Protein AF-0000000066160464 (afdb_homodimer)

Radius of gyration: 24.74 Å; Cα contacts (8 Å, |Δi|>4): 910; chains: 2; bounding box: 72×75×57 Å

Structure (mmCIF, N/CA/C/O backbone):
data_AF-0000000066160464-model_v1
#
loop_
_entity.id
_entity.type
_entity.pdbx_description
1 polymer 'Ribonuclease P protein component 3'
#
loop_
_atom_site.group_PDB
_atom_site.id
_atom_site.type_symbol
_atom_site.label_atom_id
_atom_site.label_alt_id
_atom_site.label_comp_id
_atom_site.label_asym_id
_atom_site.label_entity_id
_atom_site.label_seq_id
_atom_site.pdbx_PDB_ins_code
_atom_site.Cartn_x
_atom_site.Cartn_y
_atom_site.Cartn_z
_atom_site.occupancy
_atom_site.B_iso_or_equiv
_atom_site.auth_seq_id
_atom_site.auth_comp_id
_atom_site.auth_asym_id
_atom_site.auth_atom_id
_atom_site.pdbx_PDB_model_num
ATOM 1 N N . MET A 1 1 ? -4.133 -2.92 -32.25 1 37.06 1 MET A N 1
ATOM 2 C CA . MET A 1 1 ? -3.984 -3.859 -31.125 1 37.06 1 MET A CA 1
ATOM 3 C C . MET A 1 1 ? -4.574 -3.281 -29.844 1 37.06 1 MET A C 1
ATOM 5 O O . MET A 1 1 ? -4.254 -2.152 -29.469 1 37.06 1 MET A O 1
ATOM 9 N N . GLY A 1 2 ? -5.668 -3.695 -29.391 1 58.81 2 GLY A N 1
ATOM 10 C CA . GLY A 1 2 ? -6.457 -3.07 -28.344 1 58.81 2 GLY A CA 1
ATOM 11 C C . GLY A 1 2 ? -5.672 -2.838 -27.078 1 58.81 2 GLY A C 1
ATOM 12 O O . GLY A 1 2 ? -4.578 -3.387 -26.906 1 58.81 2 GLY A O 1
ATOM 13 N N . LYS A 1 3 ? -5.992 -1.975 -26.156 1 77 3 LYS A N 1
ATOM 14 C CA . LYS A 1 3 ? -5.352 -1.668 -24.875 1 77 3 LYS A CA 1
ATOM 15 C C . LYS A 1 3 ? -5.223 -2.918 -24.016 1 77 3 LYS A C 1
ATOM 17 O O . LYS A 1 3 ? -6.156 -3.713 -23.922 1 77 3 LYS A O 1
ATOM 22 N N . PRO A 1 4 ? -4.027 -3.178 -23.609 1 90.5 4 PRO A N 1
ATOM 23 C CA . PRO A 1 4 ? -3.828 -4.379 -22.797 1 90.5 4 PRO A CA 1
ATOM 24 C C . PRO A 1 4 ? -4.785 -4.453 -21.609 1 90.5 4 PRO A C 1
ATOM 26 O O . PRO A 1 4 ? -5.176 -3.42 -21.062 1 90.5 4 PRO A O 1
ATOM 29 N N . LYS A 1 5 ? -5.262 -5.668 -21.344 1 97.06 5 LYS A N 1
ATOM 30 C CA . LYS A 1 5 ? -6.051 -5.938 -20.141 1 97.06 5 LYS A CA 1
ATOM 31 C C . LYS A 1 5 ? -5.156 -6.371 -18.984 1 97.06 5 LYS A C 1
ATOM 33 O O . LYS A 1 5 ? -4.172 -7.086 -19.188 1 97.06 5 LYS A O 1
ATOM 38 N N . PHE A 1 6 ? -5.48 -5.922 -17.781 1 98.5 6 PHE A N 1
ATOM 39 C CA . PHE A 1 6 ? -4.695 -6.227 -16.594 1 98.5 6 PHE A CA 1
ATOM 40 C C . PHE A 1 6 ? -5.508 -7.035 -15.602 1 98.5 6 PHE A C 1
ATOM 42 O O . PHE A 1 6 ? -6.715 -6.82 -15.453 1 98.5 6 PHE A O 1
ATOM 49 N N . TYR A 1 7 ? -4.812 -7.961 -14.922 1 98.69 7 TYR A N 1
ATOM 50 C CA . TYR A 1 7 ? -5.5 -8.852 -14 1 98.69 7 TYR A CA 1
ATOM 51 C C . TYR A 1 7 ? -4.742 -8.969 -12.68 1 98.69 7 TYR A C 1
ATOM 53 O O . TYR A 1 7 ? -3.52 -8.812 -12.648 1 98.69 7 TYR A O 1
ATOM 61 N N . ASP A 1 8 ? -5.441 -9.148 -11.609 1 98.81 8 ASP A N 1
ATOM 62 C CA . ASP A 1 8 ? -4.898 -9.555 -10.312 1 98.81 8 ASP A CA 1
ATOM 63 C C . ASP A 1 8 ? -5.461 -10.906 -9.883 1 98.81 8 ASP A C 1
ATOM 65 O O . ASP A 1 8 ? -6.617 -11 -9.461 1 98.81 8 ASP A O 1
ATOM 69 N N . PHE A 1 9 ? -4.605 -11.914 -9.844 1 98.69 9 PHE A N 1
ATOM 70 C CA . PHE A 1 9 ? -5.113 -13.281 -9.727 1 98.69 9 PHE A CA 1
ATOM 71 C C . PHE A 1 9 ? -5.023 -13.773 -8.289 1 98.69 9 PHE A C 1
ATOM 73 O O . PHE A 1 9 ? -5.309 -14.938 -8.008 1 98.69 9 PHE A O 1
ATOM 80 N N . CYS A 1 10 ? -4.691 -12.938 -7.363 1 98.75 10 CYS A N 1
ATOM 81 C CA . CYS A 1 10 ? -4.648 -13.375 -5.973 1 98.75 10 CYS A CA 1
ATOM 82 C C . CYS A 1 10 ? -5.152 -12.289 -5.035 1 98.75 10 CYS A C 1
ATOM 84 O O . CYS A 1 10 ? -4.367 -11.477 -4.535 1 98.75 10 CYS A O 1
ATOM 86 N N . VAL A 1 11 ? -6.434 -12.312 -4.809 1 98.31 11 VAL A N 1
ATOM 87 C CA . VAL A 1 11 ? -7.105 -11.383 -3.906 1 98.31 11 VAL A CA 1
ATOM 88 C C . VAL A 1 11 ? -7.938 -12.164 -2.893 1 98.31 11 VAL A C 1
ATOM 90 O O . VAL A 1 11 ? -8.664 -13.094 -3.256 1 98.31 11 VAL A O 1
ATOM 93 N N . HIS A 1 12 ? -7.809 -11.836 -1.635 1 97.94 12 HIS A N 1
ATOM 94 C CA . HIS A 1 12 ? -8.539 -12.523 -0.574 1 97.94 12 HIS A CA 1
ATOM 95 C C . HIS A 1 12 ? -9.672 -11.664 -0.039 1 97.94 12 HIS A C 1
ATOM 97 O O . HIS A 1 12 ? -9.516 -10.445 0.12 1 97.94 12 HIS A O 1
ATOM 103 N N . ALA A 1 13 ? -10.75 -12.234 0.195 1 96 13 ALA A N 1
ATOM 104 C CA . ALA A 1 13 ? -11.914 -11.57 0.76 1 96 13 ALA A CA 1
ATOM 105 C C . ALA A 1 13 ? -12.398 -12.273 2.027 1 96 13 ALA A C 1
ATOM 107 O O . ALA A 1 13 ? -11.852 -13.305 2.41 1 96 13 ALA A O 1
ATOM 108 N N . VAL A 1 14 ? -13.336 -11.656 2.691 1 94.56 14 VAL A N 1
ATOM 109 C CA . VAL A 1 14 ? -13.953 -12.273 3.859 1 94.56 14 VAL A CA 1
ATOM 110 C C . VAL A 1 14 ? -14.453 -13.672 3.498 1 94.56 14 VAL A C 1
ATOM 112 O O . VAL A 1 14 ? -15.109 -13.852 2.469 1 94.56 14 VAL A O 1
ATOM 115 N N . PRO A 1 15 ? -14.109 -14.672 4.359 1 95.94 15 PRO A N 1
ATOM 116 C CA . PRO A 1 15 ? -13.602 -14.586 5.727 1 95.94 15 PRO A CA 1
ATOM 117 C C . PRO A 1 15 ? -12.078 -14.664 5.797 1 95.94 15 PRO A C 1
ATOM 119 O O . PRO A 1 15 ? -11.5 -14.555 6.879 1 95.94 15 PRO A O 1
ATOM 122 N N . ASP A 1 16 ? -11.422 -14.844 4.711 1 97 16 ASP A N 1
ATOM 123 C CA . ASP A 1 16 ? -9.969 -14.953 4.664 1 97 16 ASP A CA 1
ATOM 124 C C . ASP A 1 16 ? -9.305 -13.586 4.848 1 97 16 ASP A C 1
ATOM 126 O O . ASP A 1 16 ? -8.352 -13.453 5.613 1 97 16 ASP A O 1
ATOM 130 N N . GLY A 1 17 ? -9.82 -12.609 4.172 1 95.94 17 GLY A N 1
ATOM 131 C CA . GLY A 1 17 ? -9.375 -11.227 4.289 1 95.94 17 GLY A CA 1
ATOM 132 C C . GLY A 1 17 ? -10.32 -10.367 5.117 1 95.94 17 GLY A C 1
ATOM 133 O O . GLY A 1 17 ? -11.312 -10.867 5.656 1 95.94 17 GLY A O 1
ATOM 134 N N . ASP A 1 18 ? -10.031 -9.062 5.117 1 95.31 18 ASP A N 1
ATOM 135 C CA . ASP A 1 18 ? -10.773 -8.141 5.977 1 95.31 18 ASP A CA 1
ATOM 136 C C . ASP A 1 18 ? -11.844 -7.391 5.184 1 95.31 18 ASP A C 1
ATOM 138 O O . ASP A 1 18 ? -12.711 -6.746 5.77 1 95.31 18 ASP A O 1
ATOM 142 N N . SER A 1 19 ? -11.812 -7.41 3.883 1 94.81 19 SER A N 1
ATOM 143 C CA . SER A 1 19 ? -12.789 -6.734 3.033 1 94.81 19 SER A CA 1
ATOM 144 C C . SER A 1 19 ? -13.68 -7.738 2.309 1 94.81 19 SER A C 1
ATOM 146 O O . SER A 1 19 ? -13.242 -8.852 1.996 1 94.81 19 SER A O 1
ATOM 148 N N . THR A 1 20 ? -14.914 -7.352 2.031 1 93.44 20 THR A N 1
ATOM 149 C CA . THR A 1 20 ? -15.844 -8.219 1.316 1 93.44 20 THR A CA 1
ATOM 150 C C . THR A 1 20 ? -15.43 -8.375 -0.143 1 93.44 20 THR A C 1
ATOM 152 O O . THR A 1 20 ? -14.648 -7.566 -0.662 1 93.44 20 THR A O 1
ATOM 155 N N . ALA A 1 21 ? -15.922 -9.422 -0.768 1 93.56 21 ALA A N 1
ATOM 156 C CA . ALA A 1 21 ? -15.695 -9.625 -2.195 1 93.56 21 ALA A CA 1
ATOM 157 C C . ALA A 1 21 ? -16.172 -8.422 -3.004 1 93.56 21 ALA A C 1
ATOM 159 O O . ALA A 1 21 ? -15.469 -7.961 -3.912 1 93.56 21 ALA A O 1
ATOM 160 N N . GLN A 1 22 ? -17.328 -7.914 -2.637 1 92.81 22 GLN A N 1
ATOM 161 C CA . GLN A 1 22 ? -17.906 -6.781 -3.35 1 92.81 22 GLN A CA 1
ATOM 162 C C . GLN A 1 22 ? -17 -5.559 -3.268 1 92.81 22 GLN A C 1
ATOM 164 O O . GLN A 1 22 ? -16.797 -4.863 -4.266 1 92.81 22 GLN A O 1
ATOM 169 N N . GLU A 1 23 ? -16.438 -5.297 -2.082 1 93.25 23 GLU A N 1
ATOM 170 C CA . GLU A 1 23 ? -15.531 -4.164 -1.891 1 93.25 23 GLU A CA 1
ATOM 171 C C . GLU A 1 23 ? -14.266 -4.316 -2.73 1 93.25 23 GLU A C 1
ATOM 173 O O . GLU A 1 23 ? -13.844 -3.369 -3.396 1 93.25 23 GLU A O 1
ATOM 178 N N . GLN A 1 24 ? -13.727 -5.523 -2.688 1 95 24 GLN A N 1
ATOM 179 C CA . GLN A 1 24 ? -12.5 -5.797 -3.434 1 95 24 GLN A CA 1
ATOM 180 C C . GLN A 1 24 ? -12.727 -5.656 -4.938 1 95 24 GLN A C 1
ATOM 182 O O . GLN A 1 24 ? -11.922 -5.039 -5.637 1 95 24 GLN A O 1
ATOM 187 N N . VAL A 1 25 ? -13.805 -6.172 -5.398 1 94.69 25 VAL A N 1
ATOM 188 C CA . VAL A 1 25 ? -14.141 -6.164 -6.816 1 94.69 25 VAL A CA 1
ATOM 189 C C . VAL A 1 25 ? -14.406 -4.73 -7.277 1 94.69 25 VAL A C 1
ATOM 191 O O . VAL A 1 25 ? -13.898 -4.301 -8.312 1 94.69 25 VAL A O 1
ATOM 194 N N . SER A 1 26 ? -15.18 -3.996 -6.504 1 93.81 26 SER A N 1
ATOM 195 C CA . SER A 1 26 ? -15.5 -2.613 -6.848 1 93.81 26 SER A CA 1
ATOM 196 C C . SER A 1 26 ? -14.242 -1.76 -6.938 1 93.81 26 SER A C 1
ATOM 198 O O . SER A 1 26 ? -14.07 -0.997 -7.891 1 93.81 26 SER A O 1
ATOM 200 N N . LEU A 1 27 ? -13.398 -1.954 -5.996 1 95.69 27 LEU A N 1
ATOM 201 C CA . LEU A 1 27 ? -12.172 -1.161 -5.988 1 95.69 27 LEU A CA 1
ATOM 202 C C . LEU A 1 27 ? -11.234 -1.602 -7.105 1 95.69 27 LEU A C 1
ATOM 204 O O . LEU A 1 27 ? -10.586 -0.768 -7.742 1 95.69 27 LEU A O 1
ATOM 208 N N . GLY A 1 28 ? -11.117 -2.893 -7.309 1 96.75 28 GLY A N 1
ATOM 209 C CA . GLY A 1 28 ? -10.32 -3.393 -8.414 1 96.75 28 GLY A CA 1
ATOM 210 C C . GLY A 1 28 ? -10.734 -2.824 -9.758 1 96.75 28 GLY A C 1
ATOM 211 O O . GLY A 1 28 ? -9.891 -2.424 -10.562 1 96.75 28 GLY A O 1
ATOM 212 N N . ARG A 1 29 ? -12.023 -2.797 -9.938 1 95.81 29 ARG A N 1
ATOM 213 C CA . ARG A 1 29 ? -12.555 -2.197 -11.156 1 95.81 29 ARG A CA 1
ATOM 214 C C . ARG A 1 29 ? -12.203 -0.716 -11.234 1 95.81 29 ARG A C 1
ATOM 216 O O . ARG A 1 29 ? -11.742 -0.236 -12.281 1 95.81 29 ARG A O 1
ATOM 223 N N . HIS A 1 30 ? -12.398 -0.087 -10.156 1 95.12 30 HIS A N 1
ATOM 224 C CA . HIS A 1 30 ? -12.102 1.34 -10.086 1 95.12 30 HIS A CA 1
ATOM 225 C C . HIS A 1 30 ? -10.633 1.615 -10.391 1 95.12 30 HIS A C 1
ATOM 227 O O . HIS A 1 30 ? -10.305 2.637 -10.992 1 95.12 30 HIS A O 1
ATOM 233 N N . PHE A 1 31 ? -9.766 0.72 -10.023 1 96.94 31 PHE A N 1
ATOM 234 C CA . PHE A 1 31 ? -8.328 0.886 -10.195 1 96.94 31 PHE A CA 1
ATOM 235 C C . PHE A 1 31 ? -7.926 0.605 -11.641 1 96.94 31 PHE A C 1
ATOM 237 O O . PHE A 1 31 ? -6.805 0.91 -12.047 1 96.94 31 PHE A O 1
ATOM 244 N N . GLY A 1 32 ? -8.844 -0.061 -12.383 1 96.25 32 GLY A N 1
ATOM 245 C CA . GLY A 1 32 ? -8.562 -0.201 -13.805 1 96.25 32 GLY A CA 1
ATOM 246 C C . GLY A 1 32 ? -8.266 -1.63 -14.219 1 96.25 32 GLY A C 1
ATOM 247 O O . GLY A 1 32 ? -7.816 -1.878 -15.336 1 96.25 32 GLY A O 1
ATOM 248 N N . PHE A 1 33 ? -8.477 -2.596 -13.391 1 97.88 33 PHE A N 1
ATOM 249 C CA . PHE A 1 33 ? -8.328 -3.992 -13.781 1 97.88 33 PHE A CA 1
ATOM 250 C C . PHE A 1 33 ? -9.461 -4.418 -14.711 1 97.88 33 PHE A C 1
ATOM 252 O O . PHE A 1 33 ? -10.555 -3.861 -14.656 1 97.88 33 PHE A O 1
ATOM 259 N N . SER A 1 34 ? -9.141 -5.375 -15.539 1 97.75 34 SER A N 1
ATOM 260 C CA . SER A 1 34 ? -10.164 -6.031 -16.344 1 97.75 34 SER A CA 1
ATOM 261 C C . SER A 1 34 ? -10.766 -7.223 -15.609 1 97.75 34 SER A C 1
ATOM 263 O O . SER A 1 34 ? -11.852 -7.688 -15.961 1 97.75 34 SER A O 1
ATOM 265 N N . GLY A 1 35 ? -10.125 -7.703 -14.641 1 97.38 35 GLY A N 1
ATOM 266 C CA . GLY A 1 35 ? -10.625 -8.805 -13.828 1 97.38 35 GLY A CA 1
ATOM 267 C C . GLY A 1 35 ? -9.727 -9.133 -12.648 1 97.38 35 GLY A C 1
ATOM 268 O O . GLY A 1 35 ? -8.531 -8.812 -12.664 1 97.38 35 GLY A O 1
ATOM 269 N N . ILE A 1 36 ? -10.336 -9.703 -11.609 1 97.81 36 ILE A N 1
ATOM 270 C CA . ILE A 1 36 ? -9.57 -10.188 -10.461 1 97.81 36 ILE A CA 1
ATOM 271 C C . ILE A 1 36 ? -10.023 -11.602 -10.102 1 97.81 36 ILE A C 1
ATOM 273 O O . ILE A 1 36 ? -11.164 -11.984 -10.367 1 97.81 36 ILE A O 1
ATOM 277 N N . ALA A 1 37 ? -9.117 -12.414 -9.594 1 97.31 37 ALA A N 1
ATOM 278 C CA . ALA A 1 37 ? -9.477 -13.711 -9.039 1 97.31 37 ALA A CA 1
ATOM 279 C C . ALA A 1 37 ? -9.602 -13.641 -7.52 1 97.31 37 ALA A C 1
ATOM 281 O O . ALA A 1 37 ? -8.695 -13.164 -6.836 1 97.31 37 ALA A O 1
ATOM 282 N N . LEU A 1 38 ? -10.758 -13.992 -7.023 1 96.5 38 LEU A N 1
ATOM 283 C CA . LEU A 1 38 ? -10.922 -14.195 -5.59 1 96.5 38 LEU A CA 1
ATOM 284 C C . LEU A 1 38 ? -10.352 -15.539 -5.16 1 96.5 38 LEU A C 1
ATOM 286 O O . LEU A 1 38 ? -10.961 -16.578 -5.41 1 96.5 38 LEU A O 1
ATOM 290 N N . ALA A 1 39 ? -9.18 -15.484 -4.523 1 97.5 39 ALA A N 1
ATOM 291 C CA . ALA A 1 39 ? -8.398 -16.688 -4.258 1 97.5 39 ALA A CA 1
ATOM 292 C C . ALA A 1 39 ? -8.172 -16.875 -2.762 1 97.5 39 ALA A C 1
ATOM 294 O O . ALA A 1 39 ? -7.023 -16.969 -2.312 1 97.5 39 ALA A O 1
ATOM 295 N N . ASN A 1 40 ? -9.258 -17.031 -2.047 1 97.81 40 ASN A N 1
ATOM 296 C CA . ASN A 1 40 ? -9.133 -17.281 -0.616 1 97.81 40 ASN A CA 1
ATOM 297 C C . ASN A 1 40 ? -8.32 -18.547 -0.34 1 97.81 40 ASN A C 1
ATOM 299 O O . ASN A 1 40 ? -8.312 -19.469 -1.152 1 97.81 40 ASN A O 1
ATOM 303 N N . HIS A 1 41 ? -7.656 -18.562 0.782 1 98.56 41 HIS A N 1
ATOM 304 C CA . HIS A 1 41 ? -6.949 -19.766 1.21 1 98.56 41 HIS A CA 1
ATOM 305 C C . HIS A 1 41 ? -7.914 -20.922 1.435 1 98.56 41 HIS A C 1
ATOM 307 O O . HIS A 1 41 ? -9.023 -20.734 1.928 1 98.56 41 HIS A O 1
ATOM 313 N N . SER A 1 42 ? -7.465 -22.062 1.181 1 97.25 42 SER A N 1
ATOM 314 C CA . SER A 1 42 ? -8.32 -23.25 1.221 1 97.25 42 SER A CA 1
ATOM 315 C C . SER A 1 42 ? -8.766 -23.562 2.645 1 97.25 42 SER A C 1
ATOM 317 O O . SER A 1 42 ? -9.766 -24.25 2.85 1 97.25 42 SER A O 1
ATOM 319 N N . ASP A 1 43 ? -8.047 -23.125 3.613 1 96.06 43 ASP A N 1
ATOM 320 C CA . ASP A 1 43 ? -8.406 -23.375 5.004 1 96.06 43 ASP A CA 1
ATOM 321 C C . ASP A 1 43 ? -9.25 -22.234 5.57 1 96.06 43 ASP A C 1
ATOM 323 O O . ASP A 1 43 ? -9.594 -22.25 6.754 1 96.06 43 ASP A O 1
ATOM 327 N N . ARG A 1 44 ? -9.602 -21.219 4.777 1 95.69 44 ARG A N 1
ATOM 328 C CA . ARG A 1 44 ? -10.406 -20.078 5.195 1 95.69 44 ARG A CA 1
ATOM 329 C C . ARG A 1 44 ? -11.477 -19.75 4.156 1 95.69 44 ARG A C 1
ATOM 331 O O . ARG A 1 44 ? -11.672 -18.594 3.801 1 95.69 44 ARG A O 1
ATOM 338 N N . LEU A 1 45 ? -12.141 -20.75 3.686 1 91.94 45 LEU A N 1
ATOM 339 C CA . LEU A 1 45 ? -13.188 -20.578 2.688 1 91.94 45 LEU A CA 1
ATOM 340 C C . LEU A 1 45 ? -14.5 -20.156 3.342 1 91.94 45 LEU A C 1
ATOM 342 O O . LEU A 1 45 ? -14.766 -20.516 4.492 1 91.94 45 LEU A O 1
ATOM 346 N N . PRO A 1 46 ? -15.211 -19.375 2.533 1 85.06 46 PRO A N 1
ATOM 347 C CA . PRO A 1 46 ? -16.547 -19.094 3.064 1 85.06 46 PRO A CA 1
ATOM 348 C C . PRO A 1 46 ? -17.438 -20.328 3.109 1 85.06 46 PRO A C 1
ATOM 350 O O . PRO A 1 46 ? -17.188 -21.297 2.395 1 85.06 46 PRO A O 1
ATOM 353 N N . ASP A 1 47 ? -18.406 -20.234 3.973 1 81.38 47 ASP A N 1
ATOM 354 C CA . ASP A 1 47 ? -19.344 -21.344 4.125 1 81.38 47 ASP A CA 1
ATOM 355 C C . ASP A 1 47 ? -20.141 -21.562 2.844 1 81.38 47 ASP A C 1
ATOM 357 O O . ASP A 1 47 ? -20.453 -22.703 2.498 1 81.38 47 ASP A O 1
ATOM 361 N N . ARG A 1 48 ? -20.469 -20.438 2.23 1 76.88 48 ARG A N 1
ATOM 362 C CA . ARG A 1 48 ? -21.203 -20.516 0.977 1 76.88 48 ARG A CA 1
ATOM 363 C C . ARG A 1 48 ? -20.391 -19.969 -0.182 1 76.88 48 ARG A C 1
ATOM 365 O O . ARG A 1 48 ? -19.562 -19.062 0.007 1 76.88 48 ARG A O 1
ATOM 372 N N . LYS A 1 49 ? -20.594 -20.625 -1.277 1 71.38 49 LYS A N 1
ATOM 373 C CA . LYS A 1 49 ? -19.922 -20.109 -2.469 1 71.38 49 LYS A CA 1
ATOM 374 C C . LYS A 1 49 ? -20.312 -18.656 -2.725 1 71.38 49 LYS A C 1
ATOM 376 O O . LYS A 1 49 ? -21.5 -18.328 -2.785 1 71.38 49 LYS A O 1
ATOM 381 N N . PRO A 1 50 ? -19.281 -17.875 -2.707 1 65.25 50 PRO A N 1
ATOM 382 C CA . PRO A 1 50 ? -19.625 -16.469 -2.924 1 65.25 50 PRO A CA 1
ATOM 383 C C . PRO A 1 50 ? -20.25 -16.219 -4.293 1 65.25 50 PRO A C 1
ATOM 385 O O . PRO A 1 50 ? -19.875 -16.859 -5.277 1 65.25 50 PRO A O 1
ATOM 388 N N . ILE A 1 51 ? -21.328 -15.5 -4.25 1 68.31 51 ILE A N 1
ATOM 389 C CA . ILE A 1 51 ? -21.875 -15 -5.512 1 68.31 51 ILE A CA 1
ATOM 390 C C . ILE A 1 51 ? -20.938 -13.945 -6.094 1 68.31 51 ILE A C 1
ATOM 392 O O . ILE A 1 51 ? -20.625 -12.945 -5.438 1 68.31 51 ILE A O 1
ATOM 396 N N . LEU A 1 52 ? -20.391 -14.367 -7.23 1 72.25 52 LEU A N 1
ATOM 397 C CA . LEU A 1 52 ? -19.469 -13.43 -7.871 1 72.25 52 LEU A CA 1
ATOM 398 C C . LEU A 1 52 ? -20.234 -12.273 -8.508 1 72.25 52 LEU A C 1
ATOM 400 O O . LEU A 1 52 ? -21.203 -12.5 -9.242 1 72.25 52 LEU A O 1
ATOM 404 N N . PRO A 1 53 ? -19.875 -11.141 -8.125 1 71.12 53 PRO A N 1
ATOM 405 C CA . PRO A 1 53 ? -20.562 -9.992 -8.734 1 71.12 53 PRO A CA 1
ATOM 406 C C . PRO A 1 53 ? -20.344 -9.914 -10.242 1 71.12 53 PRO A C 1
ATOM 408 O O . PRO A 1 53 ? -19.297 -10.312 -10.742 1 71.12 53 PRO A O 1
ATOM 411 N N . PHE A 1 54 ? -21.438 -9.742 -10.977 1 72.38 54 PHE A N 1
ATOM 412 C CA . PHE A 1 54 ? -21.328 -9.484 -12.406 1 72.38 54 PHE A CA 1
ATOM 413 C C . PHE A 1 54 ? -21.219 -7.984 -12.672 1 72.38 54 PHE A C 1
ATOM 415 O O . PHE A 1 54 ? -22.078 -7.211 -12.234 1 72.38 54 PHE A O 1
ATOM 422 N N . ILE A 1 55 ? -20.141 -7.613 -13.164 1 79.81 55 ILE A N 1
ATOM 423 C CA . ILE A 1 55 ? -19.938 -6.215 -13.531 1 79.81 55 ILE A CA 1
ATOM 424 C C . ILE A 1 55 ? -19.531 -6.117 -15 1 79.81 55 ILE A C 1
ATOM 426 O O . ILE A 1 55 ? -18.594 -6.809 -15.438 1 79.81 55 ILE A O 1
ATOM 430 N N . GLU A 1 56 ? -20.234 -5.285 -15.703 1 82.25 56 GLU A N 1
ATOM 431 C CA . GLU A 1 56 ? -19.891 -5.113 -17.109 1 82.25 56 GLU A CA 1
ATOM 432 C C . GLU A 1 56 ? -18.453 -4.66 -17.281 1 82.25 56 GLU A C 1
ATOM 434 O O . GLU A 1 56 ? -18 -3.736 -16.594 1 82.25 56 GLU A O 1
ATOM 439 N N . GLY A 1 57 ? -17.703 -5.332 -18.141 1 86 57 GLY A N 1
ATOM 440 C CA . GLY A 1 57 ? -16.344 -4.941 -18.453 1 86 57 GLY A CA 1
ATOM 441 C C . GLY A 1 57 ? -15.336 -5.387 -17.406 1 86 57 GLY A C 1
ATOM 442 O O . GLY A 1 57 ? -14.18 -4.965 -17.422 1 86 57 GLY A O 1
ATOM 443 N N . PHE A 1 58 ? -15.836 -6.094 -16.438 1 94.12 58 PHE A N 1
ATOM 444 C CA . PHE A 1 58 ? -14.984 -6.594 -15.367 1 94.12 58 PHE A CA 1
ATOM 445 C C . PHE A 1 58 ? -15.312 -8.047 -15.047 1 94.12 58 PHE A C 1
ATOM 447 O O . PHE A 1 58 ? -16.484 -8.398 -14.867 1 94.12 58 PHE A O 1
ATOM 454 N N . GLU A 1 59 ? -14.367 -8.828 -15 1 94.44 59 GLU A N 1
ATOM 455 C CA . GLU A 1 59 ? -14.609 -10.242 -14.727 1 94.44 59 GLU A CA 1
ATOM 456 C C . GLU A 1 59 ? -14.078 -10.641 -13.352 1 94.44 59 GLU A C 1
ATOM 458 O O . GLU A 1 59 ? -12.984 -10.227 -12.961 1 94.44 59 GLU A O 1
ATOM 463 N N . VAL A 1 60 ? -14.891 -11.336 -12.648 1 95.81 60 VAL A N 1
ATOM 464 C CA . VAL A 1 60 ? -14.453 -11.938 -11.398 1 95.81 60 VAL A CA 1
ATOM 465 C C . VAL A 1 60 ? -14.188 -13.422 -11.602 1 95.81 60 VAL A C 1
ATOM 467 O O . VAL A 1 60 ? -15.094 -14.18 -11.969 1 95.81 60 VAL A O 1
ATOM 470 N N . PHE A 1 61 ? -12.984 -13.844 -11.414 1 95.5 61 PHE A N 1
ATOM 471 C CA . PHE A 1 61 ? -12.594 -15.234 -11.594 1 95.5 61 PHE A CA 1
ATOM 472 C C . PHE A 1 61 ? -12.648 -15.992 -10.273 1 95.5 61 PHE A C 1
ATOM 474 O O . PHE A 1 61 ? -12.297 -15.445 -9.227 1 95.5 61 PHE A O 1
ATOM 481 N N . ARG A 1 62 ? -13.055 -17.219 -10.398 1 94.69 62 ARG A N 1
ATOM 482 C CA . ARG A 1 62 ? -13.008 -18.109 -9.242 1 94.69 62 ARG A CA 1
ATOM 483 C C . ARG A 1 62 ? -11.594 -18.641 -9.023 1 94.69 62 ARG A C 1
ATOM 485 O O . ARG A 1 62 ? -11.07 -19.375 -9.859 1 94.69 62 ARG A O 1
ATOM 492 N N . GLY A 1 63 ? -11.031 -18.25 -7.863 1 96.69 63 GLY A N 1
ATOM 493 C CA . GLY A 1 63 ? -9.703 -18.719 -7.52 1 96.69 63 GLY A CA 1
ATOM 494 C C . GLY A 1 63 ? -9.641 -19.406 -6.168 1 96.69 63 GLY A C 1
ATOM 495 O O . GLY A 1 63 ? -10.625 -19.422 -5.426 1 96.69 63 GLY A O 1
ATOM 496 N N . ILE A 1 64 ? -8.555 -20.031 -5.941 1 97.94 64 ILE A N 1
ATOM 497 C CA . ILE A 1 64 ? -8.266 -20.625 -4.641 1 97.94 64 ILE A CA 1
ATOM 498 C C . ILE A 1 64 ? -6.754 -20.703 -4.434 1 97.94 64 ILE A C 1
ATOM 500 O O . ILE A 1 64 ? -6.004 -20.938 -5.383 1 97.94 64 ILE A O 1
ATOM 504 N N . GLU A 1 65 ? -6.324 -20.484 -3.252 1 98.88 65 GLU A N 1
ATOM 505 C CA . GLU A 1 65 ? -4.945 -20.75 -2.857 1 98.88 65 GLU A CA 1
ATOM 506 C C . GLU A 1 65 ? -4.867 -21.906 -1.858 1 98.88 65 GLU A C 1
ATOM 508 O O . GLU A 1 65 ? -5.293 -21.766 -0.71 1 98.88 65 GLU A O 1
ATOM 513 N N . LEU A 1 66 ? -4.316 -22.953 -2.297 1 98.81 66 LEU A N 1
ATOM 514 C CA . LEU A 1 66 ? -4.258 -24.156 -1.486 1 98.81 66 LEU A CA 1
ATOM 515 C C . LEU A 1 66 ? -3.141 -24.078 -0.452 1 98.81 66 LEU A C 1
ATOM 517 O O . LEU A 1 66 ? -1.991 -23.781 -0.796 1 98.81 66 LEU A O 1
ATOM 521 N N . VAL A 1 67 ? -3.547 -24.344 0.774 1 98.62 67 VAL A N 1
ATOM 522 C CA . VAL A 1 67 ? -2.6 -24.375 1.885 1 98.62 67 VAL A CA 1
ATOM 523 C C . VAL A 1 67 ? -2.494 -25.797 2.434 1 98.62 67 VAL A C 1
ATOM 525 O O . VAL A 1 67 ? -3.418 -26.281 3.086 1 98.62 67 VAL A O 1
ATOM 528 N N . GLU A 1 68 ? -1.445 -26.438 2.154 1 98.12 68 GLU A N 1
ATOM 529 C CA . GLU A 1 68 ? -1.22 -27.812 2.559 1 98.12 68 GLU A CA 1
ATOM 530 C C . GLU A 1 68 ? 0.27 -28.141 2.592 1 98.12 68 GLU A C 1
ATOM 532 O O . GLU A 1 68 ? 0.989 -27.891 1.624 1 98.12 68 GLU A O 1
ATOM 537 N N . GLU A 1 69 ? 0.752 -28.766 3.691 1 97.06 69 GLU A N 1
ATOM 538 C CA . GLU A 1 69 ? 2.176 -29.047 3.859 1 97.06 69 GLU A CA 1
ATOM 539 C C . GLU A 1 69 ? 2.537 -30.438 3.354 1 97.06 69 GLU A C 1
ATOM 541 O O . GLU A 1 69 ? 3.693 -30.703 3.014 1 97.06 69 GLU A O 1
ATOM 546 N N . ASN A 1 70 ? 1.545 -31.297 3.338 1 97.69 70 ASN A N 1
ATOM 547 C CA . ASN A 1 70 ? 1.754 -32.656 2.883 1 97.69 70 ASN A CA 1
ATOM 548 C C . ASN A 1 70 ? 1.55 -32.781 1.376 1 97.69 70 ASN A C 1
ATOM 550 O O . ASN A 1 70 ? 0.449 -32.562 0.873 1 97.69 70 ASN A O 1
ATOM 554 N N . PRO A 1 71 ? 2.559 -33.25 0.654 1 97.94 71 PRO A N 1
ATOM 555 C CA . PRO A 1 71 ? 2.463 -33.312 -0.807 1 97.94 71 PRO A CA 1
ATOM 556 C C . PRO A 1 71 ? 1.334 -34.219 -1.293 1 97.94 71 PRO A C 1
ATOM 558 O O . PRO A 1 71 ? 0.671 -33.906 -2.285 1 97.94 71 PRO A O 1
ATOM 561 N N . SER A 1 72 ? 1.127 -35.344 -0.627 1 97.56 72 SER A N 1
ATOM 562 C CA . SER A 1 72 ? 0.056 -36.25 -1.028 1 97.56 72 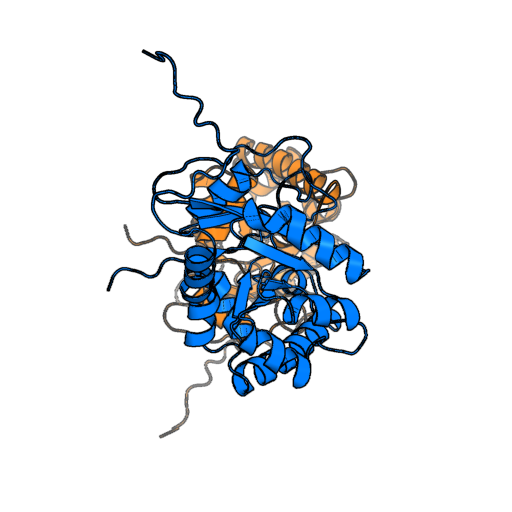SER A CA 1
ATOM 563 C C . SER A 1 72 ? -1.312 -35.594 -0.853 1 97.56 72 SER A C 1
ATOM 565 O O . SER A 1 72 ? -2.166 -35.688 -1.738 1 97.56 72 SER A O 1
ATOM 567 N N . LYS A 1 73 ? -1.482 -35.031 0.228 1 98.19 73 LYS A N 1
ATOM 568 C CA . LYS A 1 73 ? -2.734 -34.312 0.484 1 98.19 73 LYS A CA 1
ATOM 569 C C . LYS A 1 73 ? -2.896 -33.125 -0.46 1 98.19 73 LYS A C 1
ATOM 571 O O . LYS A 1 73 ? -4.012 -32.812 -0.887 1 98.19 73 LYS A O 1
ATOM 576 N N . LEU A 1 74 ? -1.8 -32.469 -0.74 1 98.56 74 LEU A N 1
ATOM 577 C CA . LEU A 1 74 ? -1.833 -31.359 -1.695 1 98.56 74 LEU A CA 1
ATOM 578 C C . LEU A 1 74 ? -2.326 -31.828 -3.057 1 98.56 74 LEU A C 1
ATOM 580 O O . LEU A 1 74 ? -3.178 -31.188 -3.674 1 98.56 74 LEU A O 1
ATOM 584 N N . HIS A 1 75 ? -1.831 -32.938 -3.49 1 98.06 75 HIS A N 1
ATOM 585 C CA . HIS A 1 75 ? -2.275 -33.5 -4.762 1 98.06 75 HIS A CA 1
ATOM 586 C C . HIS A 1 75 ? -3.777 -33.781 -4.754 1 98.06 75 HIS A C 1
ATOM 588 O O . HIS A 1 75 ? -4.465 -33.5 -5.742 1 98.06 75 HIS A O 1
ATOM 594 N N . SER A 1 76 ? -4.238 -34.312 -3.617 1 97.94 76 SER A N 1
ATOM 595 C CA . SER A 1 76 ? -5.664 -34.594 -3.477 1 97.94 76 SER A CA 1
ATOM 596 C C . SER A 1 76 ? -6.484 -33.312 -3.549 1 97.94 76 SER A C 1
ATOM 598 O O . SER A 1 76 ? -7.523 -33.25 -4.211 1 97.94 76 SER A O 1
ATOM 600 N N . LEU A 1 77 ? -6.008 -32.281 -2.924 1 98.19 77 LEU A N 1
ATOM 601 C CA . LEU A 1 77 ? -6.699 -31 -2.938 1 98.19 77 LEU A CA 1
ATOM 602 C C . LEU A 1 77 ? -6.727 -30.406 -4.344 1 98.19 77 LEU A C 1
ATOM 604 O O . LEU A 1 77 ? -7.73 -29.828 -4.762 1 98.19 77 LEU A O 1
ATOM 608 N N . ILE A 1 78 ? -5.617 -30.516 -5.047 1 98.19 78 ILE A N 1
ATOM 609 C CA . ILE A 1 78 ? -5.551 -30.031 -6.422 1 98.19 78 ILE A CA 1
ATOM 610 C C . ILE A 1 78 ? -6.633 -30.719 -7.262 1 98.19 78 ILE A C 1
ATOM 612 O O . ILE A 1 78 ? -7.383 -30.047 -7.977 1 98.19 78 ILE A O 1
ATOM 616 N N . GLY A 1 79 ? -6.672 -32.062 -7.129 1 96.81 79 GLY A N 1
ATOM 617 C CA . GLY A 1 79 ? -7.703 -32.781 -7.848 1 96.81 79 GLY A CA 1
ATOM 618 C C . GLY A 1 79 ? -9.109 -32.344 -7.488 1 96.81 79 GLY A C 1
ATOM 619 O O . GLY A 1 79 ? -9.961 -32.219 -8.367 1 96.81 79 GLY A O 1
ATOM 620 N N . LYS A 1 80 ? -9.375 -32.094 -6.285 1 96.19 80 LYS A N 1
ATOM 621 C CA . LYS A 1 80 ? -10.688 -31.719 -5.762 1 96.19 80 LYS A CA 1
ATOM 622 C C . LYS A 1 80 ? -11.148 -30.375 -6.34 1 96.19 80 LYS A C 1
ATOM 624 O O . LYS A 1 80 ? -12.328 -30.219 -6.672 1 96.19 80 LYS A O 1
ATOM 629 N N . PHE A 1 81 ? -10.195 -29.422 -6.484 1 95.75 81 PHE A N 1
ATOM 630 C CA . PHE A 1 81 ? -10.617 -28.047 -6.754 1 95.75 81 PHE A CA 1
ATOM 631 C C . PHE A 1 81 ? -10.375 -27.688 -8.219 1 95.75 81 PHE A C 1
ATOM 633 O O . PHE A 1 81 ? -10.93 -26.703 -8.711 1 95.75 81 PHE A O 1
ATOM 640 N N . ARG A 1 82 ? -9.625 -28.422 -8.945 1 95.75 82 ARG A N 1
ATOM 641 C CA . ARG A 1 82 ? -9.109 -28.016 -10.25 1 95.75 82 ARG A CA 1
ATOM 642 C C . ARG A 1 82 ? -10.242 -27.656 -11.203 1 95.75 82 ARG A C 1
ATOM 644 O O . ARG A 1 82 ? -10.211 -26.625 -11.859 1 95.75 82 ARG A O 1
ATOM 651 N N . ASN A 1 83 ? -11.305 -28.453 -11.227 1 92.44 83 ASN A N 1
ATOM 652 C CA . ASN A 1 83 ? -12.336 -28.312 -12.25 1 92.44 83 ASN A CA 1
ATOM 653 C C . ASN A 1 83 ? -13.32 -27.188 -11.906 1 92.44 83 ASN A C 1
ATOM 655 O O . ASN A 1 83 ? -14.086 -26.75 -12.758 1 92.44 83 ASN A O 1
ATOM 659 N N . SER A 1 84 ? -13.289 -26.703 -10.695 1 92.06 84 SER A N 1
ATOM 660 C CA . SER A 1 84 ? -14.242 -25.688 -10.281 1 92.06 84 SER A CA 1
ATOM 661 C C . SER A 1 84 ? -13.586 -24.312 -10.188 1 92.06 84 SER A C 1
ATOM 663 O O . SER A 1 84 ? -14.234 -23.328 -9.82 1 92.06 84 SER A O 1
ATOM 665 N N . MET A 1 85 ? -12.297 -24.266 -10.508 1 94.69 85 MET A N 1
ATOM 666 C CA . MET A 1 85 ? -11.57 -23.016 -10.336 1 94.69 85 MET A CA 1
ATOM 667 C C . MET A 1 85 ? -11.016 -22.5 -11.664 1 94.69 85 MET A C 1
ATOM 669 O O . MET A 1 85 ? -10.539 -23.297 -12.477 1 94.69 85 MET A O 1
ATOM 673 N N . ASP A 1 86 ? -11.133 -21.188 -11.828 1 96.19 86 ASP A N 1
ATOM 674 C CA . ASP A 1 86 ? -10.469 -20.547 -12.961 1 96.19 86 ASP A CA 1
ATOM 675 C C . ASP A 1 86 ? -8.969 -20.406 -12.727 1 96.19 86 ASP A C 1
ATOM 677 O O . ASP A 1 86 ? -8.18 -20.5 -13.664 1 96.19 86 ASP A O 1
ATOM 681 N N . VAL A 1 87 ? -8.609 -20.203 -11.492 1 98.25 87 VAL A N 1
ATOM 682 C CA . VAL A 1 87 ? -7.219 -20.016 -11.094 1 98.25 87 VAL A CA 1
ATOM 683 C C . VAL A 1 87 ? -6.91 -20.844 -9.852 1 98.25 87 VAL A C 1
ATOM 685 O O . VAL A 1 87 ? -7.562 -20.703 -8.82 1 98.25 87 VAL A O 1
ATOM 688 N N . LEU A 1 88 ? -5.969 -21.688 -9.945 1 98.81 88 LEU A N 1
ATOM 689 C CA . LEU A 1 88 ? -5.559 -22.531 -8.82 1 98.81 88 LEU A CA 1
ATOM 690 C C . LEU A 1 88 ? -4.121 -22.219 -8.406 1 98.81 88 LEU A C 1
ATOM 692 O O . LEU A 1 88 ? -3.188 -22.438 -9.188 1 98.81 88 LEU A O 1
ATOM 696 N N . ILE A 1 89 ? -3.965 -21.734 -7.184 1 98.94 89 ILE A N 1
ATOM 697 C CA . ILE A 1 89 ? -2.686 -21.297 -6.625 1 98.94 89 ILE A CA 1
ATOM 698 C C . ILE A 1 89 ? -2.273 -22.25 -5.5 1 98.94 89 ILE A C 1
ATOM 700 O O . ILE A 1 89 ? -3.115 -22.703 -4.719 1 98.94 89 ILE A O 1
ATOM 704 N N . VAL A 1 90 ? -1.035 -22.562 -5.438 1 98.94 90 VAL A N 1
ATOM 705 C CA . VAL A 1 90 ? -0.498 -23.281 -4.289 1 98.94 90 VAL A CA 1
ATOM 706 C C . VAL A 1 90 ? 0.352 -22.344 -3.439 1 98.94 90 VAL A C 1
ATOM 708 O O . VAL A 1 90 ? 1.191 -21.609 -3.969 1 98.94 90 VAL A O 1
ATOM 711 N N . HIS A 1 91 ? 0.053 -22.344 -2.166 1 98.75 91 HIS A N 1
ATOM 712 C CA . HIS A 1 91 ? 0.878 -21.641 -1.185 1 98.75 91 HIS A CA 1
ATOM 713 C C . HIS A 1 91 ? 2.143 -22.438 -0.869 1 98.75 91 HIS A C 1
ATOM 715 O O . HIS A 1 91 ? 2.096 -23.422 -0.133 1 98.75 91 HIS A O 1
ATOM 721 N N . GLY A 1 92 ? 3.273 -21.984 -1.364 1 98.44 92 GLY A N 1
ATOM 722 C CA . GLY A 1 92 ? 4.531 -22.688 -1.183 1 98.44 92 GLY A CA 1
ATOM 723 C C . GLY A 1 92 ? 5.109 -22.531 0.21 1 98.44 92 GLY A C 1
ATOM 724 O O . GLY A 1 92 ? 4.371 -22.328 1.176 1 98.44 92 GLY A O 1
ATOM 725 N N . GLY A 1 93 ? 6.398 -22.828 0.346 1 96.88 93 GLY A N 1
ATOM 726 C CA . GLY A 1 93 ? 7.031 -22.578 1.632 1 96.88 93 GLY A CA 1
ATOM 727 C C . GLY A 1 93 ? 7.879 -23.734 2.115 1 96.88 93 GLY A C 1
ATOM 728 O O . GLY A 1 93 ? 8.406 -23.703 3.23 1 96.88 93 GLY A O 1
ATOM 729 N N . SER A 1 94 ? 7.957 -24.766 1.34 1 97.31 94 SER A N 1
ATOM 730 C CA . SER A 1 94 ? 8.867 -25.875 1.595 1 97.31 94 SER A CA 1
ATOM 731 C C . SER A 1 94 ? 9.289 -26.547 0.296 1 97.31 94 SER A C 1
ATOM 733 O O . SER A 1 94 ? 8.609 -26.438 -0.724 1 97.31 94 SER A O 1
ATOM 735 N N . GLU A 1 95 ? 10.414 -27.219 0.407 1 96.25 95 GLU A N 1
ATOM 736 C CA . GLU A 1 95 ? 10.906 -27.891 -0.786 1 96.25 95 GLU A CA 1
ATOM 737 C C . GLU A 1 95 ? 9.891 -28.906 -1.307 1 96.25 95 GLU A C 1
ATOM 739 O O . GLU A 1 95 ? 9.641 -28.984 -2.512 1 96.25 95 GLU A O 1
ATOM 744 N N . ALA A 1 96 ? 9.305 -29.656 -0.432 1 97.5 96 ALA A N 1
ATOM 745 C CA . ALA A 1 96 ? 8.359 -30.719 -0.796 1 97.5 96 ALA A CA 1
ATOM 746 C C . ALA A 1 96 ? 7.113 -30.125 -1.445 1 97.5 96 ALA A C 1
ATOM 748 O O . ALA A 1 96 ? 6.637 -30.641 -2.463 1 97.5 96 ALA A O 1
ATOM 749 N N . VAL A 1 97 ? 6.621 -29.094 -0.912 1 98.5 97 VAL A N 1
ATOM 750 C CA . VAL A 1 97 ? 5.402 -28.469 -1.411 1 98.5 97 VAL A CA 1
ATOM 751 C C . VAL A 1 97 ? 5.684 -27.766 -2.742 1 98.5 97 VAL A C 1
ATOM 753 O O . VAL A 1 97 ? 4.906 -27.891 -3.691 1 98.5 97 VAL A O 1
ATOM 756 N N . ASN A 1 98 ? 6.793 -27.062 -2.775 1 98.75 98 ASN A N 1
ATOM 757 C CA . ASN A 1 98 ? 7.176 -26.391 -4.012 1 98.75 98 ASN A CA 1
ATOM 758 C C . ASN A 1 98 ? 7.32 -27.391 -5.164 1 98.75 98 ASN A C 1
ATOM 760 O O . ASN A 1 98 ? 6.812 -27.141 -6.262 1 98.75 98 ASN A O 1
ATOM 764 N N . ARG A 1 99 ? 7.961 -28.453 -4.859 1 98.62 99 ARG A N 1
ATOM 765 C CA . ARG A 1 99 ? 8.172 -29.469 -5.879 1 98.62 99 ARG A CA 1
ATOM 766 C C . ARG A 1 99 ? 6.844 -30.062 -6.336 1 98.62 99 ARG A C 1
ATOM 768 O O . ARG A 1 99 ? 6.594 -30.203 -7.535 1 98.62 99 ARG A O 1
ATOM 775 N N . ALA A 1 100 ? 6.023 -30.438 -5.383 1 98.75 100 ALA A N 1
ATOM 776 C CA . ALA A 1 100 ? 4.727 -31.031 -5.703 1 98.75 100 ALA A CA 1
ATOM 777 C C . ALA A 1 100 ? 3.898 -30.094 -6.574 1 98.75 100 ALA A C 1
ATOM 779 O O . ALA A 1 100 ? 3.213 -30.531 -7.496 1 98.75 100 ALA A O 1
ATOM 780 N N . ALA A 1 101 ? 3.967 -28.828 -6.289 1 98.88 101 ALA A N 1
ATOM 781 C CA . ALA A 1 101 ? 3.207 -27.828 -7.035 1 98.88 101 ALA A CA 1
ATOM 782 C C . ALA A 1 101 ? 3.754 -27.672 -8.453 1 98.88 101 ALA A C 1
ATOM 784 O O . ALA A 1 101 ? 2.99 -27.672 -9.422 1 98.88 101 ALA A O 1
ATOM 785 N N . LEU A 1 102 ? 5.066 -27.578 -8.578 1 98.81 102 LEU A N 1
ATOM 786 C CA . LEU A 1 102 ? 5.691 -27.219 -9.844 1 98.81 102 LEU A CA 1
ATOM 787 C C . LEU A 1 102 ? 5.727 -28.406 -10.797 1 98.81 102 LEU A C 1
ATOM 789 O O . LEU A 1 102 ? 5.84 -28.234 -12.016 1 98.81 102 LEU A O 1
ATOM 793 N N . GLU A 1 103 ? 5.551 -29.578 -10.258 1 98.56 103 GLU A N 1
ATOM 794 C CA . GLU A 1 103 ? 5.555 -30.766 -11.086 1 98.56 103 GLU A CA 1
ATOM 795 C C . GLU A 1 103 ? 4.141 -31.141 -11.523 1 98.56 103 GLU A C 1
ATOM 797 O O . GLU A 1 103 ? 3.951 -32.094 -12.273 1 98.56 103 GLU A O 1
ATOM 802 N N . ASN A 1 104 ? 3.143 -30.438 -11.148 1 98.56 104 ASN A N 1
ATOM 803 C CA . ASN A 1 104 ? 1.745 -30.719 -11.453 1 98.56 104 ASN A CA 1
ATOM 804 C C . ASN A 1 104 ? 1.172 -29.703 -12.438 1 98.56 104 ASN A C 1
ATOM 806 O O . ASN A 1 104 ? 0.915 -28.562 -12.07 1 98.56 104 ASN A O 1
ATOM 810 N N . PRO A 1 105 ? 0.908 -30.125 -13.641 1 98.25 105 PRO A N 1
ATOM 811 C CA . PRO A 1 105 ? 0.461 -29.188 -14.672 1 98.25 105 PRO A CA 1
ATOM 812 C C . PRO A 1 105 ? -0.93 -28.625 -14.391 1 98.25 105 PRO A C 1
ATOM 814 O O . PRO A 1 105 ? -1.368 -27.688 -15.062 1 98.25 105 PRO A O 1
ATOM 817 N N . ARG A 1 106 ? -1.607 -29.156 -13.398 1 98.12 106 ARG A N 1
ATOM 818 C CA . ARG A 1 106 ? -2.93 -28.656 -13.039 1 98.12 106 ARG A CA 1
ATOM 819 C C . ARG A 1 106 ? -2.824 -27.422 -12.148 1 98.12 106 ARG A C 1
ATOM 821 O O . ARG A 1 106 ? -3.82 -26.734 -11.906 1 98.12 106 ARG A O 1
ATOM 828 N N . VAL A 1 107 ? -1.687 -27.125 -11.68 1 98.88 107 VAL A N 1
ATOM 829 C CA . VAL A 1 107 ? -1.424 -25.922 -10.891 1 98.88 107 VAL A CA 1
ATOM 830 C C . VAL A 1 107 ? -1.126 -24.75 -11.82 1 98.88 107 VAL A C 1
ATOM 832 O O . VAL A 1 107 ? -0.4 -24.906 -12.805 1 98.88 107 VAL A O 1
ATOM 835 N N . ASP A 1 108 ? -1.709 -23.609 -11.484 1 98.88 108 ASP A N 1
ATOM 836 C CA . ASP A 1 108 ? -1.474 -22.438 -12.328 1 98.88 108 ASP A CA 1
ATOM 837 C C . ASP A 1 108 ? -0.315 -21.609 -11.789 1 98.88 108 ASP A C 1
ATOM 839 O O . ASP A 1 108 ? 0.502 -21.094 -12.562 1 98.88 108 ASP A O 1
ATOM 843 N N . ILE A 1 109 ? -0.287 -21.391 -10.469 1 98.94 109 ILE A N 1
ATOM 844 C CA . ILE A 1 109 ? 0.657 -20.453 -9.875 1 98.94 109 ILE A CA 1
ATOM 845 C C . ILE A 1 109 ? 1.204 -21.031 -8.57 1 98.94 109 ILE A C 1
ATOM 847 O O . ILE A 1 109 ? 0.455 -21.609 -7.773 1 98.94 109 ILE A O 1
ATOM 851 N N . LEU A 1 110 ? 2.48 -20.969 -8.344 1 98.94 110 LEU A N 1
ATOM 852 C CA . LEU A 1 110 ? 3.1 -21.156 -7.035 1 98.94 110 LEU A CA 1
ATOM 853 C C . LEU A 1 110 ? 3.43 -19.828 -6.387 1 98.94 110 LEU A C 1
ATOM 855 O O . LEU A 1 110 ? 4.23 -19.047 -6.918 1 98.94 110 LEU A O 1
ATOM 859 N N . ASN A 1 111 ? 2.783 -19.531 -5.242 1 98.56 111 ASN A N 1
ATOM 860 C CA . ASN A 1 111 ? 3.066 -18.328 -4.465 1 98.56 111 ASN A CA 1
ATOM 861 C C . ASN A 1 111 ? 3.994 -18.641 -3.289 1 98.56 111 ASN A C 1
ATOM 863 O O . ASN A 1 111 ? 4.008 -19.75 -2.773 1 98.56 111 ASN A O 1
ATOM 867 N N . HIS A 1 112 ? 4.793 -17.688 -2.854 1 95.88 112 HIS A N 1
ATOM 868 C CA . HIS A 1 112 ? 5.605 -17.719 -1.644 1 95.88 112 HIS A CA 1
ATOM 869 C C . HIS A 1 112 ? 6.488 -18.969 -1.608 1 95.88 112 HIS A C 1
ATOM 871 O O . HIS A 1 112 ? 6.48 -19.719 -0.626 1 95.88 112 HIS A O 1
ATOM 877 N N . PRO A 1 113 ? 7.32 -19.125 -2.57 1 96.88 113 PRO A N 1
ATOM 878 C CA . PRO A 1 113 ? 8.117 -20.359 -2.586 1 96.88 113 PRO A CA 1
ATOM 879 C C . PRO A 1 113 ? 9.227 -20.344 -1.53 1 96.88 113 PRO A C 1
ATOM 881 O O . PRO A 1 113 ? 9.734 -21.406 -1.161 1 96.88 113 PRO A O 1
ATOM 884 N N . ALA A 1 114 ? 9.633 -19.219 -1.006 1 96.19 114 ALA A N 1
ATOM 885 C CA . ALA A 1 114 ? 10.781 -19.109 -0.119 1 96.19 114 ALA A CA 1
ATOM 886 C C . ALA A 1 114 ? 10.523 -19.797 1.216 1 96.19 114 ALA A C 1
ATOM 888 O O . ALA A 1 114 ? 9.383 -19.828 1.696 1 96.19 114 ALA A O 1
ATOM 889 N N . PHE A 1 115 ? 11.57 -20.375 1.738 1 91.69 115 PHE A N 1
ATOM 890 C CA . PHE A 1 115 ? 11.531 -20.984 3.061 1 91.69 115 PHE A CA 1
ATOM 891 C C . PHE A 1 115 ? 12.922 -21.016 3.688 1 91.69 115 PHE A C 1
ATOM 893 O O . PHE A 1 115 ? 13.922 -21.188 2.99 1 91.69 115 PHE A O 1
ATOM 900 N N . ASP A 1 116 ? 12.914 -20.688 4.953 1 87.38 116 ASP A N 1
ATOM 901 C CA . ASP A 1 116 ? 14.164 -20.672 5.699 1 87.38 116 ASP A CA 1
ATOM 902 C C . ASP A 1 116 ? 15.195 -19.75 5.031 1 87.38 116 ASP A C 1
ATOM 904 O O . ASP A 1 116 ? 14.945 -18.562 4.871 1 87.38 116 ASP A O 1
ATOM 908 N N . ARG A 1 117 ? 16.312 -20.141 4.543 1 86.31 117 ARG A N 1
ATOM 909 C CA . ARG A 1 117 ? 17.359 -19.328 3.928 1 86.31 117 ARG A CA 1
ATOM 910 C C . ARG A 1 117 ? 17.453 -19.594 2.428 1 86.31 117 ARG A C 1
ATOM 912 O O . ARG A 1 117 ? 18.484 -19.328 1.804 1 86.31 117 ARG A O 1
ATOM 919 N N . SER A 1 118 ? 16.266 -20.172 1.949 1 93.44 118 SER A N 1
ATOM 920 C CA . SER A 1 118 ? 16.203 -20.469 0.523 1 93.44 118 SER A CA 1
ATOM 921 C C . SER A 1 118 ? 15.125 -19.625 -0.162 1 93.44 118 SER A C 1
ATOM 923 O O . SER A 1 118 ? 14.055 -19.391 0.406 1 93.44 118 SER A O 1
ATOM 925 N N . SER A 1 119 ? 15.375 -19.297 -1.402 1 97.06 119 SER A N 1
ATOM 926 C CA . SER A 1 119 ? 14.383 -18.594 -2.209 1 97.06 119 SER A CA 1
ATOM 927 C C . SER A 1 119 ? 13.258 -19.531 -2.645 1 97.06 119 SER A C 1
ATOM 929 O O . SER A 1 119 ? 12.211 -19.078 -3.117 1 97.06 119 SER A O 1
ATOM 931 N N . GLY A 1 120 ? 13.531 -20.766 -2.477 1 98 120 GLY A N 1
ATOM 932 C CA . GLY A 1 120 ? 12.492 -21.75 -2.697 1 98 120 GLY A CA 1
ATOM 933 C C . GLY A 1 120 ? 12.539 -22.375 -4.082 1 98 120 GLY A C 1
ATOM 934 O O . GLY A 1 120 ? 11.836 -23.359 -4.355 1 98 120 GLY A O 1
ATOM 935 N N . LEU A 1 121 ? 13.352 -21.844 -4.992 1 98.06 121 LEU A N 1
ATOM 936 C CA . LEU A 1 121 ? 13.531 -22.375 -6.336 1 98.06 121 LEU A CA 1
ATOM 937 C C . LEU A 1 121 ? 14.984 -22.766 -6.582 1 98.06 121 LEU A C 1
ATOM 939 O O . LEU A 1 121 ? 15.891 -22.219 -5.957 1 98.06 121 LEU A O 1
ATOM 943 N N . ASN A 1 122 ? 15.211 -23.719 -7.312 1 97.75 122 ASN A N 1
ATOM 944 C CA . ASN A 1 122 ? 16.5 -24.094 -7.902 1 97.75 122 ASN A CA 1
ATOM 945 C C . ASN A 1 122 ? 16.344 -24.484 -9.375 1 97.75 122 ASN A C 1
ATOM 947 O O . ASN A 1 122 ? 15.258 -24.359 -9.945 1 97.75 122 ASN A O 1
ATOM 951 N N . GLN A 1 123 ? 17.406 -24.891 -9.961 1 98.19 123 GLN A N 1
ATOM 952 C CA . GLN A 1 123 ? 17.391 -25.172 -11.398 1 98.19 123 GLN A CA 1
ATOM 953 C C . GLN A 1 123 ? 16.391 -26.281 -11.734 1 98.19 123 GLN A C 1
ATOM 955 O O . GLN A 1 123 ? 15.664 -26.188 -12.727 1 98.19 123 GLN A O 1
ATOM 960 N N . VAL A 1 124 ? 16.312 -27.297 -10.922 1 98.44 124 VAL A N 1
ATOM 961 C CA . VAL A 1 124 ? 15.445 -28.438 -11.156 1 98.44 124 VAL A CA 1
ATOM 962 C C . VAL A 1 124 ? 13.984 -27.984 -11.102 1 98.44 124 VAL A C 1
ATOM 964 O O . VAL A 1 124 ? 13.188 -28.312 -11.984 1 98.44 124 VAL A O 1
ATOM 967 N N . LEU A 1 125 ? 13.688 -27.219 -10.125 1 98.62 125 LEU A N 1
ATOM 968 C CA . LEU A 1 125 ? 12.312 -26.766 -9.922 1 98.62 125 LEU A CA 1
ATOM 969 C C . LEU A 1 125 ? 11.922 -25.75 -10.992 1 98.62 125 LEU A C 1
ATOM 971 O O . LEU A 1 125 ? 10.773 -25.734 -11.438 1 98.62 125 LEU A O 1
ATOM 975 N N . ALA A 1 126 ? 12.82 -24.906 -11.367 1 98.75 126 ALA A N 1
ATOM 976 C CA . ALA A 1 126 ? 12.547 -23.953 -12.445 1 98.75 126 ALA A CA 1
ATOM 977 C C . ALA A 1 126 ? 12.227 -24.672 -13.75 1 98.75 126 ALA A C 1
ATOM 979 O O . ALA A 1 126 ? 11.281 -24.297 -14.445 1 98.75 126 ALA A O 1
ATOM 980 N N . LYS A 1 127 ? 12.977 -25.688 -14.031 1 98.69 127 LYS A N 1
ATOM 981 C CA . LYS A 1 127 ? 12.719 -26.469 -15.242 1 98.69 127 LYS A CA 1
ATOM 982 C C . LYS A 1 127 ? 11.359 -27.156 -15.18 1 98.69 127 LYS A C 1
ATOM 984 O O . LYS A 1 127 ? 10.625 -27.188 -16.172 1 98.69 127 LYS A O 1
ATOM 989 N N . ALA A 1 128 ? 11.062 -27.719 -14.062 1 98.75 128 ALA A N 1
ATOM 990 C CA . ALA A 1 128 ? 9.758 -28.344 -13.867 1 98.75 128 ALA A CA 1
ATOM 991 C C . ALA A 1 128 ? 8.625 -27.344 -14.078 1 98.75 128 ALA A C 1
ATOM 993 O O . ALA A 1 128 ? 7.617 -27.656 -14.703 1 98.75 128 ALA A O 1
ATOM 994 N N . ALA A 1 129 ? 8.758 -26.156 -13.523 1 98.88 129 ALA A N 1
ATOM 995 C CA . ALA A 1 129 ? 7.766 -25.109 -13.688 1 98.88 129 ALA A CA 1
ATOM 996 C C . ALA A 1 129 ? 7.531 -24.797 -15.164 1 98.88 129 ALA A C 1
ATOM 998 O O . ALA A 1 129 ? 6.387 -24.719 -15.617 1 98.88 129 ALA A O 1
ATOM 999 N N . ALA A 1 130 ? 8.602 -24.641 -15.867 1 98.69 130 ALA A N 1
ATOM 1000 C CA . ALA A 1 130 ? 8.531 -24.328 -17.297 1 98.69 130 ALA A CA 1
ATOM 1001 C C . ALA A 1 130 ? 7.859 -25.453 -18.078 1 98.69 130 ALA A C 1
ATOM 1003 O O . ALA A 1 130 ? 6.98 -25.203 -18.906 1 98.69 130 ALA A O 1
ATOM 1004 N N . GLU A 1 131 ? 8.234 -26.656 -17.797 1 98.56 131 GLU A N 1
ATOM 1005 C CA . GLU A 1 131 ? 7.73 -27.828 -18.516 1 98.56 131 GLU A CA 1
ATOM 1006 C C . GLU A 1 131 ? 6.242 -28.031 -18.25 1 98.56 131 GLU A C 1
ATOM 1008 O O . GLU A 1 131 ? 5.5 -28.438 -19.156 1 98.56 131 GLU A O 1
ATOM 1013 N N . ASN A 1 132 ? 5.824 -27.766 -17.062 1 98.69 132 ASN A N 1
ATOM 1014 C CA . ASN A 1 132 ? 4.449 -28.047 -16.672 1 98.69 132 ASN A CA 1
ATOM 1015 C C . ASN A 1 132 ? 3.566 -26.812 -16.797 1 98.69 132 ASN A C 1
ATOM 1017 O O . ASN A 1 132 ? 2.361 -26.875 -16.547 1 98.69 132 ASN A O 1
ATOM 1021 N N . GLY A 1 133 ? 4.148 -25.672 -17.078 1 98.44 133 GLY A N 1
ATOM 1022 C CA . GLY A 1 133 ? 3.385 -24.453 -17.297 1 98.44 133 GLY A CA 1
ATOM 1023 C C . GLY A 1 133 ? 2.867 -23.844 -16 1 98.44 133 GLY A C 1
ATOM 1024 O O . GLY A 1 133 ? 1.77 -23.281 -15.977 1 98.44 133 GLY A O 1
ATOM 1025 N N . VAL A 1 134 ? 3.566 -24.047 -14.961 1 98.88 134 VAL A N 1
ATOM 1026 C CA . VAL A 1 134 ? 3.203 -23.438 -13.688 1 98.88 134 VAL A CA 1
ATOM 1027 C C . VAL A 1 134 ? 3.957 -22.125 -13.508 1 98.88 134 VAL A C 1
ATOM 1029 O O . VAL A 1 134 ? 5.188 -22.078 -13.594 1 98.88 134 VAL A O 1
ATOM 1032 N N . ALA A 1 135 ? 3.264 -21.078 -13.312 1 98.94 135 ALA A N 1
ATOM 1033 C CA . ALA A 1 135 ? 3.881 -19.766 -13.156 1 98.94 135 ALA A CA 1
ATOM 1034 C C . ALA A 1 135 ? 4.344 -19.547 -11.719 1 98.94 135 ALA A C 1
ATOM 1036 O O . ALA A 1 135 ? 3.795 -20.141 -10.781 1 98.94 135 ALA A O 1
ATOM 1037 N N . ILE A 1 136 ? 5.359 -18.719 -11.547 1 98.88 136 ILE A N 1
ATOM 1038 C CA . ILE A 1 136 ? 5.797 -18.266 -10.234 1 98.88 136 ILE A CA 1
ATOM 1039 C C . ILE A 1 136 ? 5.141 -16.922 -9.898 1 98.88 136 ILE A C 1
ATOM 1041 O O . ILE A 1 136 ? 5.199 -15.984 -10.688 1 98.88 136 ILE A O 1
ATOM 1045 N N . GLY A 1 137 ? 4.551 -16.875 -8.75 1 98.69 137 GLY A N 1
ATOM 1046 C CA . GLY A 1 137 ? 3.9 -15.648 -8.312 1 98.69 137 GLY A CA 1
ATOM 1047 C C . GLY A 1 137 ? 4.871 -14.633 -7.742 1 98.69 137 GLY A C 1
ATOM 1048 O O . GLY A 1 137 ? 5.711 -14.969 -6.906 1 98.69 137 GLY A O 1
ATOM 1049 N N . ILE A 1 138 ? 4.785 -13.469 -8.219 1 97.94 138 ILE A N 1
ATOM 1050 C CA . ILE A 1 138 ? 5.395 -12.297 -7.598 1 97.94 138 ILE A CA 1
ATOM 1051 C C . ILE A 1 138 ? 4.348 -11.531 -6.785 1 97.94 138 ILE A C 1
ATOM 1053 O O . ILE A 1 138 ? 3.541 -10.789 -7.348 1 97.94 138 ILE A O 1
ATOM 1057 N N . ILE A 1 139 ? 4.391 -11.68 -5.508 1 97.31 139 ILE A N 1
ATOM 1058 C CA . ILE A 1 139 ? 3.328 -11.164 -4.652 1 97.31 139 ILE A CA 1
ATOM 1059 C C . ILE A 1 139 ? 3.795 -9.883 -3.969 1 97.31 139 ILE A C 1
ATOM 1061 O O . ILE A 1 139 ? 4.898 -9.828 -3.422 1 97.31 139 ILE A O 1
ATOM 1065 N N . LEU A 1 140 ? 2.957 -8.922 -3.893 1 97.69 140 LEU A N 1
ATOM 1066 C CA . LEU A 1 140 ? 3.367 -7.586 -3.459 1 97.69 140 LEU A CA 1
ATOM 1067 C C . LEU A 1 140 ? 3.158 -7.414 -1.959 1 97.69 140 LEU A C 1
ATOM 1069 O O . LEU A 1 140 ? 3.951 -6.75 -1.29 1 97.69 140 LEU A O 1
ATOM 1073 N N . ARG A 1 141 ? 2.15 -7.969 -1.392 1 97.5 141 ARG A N 1
ATOM 1074 C CA . ARG A 1 141 ? 1.711 -7.652 -0.036 1 97.5 141 ARG A CA 1
ATOM 1075 C C . ARG A 1 141 ? 2.846 -7.848 0.965 1 97.5 141 ARG A C 1
ATOM 1077 O O . ARG A 1 141 ? 3.098 -6.977 1.801 1 97.5 141 ARG A O 1
ATOM 1084 N N . PRO A 1 142 ? 3.641 -8.969 0.896 1 96.38 142 PRO A N 1
ATOM 1085 C CA . PRO A 1 142 ? 4.738 -9.117 1.854 1 96.38 142 PRO A CA 1
ATOM 1086 C C . PRO A 1 142 ? 5.773 -7.996 1.745 1 96.38 142 PRO A C 1
ATOM 1088 O O . PRO A 1 142 ? 6.324 -7.562 2.758 1 96.38 142 PRO A O 1
ATOM 1091 N N . LEU A 1 143 ? 6.004 -7.543 0.589 1 95.38 143 LEU A N 1
ATOM 1092 C CA . LEU A 1 143 ? 6.949 -6.453 0.375 1 95.38 143 LEU A CA 1
ATOM 1093 C C . LEU A 1 143 ? 6.414 -5.148 0.946 1 95.38 143 LEU A C 1
ATOM 1095 O O . LEU A 1 143 ? 7.16 -4.371 1.547 1 95.38 143 LEU A O 1
ATOM 1099 N N . LEU A 1 144 ? 5.137 -4.969 0.789 1 95.81 144 LEU A N 1
ATOM 1100 C CA . LEU A 1 144 ? 4.484 -3.742 1.233 1 95.81 144 LEU A CA 1
ATOM 1101 C C . LEU A 1 144 ? 4.441 -3.67 2.756 1 95.81 144 LEU A C 1
ATOM 1103 O O . LEU A 1 144 ? 4.465 -2.58 3.332 1 95.81 144 LEU A O 1
ATOM 1107 N N . HIS A 1 145 ? 4.422 -4.801 3.369 1 95.5 145 HIS A N 1
ATOM 1108 C CA . HIS A 1 145 ? 4.195 -4.832 4.809 1 95.5 145 HIS A CA 1
ATOM 1109 C C . HIS A 1 145 ? 5.484 -5.129 5.566 1 95.5 145 HIS A C 1
ATOM 1111 O O . HIS A 1 145 ? 5.457 -5.379 6.773 1 95.5 145 HIS A O 1
ATOM 1117 N N . SER A 1 146 ? 6.578 -5.168 4.859 1 94.06 146 SER A N 1
ATOM 1118 C CA . SER A 1 146 ? 7.867 -5.41 5.5 1 94.06 146 SER A CA 1
ATOM 1119 C C . SER A 1 146 ? 8.766 -4.18 5.418 1 94.06 146 SER A C 1
ATOM 1121 O O . SER A 1 146 ? 8.508 -3.27 4.625 1 94.06 146 SER A O 1
ATOM 1123 N N . ARG A 1 147 ? 9.75 -4.152 6.293 1 92.12 147 ARG A N 1
ATOM 1124 C CA . ARG A 1 147 ? 10.758 -3.098 6.32 1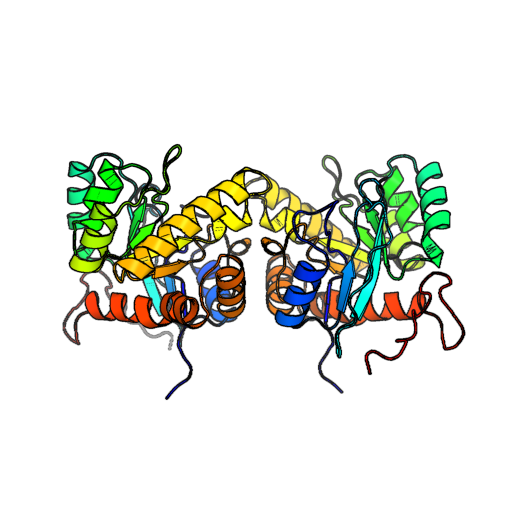 92.12 147 ARG A CA 1
ATOM 1125 C C . ARG A 1 147 ? 12.117 -3.648 6.742 1 92.12 147 ARG A C 1
ATOM 1127 O O . ARG A 1 147 ? 12.219 -4.781 7.215 1 92.12 147 ARG A O 1
ATOM 1134 N N . GLY A 1 148 ? 13.156 -2.861 6.438 1 92.31 148 GLY A N 1
ATOM 1135 C CA . GLY A 1 148 ? 14.484 -3.205 6.922 1 92.31 148 GLY A CA 1
ATOM 1136 C C . GLY A 1 148 ? 14.984 -4.527 6.383 1 92.31 148 GLY A C 1
ATOM 1137 O O . GLY A 1 148 ? 14.945 -4.77 5.172 1 92.31 148 GLY A O 1
ATOM 1138 N N . SER A 1 149 ? 15.453 -5.375 7.355 1 93.88 149 SER A N 1
ATOM 1139 C CA . SER A 1 149 ? 16.125 -6.617 6.996 1 93.88 149 SER A CA 1
ATOM 1140 C C . SER A 1 149 ? 15.164 -7.613 6.363 1 93.88 149 SER A C 1
ATOM 1142 O O . SER A 1 149 ? 15.547 -8.367 5.465 1 93.88 149 SER A O 1
ATOM 1144 N N . ARG A 1 150 ? 13.953 -7.578 6.812 1 94.69 150 ARG A N 1
ATOM 1145 C CA . ARG A 1 150 ? 12.977 -8.508 6.262 1 94.69 150 ARG A CA 1
ATOM 1146 C C . ARG A 1 150 ? 12.703 -8.203 4.793 1 94.69 150 ARG A C 1
ATOM 1148 O O . ARG A 1 150 ? 12.664 -9.109 3.961 1 94.69 150 ARG A O 1
ATOM 1155 N N . ARG A 1 151 ? 12.5 -7 4.441 1 94.69 151 ARG A N 1
ATOM 1156 C CA . ARG A 1 151 ? 12.258 -6.625 3.053 1 94.69 151 ARG A CA 1
ATOM 1157 C C . ARG A 1 151 ? 13.484 -6.91 2.189 1 94.69 151 ARG A C 1
ATOM 1159 O O . ARG A 1 151 ? 13.359 -7.352 1.047 1 94.69 151 ARG A O 1
ATOM 1166 N N . ILE A 1 152 ? 14.633 -6.645 2.75 1 94.5 152 ILE A N 1
ATOM 1167 C CA . ILE A 1 152 ? 15.875 -6.902 2.031 1 94.5 152 ILE A CA 1
ATOM 1168 C C . ILE A 1 152 ? 15.969 -8.383 1.667 1 94.5 152 ILE A C 1
ATOM 1170 O O . ILE A 1 152 ? 16.328 -8.734 0.542 1 94.5 152 ILE A O 1
ATOM 1174 N N . ARG A 1 153 ? 15.617 -9.211 2.586 1 96.25 153 ARG A N 1
ATOM 1175 C CA . ARG A 1 153 ? 15.641 -10.648 2.348 1 96.25 153 ARG A CA 1
ATOM 1176 C C . ARG A 1 153 ? 14.633 -11.039 1.268 1 96.25 153 ARG A C 1
ATOM 1178 O O . ARG A 1 153 ? 14.945 -11.852 0.389 1 96.25 153 ARG A O 1
ATOM 1185 N N . LEU A 1 154 ? 13.445 -10.508 1.369 1 96.5 154 LEU A N 1
ATOM 1186 C CA . LEU A 1 154 ? 12.414 -10.797 0.382 1 96.5 154 LEU A CA 1
ATOM 1187 C C . LEU A 1 154 ? 12.867 -10.391 -1.017 1 96.5 154 LEU A C 1
ATOM 1189 O O . LEU A 1 154 ? 12.664 -11.141 -1.978 1 96.5 154 LEU A O 1
ATOM 1193 N N . LEU A 1 155 ? 13.469 -9.281 -1.101 1 96.62 155 LEU A N 1
ATOM 1194 C CA . LEU A 1 155 ? 13.945 -8.781 -2.385 1 96.62 155 LEU A CA 1
ATOM 1195 C C . LEU A 1 155 ? 15.086 -9.633 -2.916 1 96.62 155 LEU A C 1
ATOM 1197 O O . LEU A 1 155 ? 15.195 -9.852 -4.125 1 96.62 155 LEU A O 1
ATOM 1201 N N . SER A 1 156 ? 15.945 -10.094 -2.021 1 97.44 156 SER A N 1
ATOM 1202 C CA . SER A 1 156 ? 1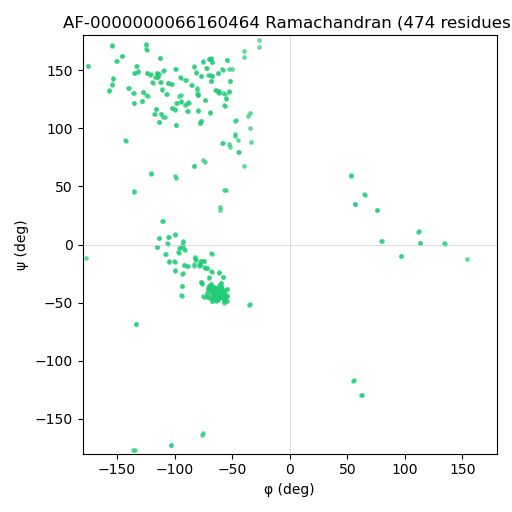7.031 -10.984 -2.41 1 97.44 156 SER A CA 1
ATOM 1203 C C . SER A 1 156 ? 16.5 -12.305 -2.959 1 97.44 156 SER A C 1
ATOM 1205 O O . SER A 1 156 ? 16.969 -12.781 -3.998 1 97.44 156 SER A O 1
ATOM 1207 N N . ASP A 1 157 ? 15.562 -12.859 -2.254 1 97.62 157 ASP A N 1
ATOM 1208 C CA . ASP A 1 157 ? 14.93 -14.094 -2.711 1 97.62 157 ASP A CA 1
ATOM 1209 C C . ASP A 1 157 ? 14.289 -13.906 -4.082 1 97.62 157 ASP A C 1
ATOM 1211 O O . ASP A 1 157 ? 14.414 -14.766 -4.957 1 97.62 157 ASP A O 1
ATOM 1215 N N . LEU A 1 158 ? 13.609 -12.812 -4.25 1 97.62 158 LEU A N 1
ATOM 1216 C CA . LEU A 1 158 ? 12.945 -12.516 -5.516 1 97.62 158 LEU A CA 1
ATOM 1217 C C . LEU A 1 158 ? 13.969 -12.398 -6.648 1 97.62 158 LEU A C 1
ATOM 1219 O O . LEU A 1 158 ? 13.742 -12.914 -7.746 1 97.62 158 LEU A O 1
ATOM 1223 N N . LYS A 1 159 ? 15.047 -11.742 -6.375 1 97.69 159 LYS A N 1
ATOM 1224 C CA . LYS A 1 159 ? 16.094 -11.586 -7.379 1 97.69 159 LYS A CA 1
ATOM 1225 C C . LYS A 1 159 ? 16.625 -12.938 -7.848 1 97.69 159 LYS A C 1
ATOM 1227 O O . LYS A 1 159 ? 16.781 -13.164 -9.047 1 97.69 159 LYS A O 1
ATOM 1232 N N . SER A 1 160 ? 16.859 -13.75 -6.914 1 98 160 SER A N 1
ATOM 1233 C CA . SER A 1 160 ? 17.328 -15.094 -7.23 1 98 160 SER A CA 1
ATOM 1234 C C . SER A 1 160 ? 16.312 -15.844 -8.094 1 98 160 SER A C 1
ATOM 1236 O O . SER A 1 160 ? 16.688 -16.484 -9.078 1 98 160 SER A O 1
ATOM 1238 N N . ASN A 1 161 ? 15.078 -15.742 -7.773 1 98.25 161 ASN A N 1
ATOM 1239 C CA . ASN A 1 161 ? 14.031 -16.438 -8.508 1 98.25 161 ASN A CA 1
ATOM 1240 C C . ASN A 1 161 ? 13.836 -15.844 -9.898 1 98.25 161 ASN A C 1
ATOM 1242 O O . ASN A 1 161 ? 13.523 -16.562 -10.852 1 98.25 161 ASN A O 1
ATOM 1246 N N . LEU A 1 162 ? 13.977 -14.547 -10 1 98.38 162 LEU A N 1
ATOM 1247 C CA . LEU A 1 162 ? 13.883 -13.898 -11.305 1 98.38 162 LEU A CA 1
ATOM 1248 C C . LEU A 1 162 ? 14.984 -14.398 -12.242 1 98.38 162 LEU A C 1
ATOM 1250 O O . LEU A 1 162 ? 14.734 -14.633 -13.43 1 98.38 162 LEU A O 1
ATOM 1254 N N . GLU A 1 163 ? 16.156 -14.547 -11.719 1 98.38 163 GLU A N 1
ATOM 1255 C CA . GLU A 1 163 ? 17.266 -15.055 -12.516 1 98.38 163 GLU A CA 1
ATOM 1256 C C . GLU A 1 163 ? 16.969 -16.469 -13.039 1 98.38 163 GLU A C 1
ATOM 1258 O O . GLU A 1 163 ? 17.219 -16.766 -14.211 1 98.38 163 GLU A O 1
ATOM 1263 N N . LEU A 1 164 ? 16.484 -17.297 -12.203 1 98.56 164 LEU A N 1
ATOM 1264 C CA . LEU A 1 164 ? 16.125 -18.656 -12.594 1 98.56 164 LEU A CA 1
ATOM 1265 C C . LEU A 1 164 ? 15 -18.641 -13.625 1 98.56 164 LEU A C 1
ATOM 1267 O O . LEU A 1 164 ? 15.031 -19.406 -14.602 1 98.56 164 LEU A O 1
ATOM 1271 N N . ALA A 1 165 ? 13.984 -17.766 -13.367 1 98.56 165 ALA A N 1
ATOM 1272 C CA . ALA A 1 165 ? 12.852 -17.688 -14.289 1 98.56 165 ALA A CA 1
ATOM 1273 C C . ALA A 1 165 ? 13.305 -17.266 -15.688 1 98.56 165 ALA A C 1
ATOM 1275 O O . ALA A 1 165 ? 12.828 -17.812 -16.688 1 98.56 165 ALA A O 1
ATOM 1276 N N . ARG A 1 166 ? 14.203 -16.312 -15.711 1 98.38 166 ARG A N 1
ATOM 1277 C CA . ARG A 1 166 ? 14.75 -15.852 -16.984 1 98.38 166 ARG A CA 1
ATOM 1278 C C . ARG A 1 166 ? 15.555 -16.953 -17.672 1 98.38 166 ARG A C 1
ATOM 1280 O O . ARG A 1 166 ? 15.406 -17.172 -18.875 1 98.38 166 ARG A O 1
ATOM 1287 N N . LYS A 1 167 ? 16.344 -17.594 -16.922 1 98.5 167 LYS A N 1
ATOM 1288 C CA . LYS A 1 167 ? 17.234 -18.625 -17.469 1 98.5 167 LYS A CA 1
ATOM 1289 C C . LYS A 1 167 ? 16.438 -19.781 -18.047 1 98.5 167 LYS A C 1
ATOM 1291 O O . LYS A 1 167 ? 16.828 -20.359 -19.078 1 98.5 167 LYS A O 1
ATOM 1296 N N . TYR A 1 168 ? 15.352 -20.156 -17.453 1 98.44 168 TYR A N 1
ATOM 1297 C CA . TYR A 1 168 ? 14.656 -21.391 -17.828 1 98.44 168 TYR A CA 1
ATOM 1298 C C . TYR A 1 168 ? 13.297 -21.078 -18.438 1 98.44 168 TYR A C 1
ATOM 1300 O O . TYR A 1 168 ? 12.477 -21.969 -18.641 1 98.44 168 TYR A O 1
ATOM 1308 N N . ASP A 1 169 ? 12.969 -19.812 -18.656 1 98.12 169 ASP A N 1
ATOM 1309 C CA . ASP A 1 169 ? 11.766 -19.344 -19.328 1 98.12 169 ASP A CA 1
ATOM 1310 C C . ASP A 1 169 ? 10.516 -19.719 -18.547 1 98.12 169 ASP A C 1
ATOM 1312 O O . ASP A 1 169 ? 9.562 -20.281 -19.109 1 98.12 169 ASP A O 1
ATOM 1316 N N . VAL A 1 170 ? 10.578 -19.547 -17.266 1 98.69 170 VAL A N 1
ATOM 1317 C CA . VAL A 1 170 ? 9.43 -19.75 -16.406 1 98.69 170 VAL A CA 1
ATOM 1318 C C . VAL A 1 170 ? 8.523 -18.516 -16.438 1 98.69 170 VAL A C 1
ATOM 1320 O O . VAL A 1 170 ? 9.008 -17.391 -16.359 1 98.69 170 VAL A O 1
ATOM 1323 N N . SER A 1 171 ? 7.242 -18.75 -16.562 1 98.69 171 SER A N 1
ATOM 1324 C CA . SER A 1 171 ? 6.285 -17.641 -16.547 1 98.69 171 SER A CA 1
ATOM 1325 C C . SER A 1 171 ? 6.172 -17.047 -15.141 1 98.69 171 SER A C 1
ATOM 1327 O O . SER A 1 171 ? 6.281 -17.75 -14.141 1 98.69 171 SER A O 1
ATOM 1329 N N . LEU A 1 172 ? 5.953 -15.727 -15.125 1 98.81 172 LEU A N 1
ATOM 1330 C CA . LEU A 1 172 ? 5.719 -15 -13.883 1 98.81 172 LEU A CA 1
ATOM 1331 C C . LEU A 1 172 ? 4.301 -14.438 -13.844 1 98.81 172 LEU A C 1
ATOM 1333 O O . LEU A 1 172 ? 3.748 -14.062 -14.883 1 98.81 172 LEU A O 1
ATOM 1337 N N . VAL A 1 173 ? 3.746 -14.375 -12.68 1 98.88 173 VAL A N 1
ATOM 1338 C CA . VAL A 1 173 ? 2.469 -13.703 -12.477 1 98.88 173 VAL A CA 1
ATOM 1339 C C . VAL A 1 173 ? 2.59 -12.695 -11.336 1 98.88 173 VAL A C 1
ATOM 1341 O O . VAL A 1 173 ? 3.037 -13.047 -10.242 1 98.88 173 VAL A O 1
ATOM 1344 N N . LEU A 1 174 ? 2.291 -11.461 -11.594 1 98.81 174 LEU A N 1
ATOM 1345 C CA . LEU A 1 174 ? 2.309 -10.398 -10.602 1 98.81 174 LEU A CA 1
ATOM 1346 C C . LEU A 1 174 ? 0.945 -10.258 -9.93 1 98.81 174 LEU A C 1
ATOM 1348 O O . LEU A 1 174 ? -0.067 -10.07 -10.609 1 98.81 174 LEU A O 1
ATOM 1352 N N . CYS A 1 175 ? 0.883 -10.414 -8.609 1 98.56 175 CYS A N 1
ATOM 1353 C CA . CYS A 1 175 ? -0.372 -10.336 -7.867 1 98.56 175 CYS A CA 1
ATOM 1354 C C . CYS A 1 175 ? -0.219 -9.461 -6.625 1 98.56 175 CYS A C 1
ATOM 1356 O O . CYS A 1 175 ? 0.881 -9.336 -6.086 1 98.56 175 CYS A O 1
ATOM 1358 N N . SER A 1 176 ? -1.331 -8.891 -6.215 1 98.5 176 SER A N 1
ATOM 1359 C CA . SER A 1 176 ? -1.295 -8.062 -5.016 1 98.5 176 SER A CA 1
ATOM 1360 C C . SER A 1 176 ? -1.258 -8.922 -3.754 1 98.5 176 SER A C 1
ATOM 1362 O O . SER A 1 176 ? -0.581 -8.578 -2.783 1 98.5 176 SER A O 1
ATOM 1364 N N . ASP A 1 177 ? -1.879 -10.094 -3.777 1 98.62 177 ASP A N 1
ATOM 1365 C CA . ASP A 1 177 ? -2.109 -10.898 -2.578 1 98.62 177 ASP A CA 1
ATOM 1366 C C . ASP A 1 177 ? -2.883 -10.102 -1.527 1 98.62 177 ASP A C 1
ATOM 1368 O O . ASP A 1 177 ? -2.623 -10.227 -0.329 1 98.62 177 ASP A O 1
ATOM 1372 N N . ALA A 1 178 ? -3.795 -9.258 -1.978 1 98.38 178 ALA A N 1
ATOM 1373 C CA . ALA A 1 178 ? -4.512 -8.32 -1.112 1 98.38 178 ALA A CA 1
ATOM 1374 C C . ALA A 1 178 ? -5.387 -9.07 -0.108 1 98.38 178 ALA A C 1
ATOM 1376 O O . ALA A 1 178 ? -6.152 -9.961 -0.482 1 98.38 178 ALA A O 1
ATOM 1377 N N . MET A 1 179 ? -5.305 -8.672 1.134 1 97.81 179 MET A N 1
ATOM 1378 C CA . MET A 1 179 ? -6.125 -9.227 2.203 1 97.81 179 MET A CA 1
ATOM 1379 C C . MET A 1 179 ? -7.191 -8.234 2.648 1 97.81 179 MET A C 1
ATOM 1381 O O . MET A 1 179 ? -8.047 -8.562 3.473 1 97.81 179 MET A O 1
ATOM 1385 N N . SER A 1 180 ? -7.113 -7.031 2.15 1 96.88 180 SER A N 1
ATOM 1386 C CA . SER A 1 180 ? -8.086 -5.961 2.33 1 96.88 180 SER A CA 1
ATOM 1387 C C . SER A 1 180 ? -8.039 -4.969 1.172 1 96.88 180 SER A C 1
ATOM 1389 O O . SER A 1 180 ? -7.133 -5.023 0.339 1 96.88 180 SER A O 1
ATOM 1391 N N . CYS A 1 181 ? -9.008 -4.043 1.143 1 95.62 181 CYS A N 1
ATOM 1392 C CA . CYS A 1 181 ? -9.016 -3.006 0.117 1 95.62 181 CYS A CA 1
ATOM 1393 C C . CYS A 1 181 ? -7.766 -2.137 0.211 1 95.62 181 CYS A C 1
ATOM 1395 O O . CYS A 1 181 ? -7.301 -1.599 -0.796 1 95.62 181 CYS A O 1
ATOM 1397 N N . PHE A 1 182 ? -7.152 -2.064 1.351 1 96.38 182 PHE A N 1
ATOM 1398 C CA . PHE A 1 182 ? -5.988 -1.212 1.57 1 96.38 182 PHE A CA 1
ATOM 1399 C C . PHE A 1 182 ? -4.738 -1.833 0.958 1 96.38 182 PHE A C 1
ATOM 1401 O O . PHE A 1 182 ? -3.732 -1.149 0.762 1 96.38 182 PHE A O 1
ATOM 1408 N N . ASP A 1 183 ? -4.859 -3.102 0.62 1 97.62 183 ASP A N 1
ATOM 1409 C CA . ASP A 1 183 ? -3.719 -3.812 0.056 1 97.62 183 ASP A CA 1
ATOM 1410 C C . ASP A 1 183 ? -3.721 -3.738 -1.469 1 97.62 183 ASP A C 1
ATOM 1412 O O . ASP A 1 183 ? -2.709 -4.023 -2.111 1 97.62 183 ASP A O 1
ATOM 1416 N N . LEU A 1 184 ? -4.871 -3.4 -2.041 1 97.88 184 LEU A N 1
ATOM 1417 C CA . LEU A 1 184 ? -4.988 -3.367 -3.494 1 97.88 184 LEU A CA 1
ATOM 1418 C C . LEU A 1 184 ? -4.16 -2.23 -4.082 1 97.88 184 LEU A C 1
ATOM 1420 O O . LEU A 1 184 ? -4.035 -1.167 -3.471 1 97.88 184 LEU A O 1
ATOM 1424 N N . ARG A 1 185 ? -3.541 -2.516 -5.188 1 98.06 185 ARG A N 1
ATOM 1425 C CA . ARG A 1 185 ? -2.834 -1.534 -6.004 1 98.06 185 ARG A CA 1
ATOM 1426 C C . ARG A 1 185 ? -3.355 -1.533 -7.438 1 98.06 185 ARG A C 1
ATOM 1428 O O . ARG A 1 185 ? -3.771 -2.572 -7.953 1 98.06 185 ARG A O 1
ATOM 1435 N N . SER A 1 186 ? -3.328 -0.383 -8.055 1 98.06 186 SER A N 1
ATOM 1436 C CA . SER A 1 186 ? -3.709 -0.316 -9.461 1 98.06 186 SER A CA 1
ATOM 1437 C C . SER A 1 186 ? -2.688 -1.027 -10.344 1 98.06 186 SER A C 1
ATOM 1439 O O . SER A 1 186 ? -1.539 -1.22 -9.938 1 98.06 186 SER A O 1
ATOM 1441 N N . PRO A 1 187 ? -3.123 -1.387 -11.57 1 98.06 187 PRO A N 1
ATOM 1442 C CA . PRO A 1 187 ? -2.17 -1.996 -12.5 1 98.06 187 PRO A CA 1
ATOM 1443 C C . PRO A 1 187 ? -0.921 -1.142 -12.711 1 98.06 187 PRO A C 1
ATOM 1445 O O . PRO A 1 187 ? 0.196 -1.663 -12.703 1 98.06 187 PRO A O 1
ATOM 1448 N N . MET A 1 188 ? -1.095 0.135 -12.766 1 96.5 188 MET A N 1
ATOM 1449 C CA . MET A 1 188 ? 0.044 1.017 -13.008 1 96.5 188 MET A CA 1
ATOM 1450 C C . MET A 1 188 ? 1.004 1.002 -11.82 1 96.5 188 MET A C 1
ATOM 1452 O O . MET A 1 188 ? 2.223 0.982 -12.008 1 96.5 188 MET A O 1
ATOM 1456 N N . GLU A 1 189 ? 0.458 1.001 -10.688 1 97.19 189 GLU A N 1
ATOM 1457 C CA . GLU A 1 189 ? 1.323 0.972 -9.508 1 97.19 189 GLU A CA 1
ATOM 1458 C C . GLU A 1 189 ? 2.004 -0.386 -9.359 1 97.19 189 GLU A C 1
ATOM 1460 O O . GLU A 1 189 ? 3.166 -0.462 -8.953 1 97.19 189 GLU A O 1
ATOM 1465 N N . MET A 1 190 ? 1.246 -1.406 -9.68 1 98.38 190 MET A N 1
ATOM 1466 C CA . MET A 1 190 ? 1.855 -2.732 -9.625 1 98.38 190 MET A CA 1
ATOM 1467 C C . MET A 1 190 ? 3.023 -2.838 -10.594 1 98.38 190 MET A C 1
ATOM 1469 O O . MET A 1 190 ? 4.066 -3.408 -10.266 1 98.38 190 MET A O 1
ATOM 1473 N N . LEU A 1 191 ? 2.836 -2.312 -11.758 1 98.06 191 LEU A N 1
ATOM 1474 C CA . LEU A 1 191 ? 3.898 -2.328 -12.758 1 98.06 191 LEU A CA 1
ATOM 1475 C C . LEU A 1 191 ? 5.113 -1.549 -12.273 1 98.06 191 LEU A C 1
ATOM 1477 O O .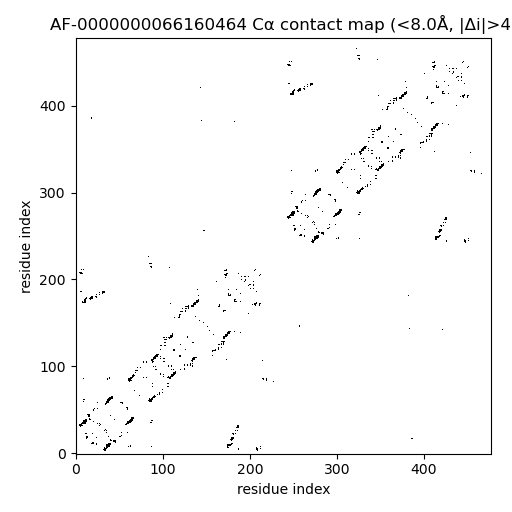 LEU A 1 191 ? 6.25 -2.014 -12.406 1 98.06 191 LEU A O 1
ATOM 1481 N N . ALA A 1 192 ? 4.855 -0.407 -11.68 1 97 192 ALA A N 1
ATOM 1482 C CA . ALA A 1 192 ? 5.949 0.418 -11.164 1 97 192 ALA A CA 1
ATOM 1483 C C . ALA A 1 192 ? 6.703 -0.301 -10.055 1 97 192 ALA A C 1
ATOM 1485 O O . ALA A 1 192 ? 7.938 -0.312 -10.039 1 97 192 ALA A O 1
ATOM 1486 N N . LEU A 1 193 ? 5.965 -0.895 -9.18 1 97.19 193 LEU A N 1
ATOM 1487 C CA . LEU A 1 193 ? 6.586 -1.588 -8.055 1 97.19 193 LEU A CA 1
ATOM 1488 C C . LEU A 1 193 ? 7.352 -2.82 -8.531 1 97.19 193 LEU A C 1
ATOM 1490 O O . LEU A 1 193 ? 8.383 -3.172 -7.961 1 97.19 193 LEU A O 1
ATOM 1494 N N . ALA A 1 194 ? 6.801 -3.471 -9.547 1 97.94 194 ALA A N 1
ATOM 1495 C CA . ALA A 1 194 ? 7.5 -4.613 -10.125 1 97.94 194 ALA A CA 1
ATOM 1496 C C . ALA A 1 194 ? 8.875 -4.207 -10.641 1 97.94 194 ALA A C 1
ATOM 1498 O O . ALA A 1 194 ? 9.852 -4.941 -10.484 1 97.94 194 ALA A O 1
ATOM 1499 N N . GLU A 1 195 ? 8.93 -3.094 -11.219 1 96.19 195 GLU A N 1
ATOM 1500 C CA . GLU A 1 195 ? 10.211 -2.605 -11.727 1 96.19 195 GLU A CA 1
ATOM 1501 C C . GLU A 1 195 ? 11.164 -2.275 -10.594 1 96.19 195 GLU A C 1
ATOM 1503 O O . GLU A 1 195 ? 12.367 -2.539 -10.688 1 96.19 195 GLU A O 1
ATOM 1508 N N . VAL A 1 196 ? 10.617 -1.707 -9.539 1 93.75 196 VAL A N 1
ATOM 1509 C CA . VAL A 1 196 ? 11.414 -1.458 -8.344 1 93.75 196 VAL A CA 1
ATOM 1510 C C . VAL A 1 196 ? 11.992 -2.771 -7.824 1 93.75 196 VAL A C 1
ATOM 1512 O O . VAL A 1 196 ? 13.117 -2.803 -7.305 1 93.75 196 VAL A O 1
ATOM 1515 N N . CYS A 1 197 ? 11.305 -3.842 -8.094 1 95.88 197 CYS A N 1
ATOM 1516 C CA . CYS A 1 197 ? 11.695 -5.148 -7.578 1 95.88 197 CYS A CA 1
ATOM 1517 C C . CYS A 1 197 ? 12.609 -5.871 -8.562 1 95.88 197 CYS A C 1
ATOM 1519 O O . CYS A 1 197 ? 13.008 -7.012 -8.32 1 95.88 197 CYS A O 1
ATOM 1521 N N . GLY A 1 198 ? 12.859 -5.332 -9.703 1 96.5 198 GLY A N 1
ATOM 1522 C CA . GLY A 1 198 ? 13.883 -5.895 -10.562 1 96.5 198 GLY A CA 1
ATOM 1523 C C . GLY A 1 198 ? 13.328 -6.5 -11.844 1 96.5 198 GLY A C 1
ATOM 1524 O O . GLY A 1 198 ? 14.07 -7.043 -12.656 1 96.5 198 GLY A O 1
ATOM 1525 N N . LEU A 1 199 ? 12.062 -6.418 -12.031 1 98.19 199 LEU A N 1
ATOM 1526 C CA . LEU A 1 199 ? 11.492 -6.898 -13.281 1 98.19 199 LEU A CA 1
ATOM 1527 C C . LEU A 1 199 ? 11.734 -5.895 -14.406 1 98.19 199 LEU A C 1
ATOM 1529 O O . LEU A 1 199 ? 11.656 -4.684 -14.188 1 98.19 199 LEU A O 1
ATOM 1533 N N . GLU A 1 200 ? 11.938 -6.426 -15.562 1 97.38 200 GLU A N 1
ATOM 1534 C CA . GLU A 1 200 ? 11.93 -5.578 -16.75 1 97.38 200 GLU A CA 1
ATOM 1535 C C . GLU A 1 200 ? 10.508 -5.176 -17.125 1 97.38 200 GLU A C 1
ATOM 1537 O O . GLU A 1 200 ? 9.547 -5.863 -16.781 1 97.38 200 GLU A O 1
ATOM 1542 N N . GLU A 1 201 ? 10.422 -4.133 -17.828 1 96.81 201 GLU A N 1
ATOM 1543 C CA . GLU A 1 201 ? 9.117 -3.59 -18.188 1 96.81 201 GLU A CA 1
ATOM 1544 C C . GLU A 1 201 ? 8.258 -4.637 -18.891 1 96.81 201 GLU A C 1
ATOM 1546 O O . GLU A 1 201 ? 7.098 -4.84 -18.531 1 96.81 201 GLU A O 1
ATOM 1551 N N . ASP A 1 202 ? 8.836 -5.262 -19.844 1 97.31 202 ASP A N 1
ATOM 1552 C CA . ASP A 1 202 ? 8.094 -6.258 -20.609 1 97.31 202 ASP A CA 1
ATOM 1553 C C . ASP A 1 202 ? 7.711 -7.449 -19.734 1 97.31 202 ASP A C 1
ATOM 1555 O O . ASP A 1 202 ? 6.617 -8.008 -19.875 1 97.31 202 ASP A O 1
ATOM 1559 N N . GLU A 1 203 ? 8.617 -7.836 -18.812 1 97.69 203 GLU A N 1
ATOM 1560 C CA . GLU A 1 203 ? 8.352 -8.922 -17.875 1 97.69 203 GLU A CA 1
ATOM 1561 C C . GLU A 1 203 ? 7.16 -8.594 -16.984 1 97.69 203 GLU A C 1
ATOM 1563 O O . GLU A 1 203 ? 6.293 -9.438 -16.75 1 97.69 203 GLU A O 1
ATOM 1568 N N . ALA A 1 204 ? 7.191 -7.383 -16.531 1 98.31 204 ALA A N 1
ATOM 1569 C CA . ALA A 1 204 ? 6.129 -6.93 -15.633 1 98.31 204 ALA A CA 1
ATOM 1570 C C . ALA A 1 204 ? 4.785 -6.898 -16.359 1 98.31 204 ALA A C 1
ATOM 1572 O O . ALA A 1 204 ? 3.775 -7.355 -15.812 1 98.31 204 ALA A O 1
ATOM 1573 N N . LEU A 1 205 ? 4.793 -6.406 -17.516 1 98.25 205 LEU A N 1
ATOM 1574 C CA . LEU A 1 205 ? 3.572 -6.328 -18.312 1 98.25 205 LEU A CA 1
ATOM 1575 C C . LEU A 1 205 ? 3.021 -7.719 -18.609 1 98.25 205 LEU A C 1
ATOM 1577 O O . LEU A 1 205 ? 1.82 -7.961 -18.453 1 98.25 205 LEU A O 1
ATOM 1581 N N . GLU A 1 206 ? 3.865 -8.594 -19.016 1 98.44 206 GLU A N 1
ATOM 1582 C CA . GLU A 1 206 ? 3.447 -9.969 -19.281 1 98.44 206 GLU A CA 1
ATOM 1583 C C . GLU A 1 206 ? 2.877 -10.625 -18.031 1 98.44 206 GLU A C 1
ATOM 1585 O O . GLU A 1 206 ? 1.886 -11.359 -18.109 1 98.44 206 GLU A O 1
ATOM 1590 N N . ALA A 1 207 ? 3.438 -10.305 -16.922 1 98.69 207 ALA A N 1
ATOM 1591 C CA . ALA A 1 207 ? 3.098 -10.953 -15.664 1 98.69 207 ALA A CA 1
ATOM 1592 C C . ALA A 1 207 ? 1.714 -10.531 -15.18 1 98.69 207 ALA A C 1
ATOM 1594 O O . ALA A 1 207 ? 1.1 -11.219 -14.359 1 98.69 207 ALA A O 1
ATOM 1595 N N . ILE A 1 208 ? 1.219 -9.406 -15.68 1 98.69 208 ILE A N 1
ATOM 1596 C CA . ILE A 1 208 ? -0.049 -8.898 -15.164 1 98.69 208 ILE A CA 1
ATOM 1597 C C . ILE A 1 208 ? -1.102 -8.922 -16.266 1 98.69 208 ILE A C 1
ATOM 1599 O O . ILE A 1 208 ? -2.268 -8.602 -16.031 1 98.69 208 ILE A O 1
ATOM 1603 N N . SER A 1 209 ? -0.734 -9.336 -17.469 1 98.56 209 SER A N 1
ATOM 1604 C CA . SER A 1 209 ? -1.668 -9.297 -18.594 1 98.56 209 SER A CA 1
ATOM 1605 C C . SER A 1 209 ? -1.645 -10.609 -19.375 1 98.56 209 SER A C 1
ATOM 1607 O O . SER A 1 209 ? -2.477 -11.484 -19.141 1 98.56 209 SER A O 1
ATOM 1609 N N . THR A 1 210 ? -0.533 -10.859 -20.047 1 98.25 210 THR A N 1
ATOM 1610 C CA . THR A 1 210 ? -0.438 -11.969 -21 1 98.25 210 THR A CA 1
ATOM 1611 C C . THR A 1 210 ? -0.505 -13.312 -20.266 1 98.25 210 THR A C 1
ATOM 1613 O O . THR A 1 210 ? -1.241 -14.211 -20.688 1 98.25 210 THR A O 1
ATOM 1616 N N . VAL A 1 211 ? 0.249 -13.477 -19.234 1 98.75 211 VAL A N 1
ATOM 1617 C CA . VAL A 1 211 ? 0.321 -14.758 -18.531 1 98.75 211 VAL A CA 1
ATOM 1618 C C . VAL A 1 211 ? -1.025 -15.07 -17.875 1 98.75 211 VAL A C 1
ATOM 1620 O O . VAL A 1 211 ? -1.555 -16.172 -18.031 1 98.75 211 VAL A O 1
ATOM 1623 N N . PRO A 1 212 ? -1.609 -14.109 -17.219 1 98.69 212 PRO A N 1
ATOM 1624 C CA . PRO A 1 212 ? -2.959 -14.359 -16.703 1 98.69 212 PRO A CA 1
ATOM 1625 C C . PRO A 1 212 ? -3.941 -14.766 -17.797 1 98.69 212 PRO A C 1
ATOM 1627 O O . PRO A 1 212 ? -4.746 -15.68 -17.609 1 98.69 212 PRO A O 1
ATOM 1630 N N . GLU A 1 213 ? -3.906 -14.164 -18.906 1 97.56 213 GLU A N 1
ATOM 1631 C CA . GLU A 1 213 ? -4.793 -14.508 -20.016 1 97.56 213 GLU A CA 1
ATOM 1632 C C . GLU A 1 213 ? -4.57 -15.945 -20.469 1 97.56 213 GLU A C 1
ATOM 1634 O O . GLU A 1 213 ? -5.531 -16.672 -20.766 1 97.56 213 GLU A O 1
ATOM 1639 N N . LYS A 1 214 ? -3.348 -16.344 -20.547 1 97.88 214 LYS A N 1
ATOM 1640 C CA . LYS A 1 214 ? -3.021 -17.703 -20.938 1 97.88 214 LYS A CA 1
ATOM 1641 C C . LYS A 1 214 ? -3.553 -18.719 -19.922 1 97.88 214 LYS A C 1
ATOM 1643 O O . LYS A 1 214 ? -4.027 -19.781 -20.297 1 97.88 214 LYS A O 1
ATOM 1648 N N . ILE A 1 215 ? -3.457 -18.344 -18.672 1 98.25 215 ILE A N 1
ATOM 1649 C CA . ILE A 1 215 ? -3.959 -19.219 -17.625 1 98.25 215 ILE A CA 1
ATOM 1650 C C . ILE A 1 215 ? -5.465 -19.406 -17.781 1 98.25 215 ILE A C 1
ATOM 1652 O O . ILE A 1 215 ? -5.965 -20.531 -17.703 1 98.25 215 ILE A O 1
ATOM 1656 N N . ILE A 1 216 ? -6.184 -18.344 -18.031 1 96.75 216 ILE A N 1
ATOM 1657 C CA . ILE A 1 216 ? -7.633 -18.422 -18.172 1 96.75 216 ILE A CA 1
ATOM 1658 C C . ILE A 1 216 ? -7.984 -19.203 -19.438 1 96.75 216 ILE A C 1
ATOM 1660 O O . ILE A 1 216 ? -8.914 -20.016 -19.422 1 96.75 216 ILE A O 1
ATOM 1664 N N . ALA A 1 217 ? -7.266 -18.953 -20.484 1 95.56 217 ALA A N 1
ATOM 1665 C CA . ALA A 1 217 ? -7.512 -19.672 -21.734 1 95.56 217 ALA A CA 1
ATOM 1666 C C . ALA A 1 217 ? -7.34 -21.172 -21.547 1 95.56 217 ALA A C 1
ATOM 1668 O O . ALA A 1 217 ? -8.086 -21.969 -22.141 1 95.56 217 ALA A O 1
ATOM 1669 N N . LYS A 1 218 ? -6.418 -21.5 -20.766 1 94.5 218 LYS A N 1
ATOM 1670 C CA . LYS A 1 218 ? -6.133 -22.906 -20.484 1 94.5 218 LYS A CA 1
ATOM 1671 C C . LYS A 1 218 ? -7.242 -23.547 -19.656 1 94.5 218 LYS A C 1
ATOM 1673 O O . LYS A 1 218 ? -7.613 -24.703 -19.891 1 94.5 218 LYS A O 1
ATOM 1678 N N . ASN A 1 219 ? -7.809 -22.828 -18.766 1 93.75 219 ASN A N 1
ATOM 1679 C CA . ASN A 1 219 ? -8.664 -23.422 -17.734 1 93.75 219 ASN A CA 1
ATOM 1680 C C . ASN A 1 219 ? -10.141 -23.266 -18.094 1 93.75 219 ASN A C 1
ATOM 1682 O O . ASN A 1 219 ? -11 -23.906 -17.453 1 93.75 219 ASN A O 1
ATOM 1686 N N . ARG A 1 220 ? -10.562 -22.297 -18.953 1 83.62 220 ARG A N 1
ATOM 1687 C CA . ARG A 1 220 ? -11.938 -22.156 -19.406 1 83.62 220 ARG A CA 1
ATOM 1688 C C . ARG A 1 220 ? -12.125 -22.75 -20.797 1 83.62 220 ARG A C 1
ATOM 1690 O O . ARG A 1 220 ? -12.047 -22.047 -21.797 1 83.62 220 ARG A O 1
ATOM 1697 N N . PRO A 1 221 ? -11.906 -23.828 -20.984 1 59.12 221 PRO A N 1
ATOM 1698 C CA . PRO A 1 221 ? -12.031 -24.281 -22.359 1 59.12 221 PRO A CA 1
ATOM 1699 C C . PRO A 1 221 ? -13.383 -23.938 -22.984 1 59.12 221 PRO A C 1
ATOM 1701 O O . PRO A 1 221 ? -14.344 -23.672 -22.25 1 59.12 221 PRO A O 1
ATOM 1704 N N . GLY A 1 222 ? -13.672 -23.703 -24.25 1 51.28 222 GLY A N 1
ATOM 1705 C CA . GLY A 1 222 ? -14.641 -23.203 -25.219 1 51.28 222 GLY A CA 1
ATOM 1706 C C . GLY A 1 222 ? -16.078 -23.312 -24.734 1 51.28 222 GLY A C 1
ATOM 1707 O O . GLY A 1 222 ? -16.328 -23.828 -23.641 1 51.28 222 GLY A O 1
ATOM 1708 N N . PRO A 1 223 ? -16.984 -22.734 -25.406 1 45.94 223 PRO A N 1
ATOM 1709 C CA . PRO A 1 223 ? -18.453 -22.719 -25.469 1 45.94 223 PRO A CA 1
ATOM 1710 C C . PRO A 1 223 ? -19.047 -24.109 -25.297 1 45.94 223 PRO A C 1
ATOM 1712 O O . PRO A 1 223 ? -18.625 -25.062 -25.953 1 45.94 223 PRO A O 1
ATOM 1715 N N . GLY A 1 224 ? -19.078 -24.891 -24.281 1 43.53 224 GLY A N 1
ATOM 1716 C CA . GLY A 1 224 ? -19.703 -26.094 -23.766 1 43.53 224 GLY A CA 1
ATOM 1717 C C . GLY A 1 224 ? -19.281 -26.422 -22.359 1 43.53 224 GLY A C 1
ATOM 1718 O O . GLY A 1 224 ? -19.703 -27.438 -21.797 1 43.53 224 GLY A O 1
ATOM 1719 N N . TYR A 1 225 ? -18.344 -25.828 -21.875 1 42.91 225 TYR A N 1
ATOM 1720 C CA . TYR A 1 225 ? -17.953 -26.109 -20.5 1 42.91 225 TYR A CA 1
ATOM 1721 C C . TYR A 1 225 ? -18.922 -25.469 -19.516 1 42.91 225 TYR A C 1
ATOM 1723 O O . TYR A 1 225 ? -19.047 -24.234 -19.469 1 42.91 225 TYR A O 1
ATOM 1731 N N . ILE A 1 226 ? -20.156 -25.922 -19.312 1 42.41 226 ILE A N 1
ATOM 1732 C CA . ILE A 1 226 ? -21.078 -25.547 -18.25 1 42.41 226 ILE A CA 1
ATOM 1733 C C . ILE A 1 226 ? -20.453 -25.828 -16.891 1 42.41 226 ILE A C 1
ATOM 1735 O O . ILE A 1 226 ? -20.109 -26.984 -16.594 1 42.41 226 ILE A O 1
ATOM 1739 N N . LYS A 1 227 ? -19.703 -24.891 -16.359 1 44.84 227 LYS A N 1
ATOM 1740 C CA . LYS A 1 227 ? -19.297 -25.141 -14.984 1 44.84 227 LYS A CA 1
ATOM 1741 C C . LYS A 1 227 ? -20.484 -25.578 -14.141 1 44.84 227 LYS A C 1
ATOM 1743 O O . LYS A 1 227 ? -21.547 -24.938 -14.18 1 44.84 227 LYS A O 1
ATOM 1748 N N . LYS A 1 228 ? -20.719 -26.641 -13.742 1 38.66 228 LYS A N 1
ATOM 1749 C CA . LYS A 1 228 ? -21.844 -27.188 -13 1 38.66 228 LYS A CA 1
ATOM 1750 C C . LYS A 1 228 ? -22.406 -26.172 -12.023 1 38.66 228 LYS A C 1
ATOM 1752 O O . LYS A 1 228 ? -23.625 -26.078 -11.867 1 38.66 228 LYS A O 1
ATOM 1757 N N . GLY A 1 229 ? -21.766 -25.516 -11.172 1 36.34 229 GLY A N 1
ATOM 1758 C CA . GLY A 1 229 ? -22.391 -24.938 -9.992 1 36.34 229 GLY A CA 1
ATOM 1759 C C . GLY A 1 229 ? -23.047 -23.594 -10.266 1 36.34 229 GLY A C 1
ATOM 1760 O O . GLY A 1 229 ? -23.531 -22.938 -9.352 1 36.34 229 GLY A O 1
ATOM 1761 N N . ILE A 1 230 ? -22.719 -22.922 -11.328 1 36.56 230 ILE A N 1
ATOM 1762 C CA . ILE A 1 230 ? -23.344 -21.609 -11.438 1 36.56 230 ILE A CA 1
ATOM 1763 C C . ILE A 1 230 ? -24.734 -21.734 -12.031 1 36.56 230 ILE A C 1
ATOM 1765 O O . ILE A 1 230 ? -24.891 -22.062 -13.211 1 36.56 230 ILE A O 1
ATOM 1769 N N . GLU A 1 231 ? -25.688 -22.359 -11.289 1 31.69 231 GLU A N 1
ATOM 1770 C CA . GLU A 1 231 ? -27.094 -22.188 -11.656 1 31.69 231 GLU A CA 1
ATOM 1771 C C . GLU A 1 231 ? -27.422 -20.703 -11.906 1 31.69 231 GLU A C 1
ATOM 1773 O O . GLU A 1 231 ? -27.219 -19.875 -11.031 1 31.69 231 GLU A O 1
ATOM 1778 N N . VAL A 1 232 ? -27.391 -20.234 -13.07 1 32.03 232 VAL A N 1
ATOM 1779 C CA . VAL A 1 232 ? -27.938 -18.953 -13.508 1 32.03 232 VAL A CA 1
ATOM 1780 C C . VAL A 1 232 ? -29.328 -18.766 -12.93 1 32.03 232 VAL A C 1
ATOM 1782 O O . VAL A 1 232 ? -30.25 -19.5 -13.273 1 32.03 232 VAL A O 1
ATOM 1785 N N . LEU A 1 233 ? -29.547 -18.344 -11.617 1 31.19 233 LEU A N 1
ATOM 1786 C CA . LEU A 1 233 ? -30.891 -17.906 -11.219 1 31.19 233 LEU A CA 1
ATOM 1787 C C . LEU A 1 233 ? -31.422 -16.828 -12.156 1 31.19 233 LEU A C 1
ATOM 1789 O O . LEU A 1 233 ? -30.781 -15.789 -12.328 1 31.19 233 LEU A O 1
ATOM 1793 N N . GLU A 1 234 ? -32.031 -17.094 -13.227 1 29.27 234 GLU A N 1
ATOM 1794 C CA . GLU A 1 234 ? -32.906 -16.297 -14.062 1 29.27 234 GLU A CA 1
ATOM 1795 C C . GLU A 1 234 ? -33.781 -15.383 -13.219 1 29.27 234 GLU A C 1
ATOM 1797 O O . GLU A 1 234 ? -34.312 -15.797 -12.188 1 29.27 234 GLU A O 1
ATOM 1802 N N . GLY A 1 235 ? -33.594 -13.992 -13.219 1 29.14 235 GLY A N 1
ATOM 1803 C CA . GLY A 1 235 ? -34.562 -12.984 -12.844 1 29.14 235 GLY A CA 1
ATOM 1804 C C . GLY A 1 235 ? -35.969 -13.375 -13.219 1 29.14 235 GLY A C 1
ATOM 1805 O O . GLY A 1 235 ? -36.25 -13.742 -14.367 1 29.14 235 GLY A O 1
ATOM 1806 N N . GLU A 1 236 ? -36.844 -13.859 -12.461 1 26.28 236 GLU A N 1
ATOM 1807 C CA . GLU A 1 236 ? -38.25 -13.469 -12.406 1 26.28 236 GLU A CA 1
ATOM 1808 C C . GLU A 1 236 ? -38.406 -11.953 -12.555 1 26.28 236 GLU A C 1
ATOM 1810 O O . GLU A 1 236 ? -37.469 -11.203 -12.336 1 26.28 236 GLU A O 1
ATOM 1815 N N . ASP A 1 237 ? -39.688 -11.281 -12.82 1 25.36 237 ASP A N 1
ATOM 1816 C CA . ASP A 1 237 ? -40.281 -10.039 -13.312 1 25.36 237 ASP A CA 1
ATOM 1817 C C . ASP A 1 237 ? -39.781 -8.852 -12.477 1 25.36 237 ASP A C 1
ATOM 1819 O O . ASP A 1 237 ? -40.219 -8.672 -11.336 1 25.36 237 ASP A O 1
ATOM 1823 N N . LEU A 1 238 ? -38.656 -8.562 -12.133 1 18.53 238 LEU A N 1
ATOM 1824 C CA . LEU A 1 238 ? -38.75 -7.207 -11.609 1 18.53 238 LEU A CA 1
ATOM 1825 C C . LEU A 1 238 ? -39.25 -6.246 -12.688 1 18.53 238 LEU A C 1
ATOM 1827 O O . LEU A 1 238 ? -39.031 -5.039 -12.602 1 18.53 238 LEU A O 1
ATOM 1831 N N . PHE A 1 239 ? -40.125 -6.84 -13.68 1 17.64 239 PHE A N 1
ATOM 1832 C CA . PHE A 1 239 ? -41.125 -5.82 -14.039 1 17.64 239 PHE A CA 1
ATOM 1833 C C . PHE A 1 239 ? -42.125 -5.637 -12.922 1 17.64 239 PHE A C 1
ATOM 1835 O O . PHE A 1 239 ? -42.469 -6.598 -12.227 1 17.64 239 PHE A O 1
ATOM 1842 N N . MET B 1 1 ? -10.188 25.75 -16.953 1 37.69 1 MET B N 1
ATOM 1843 C CA . MET B 1 1 ? -9.617 25.547 -15.633 1 37.69 1 MET B CA 1
ATOM 1844 C C . MET B 1 1 ? -8.656 24.359 -15.633 1 37.69 1 MET B C 1
ATOM 1846 O O . MET B 1 1 ? -9.008 23.266 -16.094 1 37.69 1 MET B O 1
ATOM 1850 N N . GLY B 1 2 ? -7.422 24.547 -15.602 1 58.72 2 GLY B N 1
ATOM 1851 C CA . GLY B 1 2 ? -6.406 23.531 -15.859 1 58.72 2 GLY B CA 1
ATOM 1852 C C . GLY B 1 2 ? -6.562 22.297 -14.992 1 58.72 2 GLY B C 1
ATOM 1853 O O . GLY B 1 2 ? -7.289 22.312 -13.992 1 58.72 2 GLY B O 1
ATOM 1854 N N . LYS B 1 3 ? -6.062 21.125 -15.273 1 77.38 3 LYS B N 1
ATOM 1855 C CA . LYS B 1 3 ? -6.105 19.875 -14.523 1 77.38 3 LYS B CA 1
ATOM 1856 C C . LYS B 1 3 ? -5.559 20.062 -13.117 1 77.38 3 LYS B C 1
ATOM 1858 O O . LYS B 1 3 ? -4.531 20.719 -12.922 1 77.38 3 LYS B O 1
ATOM 1863 N N . PRO B 1 4 ? -6.344 19.688 -12.164 1 90.88 4 PRO B N 1
ATOM 1864 C CA . PRO B 1 4 ? -5.887 19.859 -10.781 1 90.88 4 PRO B CA 1
ATOM 1865 C C . PRO B 1 4 ? -4.5 19.25 -10.539 1 90.88 4 PRO B C 1
ATOM 1867 O O . PRO B 1 4 ? -4.137 18.266 -11.172 1 90.88 4 PRO B O 1
ATOM 1870 N N . LYS B 1 5 ? -3.711 19.984 -9.75 1 97.12 5 LYS B N 1
ATOM 1871 C CA . LYS B 1 5 ? -2.426 19.469 -9.289 1 97.12 5 LYS B CA 1
ATOM 1872 C C . LYS B 1 5 ? -2.578 18.734 -7.961 1 97.12 5 LYS B C 1
ATOM 1874 O O . LYS B 1 5 ? -3.359 19.141 -7.102 1 97.12 5 LYS B O 1
ATOM 1879 N N . PHE B 1 6 ? -1.846 17.641 -7.805 1 98.5 6 PHE B N 1
ATOM 1880 C CA . PHE B 1 6 ? -1.922 16.812 -6.602 1 98.5 6 PHE B CA 1
ATOM 1881 C C . PHE B 1 6 ? -0.589 16.812 -5.863 1 98.5 6 PHE B C 1
ATOM 1883 O O . PHE B 1 6 ? 0.473 16.812 -6.488 1 98.5 6 PHE B O 1
ATOM 1890 N N . TYR B 1 7 ? -0.689 16.781 -4.527 1 98.69 7 TYR B N 1
ATOM 1891 C CA . TYR B 1 7 ? 0.518 16.859 -3.711 1 98.69 7 TYR B CA 1
ATOM 1892 C C . TYR B 1 7 ? 0.487 15.828 -2.592 1 98.69 7 TYR B C 1
ATOM 1894 O O . TYR B 1 7 ? -0.587 15.438 -2.123 1 98.69 7 TYR B O 1
ATOM 1902 N N . ASP B 1 8 ? 1.624 15.328 -2.213 1 98.81 8 ASP B N 1
ATOM 1903 C CA . ASP B 1 8 ? 1.83 14.555 -0.992 1 98.81 8 ASP B CA 1
ATOM 1904 C C . ASP B 1 8 ? 2.803 15.258 -0.051 1 98.81 8 ASP B C 1
ATOM 1906 O O . ASP B 1 8 ? 4.012 15.266 -0.289 1 98.81 8 ASP B O 1
ATOM 1910 N N . PHE B 1 9 ? 2.297 15.719 1.084 1 98.69 9 PHE B N 1
ATOM 1911 C CA . PHE B 1 9 ? 3.08 16.641 1.889 1 98.69 9 PHE B CA 1
ATOM 1912 C C . PHE B 1 9 ? 3.76 15.922 3.045 1 98.69 9 PHE B C 1
ATOM 1914 O O . PHE B 1 9 ? 4.379 16.562 3.902 1 98.69 9 PHE B O 1
ATOM 1921 N N . CYS B 1 10 ? 3.725 14.625 3.074 1 98.75 10 CYS B N 1
ATOM 1922 C CA . CYS B 1 10 ? 4.418 13.914 4.141 1 98.75 10 CYS B CA 1
ATOM 1923 C C . CYS B 1 10 ? 5.047 12.633 3.621 1 98.75 10 CYS B C 1
ATOM 1925 O O . CYS B 1 10 ? 4.426 11.57 3.668 1 98.75 10 CYS B O 1
ATOM 1927 N N . VAL B 1 11 ? 6.262 12.758 3.174 1 98.31 11 VAL B N 1
ATOM 1928 C CA . VAL B 1 11 ? 7.059 11.641 2.678 1 98.31 11 VAL B CA 1
ATOM 1929 C C . VAL B 1 11 ? 8.406 11.609 3.391 1 98.31 11 VAL B C 1
ATOM 1931 O O . VAL B 1 11 ? 9.062 12.641 3.541 1 98.31 11 VAL B O 1
ATOM 1934 N N . HIS B 1 12 ? 8.797 10.461 3.875 1 97.94 12 HIS B N 1
ATOM 1935 C CA . HIS B 1 12 ? 10.055 10.312 4.594 1 97.94 12 HIS B CA 1
ATOM 1936 C C . HIS B 1 12 ? 11.094 9.602 3.74 1 97.94 12 HIS B C 1
ATOM 1938 O O . HIS B 1 12 ? 10.773 8.648 3.025 1 97.94 12 HIS B O 1
ATOM 1944 N N . ALA B 1 13 ? 12.25 10.047 3.793 1 96 13 ALA B N 1
ATOM 1945 C CA . ALA B 1 13 ? 13.375 9.453 3.074 1 96 13 ALA B CA 1
ATOM 1946 C C . ALA B 1 13 ? 14.516 9.109 4.027 1 96 13 ALA B C 1
ATOM 1948 O O . ALA B 1 13 ? 14.445 9.398 5.223 1 96 13 ALA B O 1
ATOM 1949 N N . VAL B 1 14 ? 15.508 8.43 3.506 1 94.56 14 VAL B N 1
ATOM 1950 C CA . VAL B 1 14 ? 16.703 8.133 4.285 1 94.56 14 VAL B CA 1
ATOM 1951 C C . VAL B 1 14 ? 17.266 9.422 4.871 1 94.56 14 VAL B C 1
ATOM 1953 O O . VAL B 1 14 ? 17.406 10.43 4.164 1 94.56 14 VAL B O 1
ATOM 1956 N N . PRO B 1 15 ? 17.578 9.406 6.191 1 95.94 15 PRO B N 1
ATOM 1957 C CA . PRO B 1 15 ? 17.75 8.258 7.09 1 95.94 15 PRO B CA 1
ATOM 1958 C C . PRO B 1 15 ? 16.469 7.934 7.879 1 95.94 15 PRO B C 1
ATOM 1960 O O . PRO B 1 15 ? 16.453 6.961 8.633 1 95.94 15 PRO B O 1
ATOM 1963 N N . ASP B 1 16 ? 15.461 8.688 7.738 1 97 16 ASP B N 1
ATOM 1964 C CA . ASP B 1 16 ? 14.211 8.477 8.461 1 97 16 ASP B CA 1
ATOM 1965 C C . ASP B 1 16 ? 13.43 7.301 7.875 1 97 16 ASP B C 1
ATOM 1967 O O . ASP B 1 16 ? 12.922 6.457 8.617 1 97 16 ASP B O 1
ATOM 1971 N N . GLY B 1 17 ? 13.352 7.238 6.582 1 95.94 17 GLY B N 1
ATOM 1972 C CA . GLY B 1 17 ? 12.734 6.141 5.855 1 95.94 17 GLY B CA 1
ATOM 1973 C C . GLY B 1 17 ? 13.742 5.188 5.242 1 95.94 17 GLY B C 1
ATOM 1974 O O . GLY B 1 17 ? 14.953 5.352 5.43 1 95.94 17 GLY B O 1
ATOM 1975 N N . ASP B 1 18 ? 13.211 4.262 4.441 1 95.31 18 ASP B N 1
ATOM 1976 C CA . ASP B 1 18 ? 14.047 3.195 3.893 1 95.31 18 ASP B CA 1
ATOM 1977 C C . ASP B 1 18 ? 14.453 3.5 2.453 1 95.31 18 ASP B C 1
ATOM 1979 O O . ASP B 1 18 ? 15.352 2.854 1.903 1 95.31 18 ASP B O 1
ATOM 1983 N N . SER B 1 19 ? 13.828 4.43 1.788 1 94.75 19 SER B N 1
ATOM 1984 C CA . SER B 1 19 ? 14.141 4.801 0.411 1 94.75 19 SER B CA 1
ATOM 1985 C C . SER B 1 19 ? 14.797 6.176 0.345 1 94.75 19 SER B C 1
ATOM 1987 O O . SER B 1 19 ? 14.516 7.047 1.174 1 94.75 19 SER B O 1
ATOM 1989 N N . THR B 1 20 ? 15.648 6.379 -0.646 1 93.38 20 THR B N 1
ATOM 1990 C CA . THR B 1 20 ? 16.312 7.664 -0.83 1 93.38 20 THR B CA 1
ATOM 1991 C C . THR B 1 20 ? 15.32 8.727 -1.292 1 93.38 20 THR B C 1
ATOM 1993 O O . THR B 1 20 ? 14.242 8.398 -1.791 1 93.38 20 THR B O 1
ATOM 1996 N N . ALA B 1 21 ? 15.688 9.984 -1.089 1 93.5 21 ALA B N 1
ATOM 1997 C CA . ALA B 1 21 ? 14.883 11.094 -1.59 1 93.5 21 ALA B CA 1
ATOM 1998 C C . ALA B 1 21 ? 14.664 10.977 -3.096 1 93.5 21 ALA B C 1
ATOM 2000 O O . ALA B 1 21 ? 13.555 11.18 -3.586 1 93.5 21 ALA B O 1
ATOM 2001 N N . GLN B 1 22 ? 15.727 10.625 -3.799 1 92.62 22 GLN B N 1
ATOM 2002 C CA . GLN B 1 22 ? 15.656 10.508 -5.25 1 92.62 22 GLN B CA 1
ATOM 2003 C C . GLN B 1 22 ? 14.641 9.445 -5.668 1 92.62 22 GLN B C 1
ATOM 2005 O O . GLN B 1 22 ? 13.867 9.656 -6.598 1 92.62 22 GLN B O 1
ATOM 2010 N N . GLU B 1 23 ? 14.648 8.297 -4.98 1 93.19 23 GLU B N 1
ATOM 2011 C CA . GLU B 1 23 ? 13.711 7.215 -5.281 1 93.19 23 GLU B CA 1
ATOM 2012 C C . GLU B 1 23 ? 12.273 7.648 -5.035 1 93.19 23 GLU B C 1
ATOM 2014 O O . GLU B 1 23 ? 11.398 7.41 -5.871 1 93.19 23 GLU B O 1
ATOM 2019 N N . GLN B 1 24 ? 12.086 8.305 -3.891 1 94.94 24 GLN B N 1
ATOM 2020 C CA . GLN B 1 24 ? 10.75 8.766 -3.527 1 94.94 24 GLN B CA 1
ATOM 2021 C C . GLN B 1 24 ? 10.227 9.797 -4.527 1 94.94 24 GLN B C 1
ATOM 2023 O O . GLN B 1 24 ? 9.086 9.711 -4.973 1 94.94 24 GLN B O 1
ATOM 2028 N N . VAL B 1 25 ? 11.055 10.703 -4.895 1 94.62 25 VAL B N 1
ATOM 2029 C CA . VAL B 1 25 ? 10.688 11.781 -5.801 1 94.62 25 VAL B CA 1
ATOM 2030 C C . VAL B 1 25 ? 10.398 11.219 -7.191 1 94.62 25 VAL B C 1
ATOM 2032 O O . VAL B 1 25 ? 9.398 11.57 -7.816 1 94.62 25 VAL B O 1
ATOM 2035 N N . SER B 1 26 ? 11.258 10.344 -7.668 1 93.75 26 SER B N 1
ATOM 2036 C CA . SER B 1 26 ? 11.086 9.742 -8.984 1 93.75 26 SER B CA 1
ATOM 2037 C C . SER B 1 26 ? 9.773 8.969 -9.07 1 93.75 26 SER B C 1
ATOM 2039 O O . SER B 1 26 ? 9.023 9.109 -10.039 1 93.75 26 SER B O 1
ATOM 2041 N N . LEU B 1 27 ? 9.516 8.242 -8.055 1 95.56 27 LEU B N 1
ATOM 2042 C CA . LEU B 1 27 ? 8.297 7.445 -8.062 1 95.56 27 LE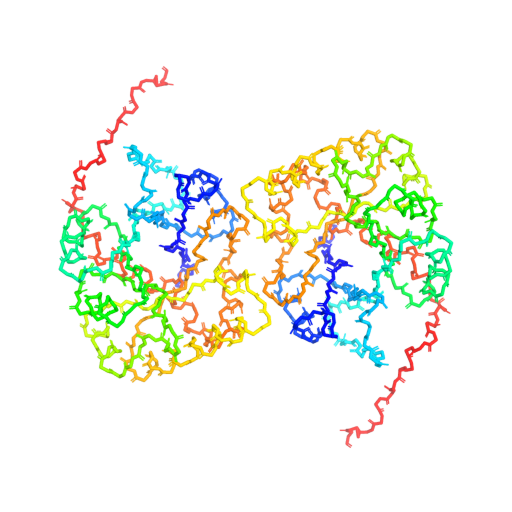U B CA 1
ATOM 2043 C C . LEU B 1 27 ? 7.066 8.336 -7.902 1 95.56 27 LEU B C 1
ATOM 2045 O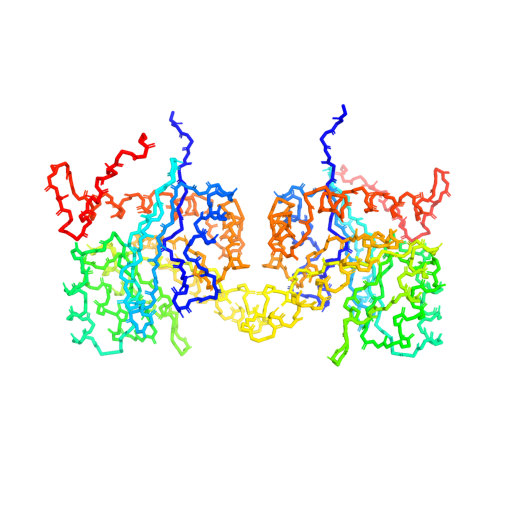 O . LEU B 1 27 ? 6.039 8.102 -8.539 1 95.56 27 LEU B O 1
ATOM 2049 N N . GLY B 1 28 ? 7.152 9.305 -7.023 1 96.75 28 GLY B N 1
ATOM 2050 C CA . GLY B 1 28 ? 6.062 10.266 -6.887 1 96.75 28 GLY B CA 1
ATOM 2051 C C . GLY B 1 28 ? 5.691 10.938 -8.195 1 96.75 28 GLY B C 1
ATOM 2052 O O . GLY B 1 28 ? 4.508 11.062 -8.516 1 96.75 28 GLY B O 1
ATOM 2053 N N . ARG B 1 29 ? 6.715 11.328 -8.898 1 95.69 29 ARG B N 1
ATOM 2054 C CA . ARG B 1 29 ? 6.484 11.922 -10.211 1 95.69 29 ARG B CA 1
ATOM 2055 C C . ARG B 1 29 ? 5.828 10.922 -11.156 1 95.69 29 ARG B C 1
ATOM 2057 O O . ARG B 1 29 ? 4.859 11.25 -11.836 1 95.69 29 ARG B O 1
ATOM 2064 N N . HIS B 1 30 ? 6.355 9.766 -11.125 1 95.06 30 HIS B N 1
ATOM 2065 C CA . HIS B 1 30 ? 5.824 8.711 -11.977 1 95.06 30 HIS B CA 1
ATOM 2066 C C . HIS B 1 30 ? 4.359 8.43 -11.664 1 95.06 30 HIS B C 1
ATOM 2068 O O . HIS B 1 30 ? 3.578 8.117 -12.57 1 95.06 30 HIS B O 1
ATOM 2074 N N . PHE B 1 31 ? 3.975 8.57 -10.43 1 96.94 31 PHE B N 1
ATOM 2075 C CA . PHE B 1 31 ? 2.617 8.273 -9.992 1 96.94 31 PHE B CA 1
ATOM 2076 C C . PHE B 1 31 ? 1.67 9.406 -10.367 1 96.94 31 PHE B C 1
ATOM 2078 O O . PHE B 1 31 ? 0.449 9.258 -10.281 1 96.94 31 PHE B O 1
ATOM 2085 N N . GLY B 1 32 ? 2.26 10.586 -10.688 1 96.25 32 GLY B N 1
ATOM 2086 C CA . GLY B 1 32 ? 1.405 11.641 -11.211 1 96.25 32 GLY B CA 1
ATOM 2087 C C . GLY B 1 32 ? 1.262 12.82 -10.258 1 96.25 32 GLY B C 1
ATOM 2088 O O . GLY B 1 32 ? 0.412 13.688 -10.469 1 96.25 32 GLY B O 1
ATOM 2089 N N . PHE B 1 33 ? 2.035 12.914 -9.242 1 97.88 33 PHE B N 1
ATOM 2090 C CA . PHE B 1 33 ? 2.025 14.086 -8.375 1 97.88 33 PHE B CA 1
ATOM 2091 C C . PHE B 1 33 ? 2.672 15.273 -9.078 1 97.88 33 PHE B C 1
ATOM 2093 O O . PHE B 1 33 ? 3.529 15.102 -9.945 1 97.88 33 PHE B O 1
ATOM 2100 N N . SER B 1 34 ? 2.215 16.438 -8.68 1 97.69 34 SER B N 1
ATOM 2101 C CA . SER B 1 34 ? 2.871 17.672 -9.094 1 97.69 34 SER B CA 1
ATOM 2102 C C . SER B 1 34 ? 3.984 18.062 -8.133 1 97.69 34 SER B C 1
ATOM 2104 O O . SER B 1 34 ? 4.859 18.859 -8.477 1 97.69 34 SER B O 1
ATOM 2106 N N . GLY B 1 35 ? 3.982 17.547 -6.98 1 97.31 35 GLY B N 1
ATOM 2107 C CA . GLY B 1 35 ? 5.02 17.797 -5.992 1 97.31 35 GLY B CA 1
ATOM 2108 C C . GLY B 1 35 ? 4.848 16.984 -4.727 1 97.31 35 GLY B C 1
ATOM 2109 O O . GLY B 1 35 ? 3.746 16.516 -4.422 1 97.31 35 GLY B O 1
ATOM 2110 N N . ILE B 1 36 ? 5.969 16.734 -4.043 1 97.81 36 ILE B N 1
ATOM 2111 C CA . ILE B 1 36 ? 5.934 16.078 -2.746 1 97.81 36 ILE B CA 1
ATOM 2112 C C . ILE B 1 36 ? 6.789 16.859 -1.747 1 97.81 36 ILE B C 1
ATOM 2114 O O . ILE B 1 36 ? 7.734 17.547 -2.135 1 97.81 36 ILE B O 1
ATOM 2118 N N . ALA B 1 37 ? 6.422 16.828 -0.488 1 97.25 37 ALA B N 1
ATOM 2119 C CA . ALA B 1 37 ? 7.262 17.375 0.577 1 97.25 37 ALA B CA 1
ATOM 2120 C C . ALA B 1 37 ? 8.047 16.266 1.27 1 97.25 37 ALA B C 1
ATOM 2122 O O . ALA B 1 37 ? 7.477 15.266 1.701 1 97.25 37 ALA B O 1
ATOM 2123 N N . LEU B 1 38 ? 9.352 16.391 1.245 1 96.44 38 LEU B N 1
ATOM 2124 C CA . LEU B 1 38 ? 10.188 15.531 2.072 1 96.44 38 LEU B CA 1
ATOM 2125 C C . LEU B 1 38 ? 10.18 16 3.525 1 96.44 38 LEU B C 1
ATOM 2127 O O . LEU B 1 38 ? 10.82 17 3.865 1 96.44 38 LEU B O 1
ATOM 2131 N N . ALA B 1 39 ? 9.438 15.242 4.352 1 97.5 39 ALA B N 1
ATOM 2132 C CA . ALA B 1 39 ? 9.141 15.688 5.711 1 97.5 39 ALA B CA 1
ATOM 2133 C C . ALA B 1 39 ? 9.664 14.695 6.742 1 97.5 39 ALA B C 1
ATOM 2135 O O . ALA B 1 39 ? 8.906 14.188 7.57 1 97.5 39 ALA B O 1
ATOM 2136 N N . ASN B 1 40 ? 10.961 14.508 6.727 1 97.75 40 ASN B N 1
ATOM 2137 C CA . ASN B 1 40 ? 11.562 13.625 7.719 1 97.75 40 ASN B CA 1
ATOM 2138 C C . ASN B 1 40 ? 11.258 14.094 9.141 1 97.75 40 ASN B C 1
ATOM 2140 O O . ASN B 1 40 ? 11.086 15.289 9.383 1 97.75 40 ASN B O 1
ATOM 2144 N N . HIS B 1 41 ? 11.195 13.156 10.055 1 98.56 41 HIS B N 1
ATOM 2145 C CA . HIS B 1 41 ? 11.039 13.492 11.469 1 98.56 41 HIS B CA 1
ATOM 2146 C C . HIS B 1 41 ? 12.227 14.305 11.969 1 98.56 41 HIS B C 1
ATOM 2148 O O . HIS B 1 41 ? 13.367 14.055 11.578 1 98.56 41 HIS B O 1
ATOM 2154 N N . SER B 1 42 ? 11.969 15.148 12.859 1 97.25 42 SER B N 1
ATOM 2155 C CA . SER B 1 42 ? 12.984 16.078 13.336 1 97.25 42 SER B CA 1
ATOM 2156 C C . SER B 1 42 ? 14.086 15.367 14.109 1 97.25 42 SER B C 1
ATOM 2158 O O . SER B 1 42 ? 15.188 15.898 14.266 1 97.25 42 SER B O 1
ATOM 2160 N N . ASP B 1 43 ? 13.82 14.227 14.633 1 96.06 43 ASP B N 1
ATOM 2161 C CA . ASP B 1 43 ? 14.82 13.477 15.383 1 96.06 43 ASP B CA 1
ATOM 2162 C C . ASP B 1 43 ? 15.57 12.5 14.477 1 96.06 43 ASP B C 1
ATOM 2164 O O . ASP B 1 43 ? 16.406 11.734 14.938 1 96.06 43 ASP B O 1
ATOM 2168 N N . ARG B 1 44 ? 15.289 12.469 13.172 1 95.62 44 ARG B N 1
ATOM 2169 C CA . ARG B 1 44 ? 15.93 11.586 12.195 1 95.62 44 ARG B CA 1
ATOM 2170 C C . ARG B 1 44 ? 16.297 12.352 10.93 1 95.62 44 ARG B C 1
ATOM 2172 O O . ARG B 1 44 ? 16.047 11.875 9.82 1 95.62 44 ARG B O 1
ATOM 2179 N N . LEU B 1 45 ? 16.875 13.492 11.094 1 91.88 45 LEU B N 1
ATOM 2180 C CA . LEU B 1 45 ? 17.281 14.328 9.969 1 91.88 45 LEU B CA 1
ATOM 2181 C C . LEU B 1 45 ? 18.609 13.859 9.406 1 91.88 45 LEU B C 1
ATOM 2183 O O . LEU B 1 45 ? 19.453 13.32 10.141 1 91.88 45 LEU B O 1
ATOM 2187 N N . PRO B 1 46 ? 18.688 14.07 8.102 1 85 46 PRO B N 1
ATOM 2188 C CA .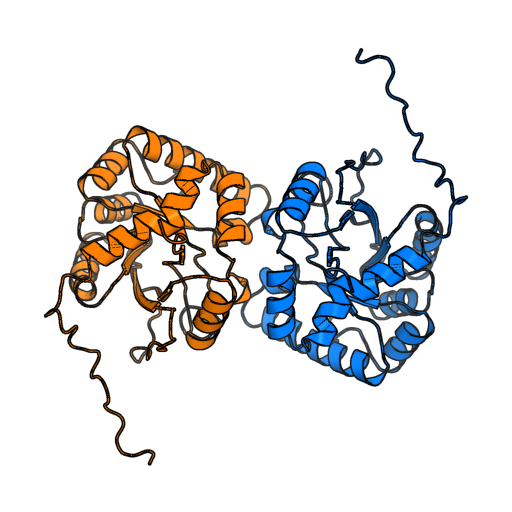 PRO B 1 46 ? 20.031 13.789 7.562 1 85 46 PRO B CA 1
ATOM 2189 C C . PRO B 1 46 ? 21.078 14.766 8.062 1 85 46 PRO B C 1
ATOM 2191 O O . PRO B 1 46 ? 20.75 15.875 8.5 1 85 46 PRO B O 1
ATOM 2194 N N . ASP B 1 47 ? 22.281 14.289 8.008 1 81.31 47 ASP B N 1
ATOM 2195 C CA . ASP B 1 47 ? 23.391 15.117 8.445 1 81.31 47 ASP B CA 1
ATOM 2196 C C . ASP B 1 47 ? 23.547 16.344 7.562 1 81.31 47 ASP B C 1
ATOM 2198 O O . ASP B 1 47 ? 23.906 17.422 8.047 1 81.31 47 ASP B O 1
ATOM 2202 N N . ARG B 1 48 ? 23.328 16.094 6.285 1 76.56 48 ARG B N 1
ATOM 2203 C CA . ARG B 1 48 ? 23.406 17.203 5.34 1 76.56 48 ARG B CA 1
ATOM 2204 C C . ARG B 1 48 ? 22.047 17.484 4.703 1 76.56 48 ARG B C 1
ATOM 2206 O O . ARG B 1 48 ? 21.234 16.578 4.535 1 76.56 48 ARG B O 1
ATOM 2213 N N . LYS B 1 49 ? 21.875 18.766 4.508 1 71.19 49 LYS B N 1
ATOM 2214 C CA . LYS B 1 49 ? 20.641 19.141 3.811 1 71.19 49 LYS B CA 1
ATOM 2215 C C . LYS B 1 49 ? 20.547 18.438 2.461 1 71.19 49 LYS B C 1
ATOM 2217 O O . LYS B 1 49 ? 21.469 18.5 1.649 1 71.19 49 LYS B O 1
ATOM 2222 N N . PRO B 1 50 ? 19.5 17.672 2.377 1 65.25 50 PRO B N 1
ATOM 2223 C CA . PRO B 1 50 ? 19.391 16.953 1.102 1 65.25 50 PRO B CA 1
ATOM 2224 C C . PRO B 1 50 ? 19.266 17.906 -0.091 1 65.25 50 PRO B C 1
ATOM 2226 O O . PRO B 1 50 ? 18.625 18.953 0.017 1 65.25 50 PRO B O 1
ATOM 2229 N N . ILE B 1 51 ? 20.062 17.625 -1.077 1 68 51 ILE B N 1
ATOM 2230 C CA . ILE B 1 51 ? 19.859 18.312 -2.348 1 68 51 ILE B CA 1
ATOM 2231 C C . ILE B 1 51 ? 18.547 17.828 -2.982 1 68 51 ILE B C 1
ATOM 2233 O O . ILE B 1 51 ? 18.359 16.641 -3.215 1 68 51 ILE B O 1
ATOM 2237 N N . LEU B 1 52 ? 17.656 18.828 -3.012 1 72.12 52 LEU B N 1
ATOM 2238 C CA . LEU B 1 52 ? 16.375 18.469 -3.604 1 72.12 52 LEU B CA 1
ATOM 2239 C C . LEU B 1 52 ? 16.484 18.344 -5.121 1 72.12 52 LEU B C 1
ATOM 2241 O O . LEU B 1 52 ? 17.031 19.234 -5.781 1 72.12 52 LEU B O 1
ATOM 2245 N N . PRO B 1 53 ? 16.109 17.25 -5.574 1 70.94 53 PRO B N 1
ATOM 2246 C CA . PRO B 1 53 ? 16.172 17.078 -7.027 1 70.94 53 PRO B CA 1
ATOM 2247 C C . PRO B 1 53 ? 15.281 18.062 -7.777 1 70.94 53 PRO B C 1
ATOM 2249 O O . PRO B 1 53 ? 14.227 18.453 -7.273 1 70.94 53 PRO B O 1
ATOM 2252 N N . PHE B 1 54 ? 15.844 18.734 -8.773 1 71.75 54 PHE B N 1
ATOM 2253 C CA . PHE B 1 54 ? 15.023 19.562 -9.656 1 71.75 54 PHE B CA 1
ATOM 2254 C C . PHE B 1 54 ? 14.492 18.734 -10.828 1 71.75 54 PHE B C 1
ATOM 2256 O O . PHE B 1 54 ? 15.266 18.094 -11.547 1 71.75 54 PHE B O 1
ATOM 2263 N N . ILE B 1 55 ? 13.258 18.594 -10.836 1 79.69 55 ILE B N 1
ATOM 2264 C CA . ILE B 1 55 ? 12.617 17.891 -11.938 1 79.69 55 ILE B CA 1
ATOM 2265 C C . ILE B 1 55 ? 11.57 18.781 -12.594 1 79.69 55 ILE B C 1
ATOM 2267 O O . ILE B 1 55 ? 10.719 19.359 -11.898 1 79.69 55 ILE B O 1
ATOM 2271 N N . GLU B 1 56 ? 11.688 18.891 -13.891 1 82 56 GLU B N 1
ATOM 2272 C CA . GLU B 1 56 ? 10.703 19.703 -14.602 1 82 56 GLU B CA 1
ATOM 2273 C C . GLU B 1 56 ? 9.281 19.219 -14.344 1 82 56 GLU B C 1
ATOM 2275 O O . GLU B 1 56 ? 9.008 18.016 -14.438 1 82 56 GLU B O 1
ATOM 2280 N N . GLY B 1 57 ? 8.406 20.109 -13.977 1 85.75 57 GLY B N 1
ATOM 2281 C CA . GLY B 1 57 ? 6.996 19.797 -13.789 1 85.75 57 GLY B CA 1
ATOM 2282 C C . GLY B 1 57 ? 6.707 19.125 -12.461 1 85.75 57 GLY B C 1
ATOM 2283 O O . GLY B 1 57 ? 5.605 18.609 -12.242 1 85.75 57 GLY B O 1
ATOM 2284 N N . PHE B 1 58 ? 7.727 19 -11.688 1 94 58 PHE B N 1
ATOM 2285 C CA . PHE B 1 58 ? 7.594 18.375 -10.375 1 94 58 PHE B CA 1
ATOM 2286 C C . PHE B 1 58 ? 8.336 19.188 -9.32 1 94 58 PHE B C 1
ATOM 2288 O O . PHE B 1 58 ? 9.5 19.547 -9.508 1 94 58 PHE B O 1
ATOM 2295 N N . GLU B 1 59 ? 7.715 19.469 -8.297 1 94.31 59 GLU B N 1
ATOM 2296 C CA . GLU B 1 59 ? 8.352 20.266 -7.246 1 94.31 59 GLU B CA 1
ATOM 2297 C C . GLU B 1 59 ? 8.602 19.422 -5.996 1 94.31 59 GLU B C 1
ATOM 2299 O O . GLU B 1 59 ? 7.746 18.641 -5.586 1 94.31 59 GLU B O 1
ATOM 2304 N N . VAL B 1 60 ? 9.773 19.547 -5.504 1 95.69 60 VAL B N 1
ATOM 2305 C CA . VAL B 1 60 ? 10.094 18.953 -4.211 1 95.69 60 VAL B CA 1
ATOM 2306 C C . VAL B 1 60 ? 10.094 20.031 -3.131 1 95.69 60 VAL B C 1
ATOM 2308 O O . VAL B 1 60 ? 10.859 21 -3.199 1 95.69 60 VAL B O 1
ATOM 2311 N N . PHE B 1 61 ? 9.227 19.906 -2.184 1 95.38 61 PHE B N 1
ATOM 2312 C CA . PHE B 1 61 ? 9.109 20.891 -1.105 1 95.38 61 PHE B CA 1
ATOM 2313 C C . PHE B 1 61 ? 9.922 20.453 0.109 1 95.38 61 PHE B C 1
ATOM 2315 O O . PHE B 1 61 ? 9.977 19.266 0.433 1 95.38 61 PHE B O 1
ATOM 2322 N N . ARG B 1 62 ? 10.484 21.438 0.736 1 94.62 62 ARG B N 1
ATOM 2323 C CA . ARG B 1 62 ? 11.164 21.188 2.002 1 94.62 62 ARG B CA 1
ATOM 2324 C C . ARG B 1 62 ? 10.164 21.094 3.15 1 94.62 62 ARG B C 1
ATOM 2326 O O . ARG B 1 62 ? 9.477 22.062 3.475 1 94.62 62 ARG B O 1
ATOM 2333 N N . GLY B 1 63 ? 10.117 19.875 3.725 1 96.69 63 GLY B N 1
ATOM 2334 C CA . GLY B 1 63 ? 9.219 19.641 4.852 1 96.69 63 GLY B CA 1
ATOM 2335 C C . GLY B 1 63 ? 9.93 19.125 6.082 1 96.69 63 GLY B C 1
ATOM 2336 O O . GLY B 1 63 ? 11.125 18.797 6.027 1 96.69 63 GLY B O 1
ATOM 2337 N N . ILE B 1 64 ? 9.234 19.141 7.148 1 97.94 64 ILE B N 1
ATOM 2338 C CA . ILE B 1 64 ? 9.703 18.547 8.391 1 97.94 64 ILE B CA 1
ATOM 2339 C C . ILE B 1 64 ? 8.516 18.125 9.25 1 97.94 64 ILE B C 1
ATOM 2341 O O . ILE B 1 64 ? 7.48 18.797 9.258 1 97.94 64 ILE B O 1
ATOM 2345 N N . GLU B 1 65 ? 8.633 17.047 9.906 1 98.88 65 GLU B N 1
ATOM 2346 C CA . GLU B 1 65 ? 7.68 16.641 10.938 1 98.88 65 GLU B CA 1
ATOM 2347 C C . GLU B 1 65 ? 8.312 16.672 12.32 1 98.88 65 GLU B C 1
ATOM 2349 O O . GLU B 1 65 ? 9.18 15.844 12.633 1 98.88 65 GLU B O 1
ATOM 2354 N N . LEU B 1 66 ? 7.859 17.562 13.102 1 98.81 66 LEU B N 1
ATOM 2355 C CA . LEU B 1 66 ? 8.438 17.766 14.422 1 98.81 66 LEU B CA 1
ATOM 2356 C C . LEU B 1 66 ? 7.926 16.734 15.406 1 98.81 66 LEU B C 1
ATOM 2358 O O . LEU B 1 66 ? 6.715 16.531 15.547 1 98.81 66 LEU B O 1
ATOM 2362 N N . VAL B 1 67 ? 8.891 16.109 16.062 1 98.62 67 VAL B N 1
ATOM 2363 C CA . VAL B 1 67 ? 8.586 15.125 17.109 1 98.62 67 VAL B CA 1
ATOM 2364 C C . VAL B 1 67 ? 9.047 15.648 18.469 1 98.62 67 VAL B C 1
ATOM 2366 O O . VAL B 1 67 ? 10.25 15.703 18.734 1 98.62 67 VAL B O 1
ATOM 2369 N N . GLU B 1 68 ? 8.164 16.047 19.25 1 98.12 68 GLU B N 1
ATOM 2370 C CA . GLU B 1 68 ? 8.445 16.625 20.562 1 98.12 68 GLU B CA 1
ATOM 2371 C C . GLU B 1 68 ? 7.242 16.5 21.484 1 98.12 68 GLU B C 1
ATOM 2373 O O . GLU B 1 68 ? 6.121 16.875 21.125 1 98.12 68 GLU B O 1
ATOM 2378 N N . GLU B 1 69 ? 7.457 16.031 22.75 1 97 69 GLU B N 1
ATOM 2379 C CA . GLU B 1 69 ? 6.363 15.789 23.672 1 97 69 GLU B CA 1
ATOM 2380 C C . GLU B 1 69 ? 6.117 17 24.562 1 97 69 GLU B C 1
ATOM 2382 O O . GLU B 1 69 ? 5.02 17.172 25.094 1 97 69 GLU B O 1
ATOM 2387 N N . ASN B 1 70 ? 7.148 17.781 24.734 1 97.62 70 ASN B N 1
ATOM 2388 C CA . ASN B 1 70 ? 7.055 18.984 25.562 1 97.62 70 ASN B CA 1
ATOM 2389 C C . ASN B 1 70 ? 6.574 20.188 24.766 1 97.62 70 ASN B C 1
ATOM 2391 O O . ASN B 1 70 ? 7.246 20.625 23.828 1 97.62 70 ASN B O 1
ATOM 2395 N N . PRO B 1 71 ? 5.465 20.797 25.172 1 97.94 71 PRO B N 1
ATOM 2396 C CA . PRO B 1 71 ? 4.895 21.906 24.391 1 97.94 71 PRO B CA 1
ATOM 2397 C C . PRO B 1 71 ? 5.844 23.094 24.281 1 97.94 71 PRO B C 1
ATOM 2399 O O . PRO B 1 71 ? 5.898 23.734 23.219 1 97.94 71 PRO B O 1
ATOM 2402 N N . SER B 1 72 ? 6.566 23.406 25.344 1 97.56 72 SER B N 1
ATOM 2403 C CA . SER B 1 72 ? 7.504 24.531 25.281 1 97.56 72 SER B CA 1
ATOM 2404 C C . SER B 1 72 ? 8.625 24.266 24.297 1 97.56 72 SER B C 1
ATOM 2406 O O . SER B 1 72 ? 8.984 25.141 23.5 1 97.56 72 SER B O 1
ATOM 2408 N N . LYS B 1 73 ? 9.141 23.141 24.375 1 98.19 73 LYS B N 1
ATOM 2409 C CA . LYS B 1 73 ? 10.18 22.75 23.438 1 98.19 73 LYS B CA 1
ATOM 2410 C C . LYS B 1 73 ? 9.641 22.672 22 1 98.19 73 LYS B C 1
ATOM 2412 O O . LYS B 1 73 ? 10.344 23 21.047 1 98.19 73 LYS B O 1
ATOM 2417 N N . LEU B 1 74 ? 8.422 22.203 21.875 1 98.56 74 LEU B N 1
ATOM 2418 C CA . LEU B 1 74 ? 7.781 22.156 20.578 1 98.56 74 LEU B CA 1
ATOM 2419 C C . LEU B 1 74 ? 7.691 23.562 19.969 1 98.56 74 LEU B C 1
ATOM 2421 O O . LEU B 1 74 ? 8.008 23.75 18.797 1 98.56 74 LEU B O 1
ATOM 2425 N N . HIS B 1 75 ? 7.301 24.5 20.766 1 98.06 75 HIS B N 1
ATOM 2426 C CA . HIS B 1 75 ? 7.227 25.891 20.297 1 98.06 75 HIS B CA 1
ATOM 2427 C C . HIS B 1 75 ? 8.586 26.375 19.812 1 98.06 75 HIS B C 1
ATOM 2429 O O . HIS B 1 75 ? 8.672 27.047 18.781 1 98.06 75 HIS B O 1
ATOM 2435 N N . SER B 1 76 ? 9.617 26 20.578 1 97.94 76 SER B N 1
ATOM 2436 C CA . SER B 1 76 ? 10.969 26.391 20.203 1 97.94 76 SER B CA 1
ATOM 2437 C C . SER B 1 76 ? 11.367 25.766 18.875 1 97.94 76 SER B C 1
ATOM 2439 O O . SER B 1 76 ? 11.961 26.438 18.016 1 97.94 76 SER B O 1
ATOM 2441 N N . LEU B 1 77 ? 11.023 24.531 18.688 1 98.19 77 LEU B N 1
ATOM 2442 C CA . LEU B 1 77 ? 11.336 23.844 17.438 1 98.19 77 LEU B CA 1
ATOM 2443 C C . LEU B 1 77 ? 10.594 24.469 16.266 1 98.19 77 LEU B C 1
ATOM 2445 O O . LEU B 1 77 ? 11.148 24.609 15.172 1 98.19 77 LEU B O 1
ATOM 2449 N N . ILE B 1 78 ? 9.344 24.812 16.4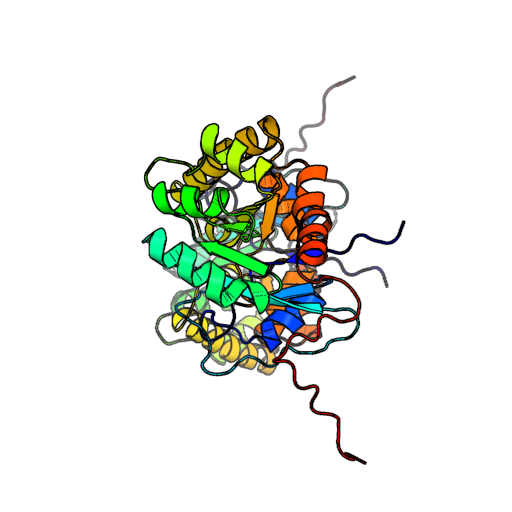84 1 98.19 78 ILE B N 1
ATOM 2450 C CA . ILE B 1 78 ? 8.555 25.469 15.445 1 98.19 78 ILE B CA 1
ATOM 2451 C C . ILE B 1 78 ? 9.258 26.75 15 1 98.19 78 ILE B C 1
ATOM 2453 O O . ILE B 1 78 ? 9.43 26.984 13.797 1 98.19 78 ILE B O 1
ATOM 2457 N N . GLY B 1 79 ? 9.633 27.562 16 1 96.69 79 GLY B N 1
ATOM 2458 C CA . GLY B 1 79 ? 10.352 28.781 15.68 1 96.69 79 GLY B CA 1
ATOM 2459 C C . GLY B 1 79 ? 11.641 28.531 14.914 1 96.69 79 GLY B C 1
ATOM 2460 O O . GLY B 1 79 ? 11.945 29.266 13.961 1 96.69 79 GLY B O 1
ATOM 2461 N N . LYS B 1 80 ? 12.359 27.562 15.25 1 96.12 80 LYS B N 1
ATOM 2462 C CA . LYS B 1 80 ? 13.656 27.219 14.664 1 96.12 80 LYS B CA 1
ATOM 2463 C C . LYS B 1 80 ? 13.508 26.844 13.188 1 96.12 80 LYS B C 1
ATOM 2465 O O . LYS B 1 80 ? 14.336 27.234 12.359 1 96.12 80 LYS B O 1
ATOM 2470 N N . PHE B 1 81 ? 12.414 26.109 12.859 1 95.69 81 PHE B N 1
ATOM 2471 C CA . PHE B 1 81 ? 12.359 25.5 11.539 1 95.69 81 PHE B CA 1
ATOM 2472 C C . PHE B 1 81 ? 11.406 26.25 10.625 1 95.69 81 PHE B C 1
ATOM 2474 O O . PHE B 1 81 ? 11.445 26.078 9.406 1 95.69 81 PHE B O 1
ATOM 2481 N N . ARG B 1 82 ? 10.578 27.094 11.102 1 95.69 82 ARG B N 1
ATOM 2482 C CA . ARG B 1 82 ? 9.453 27.656 10.359 1 95.69 82 ARG B CA 1
ATOM 2483 C C . ARG B 1 82 ? 9.922 28.344 9.086 1 95.69 82 ARG B C 1
ATOM 2485 O O . ARG B 1 82 ? 9.367 28.125 8.008 1 95.69 82 ARG B O 1
ATOM 2492 N N . ASN B 1 83 ? 11 29.109 9.156 1 92.31 83 ASN B N 1
ATOM 2493 C CA . ASN B 1 83 ? 11.391 29.969 8.039 1 92.31 83 ASN B CA 1
ATOM 2494 C C . ASN B 1 83 ? 12.164 29.188 6.977 1 92.31 83 ASN B C 1
ATOM 2496 O O . ASN B 1 83 ? 12.336 29.672 5.855 1 92.31 83 ASN B O 1
ATOM 2500 N N . SER B 1 84 ? 12.578 28 7.277 1 91.94 84 SER B N 1
ATOM 2501 C CA . SER B 1 84 ? 13.383 27.234 6.332 1 91.94 84 SER B CA 1
ATOM 2502 C C . SER B 1 84 ? 12.562 26.109 5.699 1 91.94 84 SER B C 1
ATOM 2504 O O . SER B 1 84 ? 13.086 25.328 4.895 1 91.94 84 SER B O 1
ATOM 2506 N N . MET B 1 85 ? 11.281 26.031 6.078 1 94.56 85 MET B N 1
ATOM 2507 C CA . MET B 1 85 ? 10.477 24.922 5.602 1 94.56 85 MET B CA 1
ATOM 2508 C C . MET B 1 85 ? 9.281 25.422 4.797 1 94.56 85 MET B C 1
ATOM 2510 O O . MET B 1 85 ? 8.664 26.422 5.152 1 94.56 85 MET B O 1
ATOM 2514 N N . ASP B 1 86 ? 9.016 24.688 3.713 1 96.12 86 ASP B N 1
ATOM 2515 C CA . ASP B 1 86 ? 7.793 24.922 2.953 1 96.12 86 ASP B CA 1
ATOM 2516 C C . ASP B 1 86 ? 6.578 24.344 3.67 1 96.12 86 ASP B C 1
ATOM 2518 O O . ASP B 1 86 ? 5.48 24.906 3.592 1 96.12 86 ASP B O 1
ATOM 2522 N N . VAL B 1 87 ? 6.793 23.25 4.332 1 98.19 87 VAL B N 1
ATOM 2523 C CA . VAL B 1 87 ? 5.727 22.531 5.035 1 98.19 87 VAL B CA 1
ATOM 2524 C C . VAL B 1 87 ? 6.207 22.125 6.426 1 98.19 87 VAL B C 1
ATOM 2526 O O . VAL B 1 87 ? 7.207 21.422 6.566 1 98.19 87 VAL B O 1
ATOM 2529 N N . LEU B 1 88 ? 5.531 22.562 7.414 1 98.81 88 LEU B N 1
ATOM 2530 C CA . LEU B 1 88 ? 5.867 22.219 8.797 1 98.81 88 LEU B CA 1
ATOM 2531 C C . LEU B 1 88 ? 4.746 21.406 9.445 1 98.81 88 LEU B C 1
ATOM 2533 O O . LEU B 1 88 ? 3.633 21.906 9.617 1 98.81 88 LEU B O 1
ATOM 2537 N N . ILE B 1 89 ? 5.066 20.172 9.812 1 98.94 89 ILE B N 1
ATOM 2538 C CA . ILE B 1 89 ? 4.125 19.219 10.383 1 98.94 89 ILE B CA 1
ATOM 2539 C C . ILE B 1 89 ? 4.484 18.938 11.844 1 98.94 89 ILE B C 1
ATOM 2541 O O . ILE B 1 89 ? 5.664 18.859 12.188 1 98.94 89 ILE B O 1
ATOM 2545 N N . VAL B 1 90 ? 3.51 18.844 12.656 1 98.94 90 VAL B N 1
ATOM 2546 C CA . VAL B 1 90 ? 3.725 18.375 14.023 1 98.94 90 VAL B CA 1
ATOM 2547 C C . VAL B 1 90 ? 3.178 16.969 14.18 1 98.94 90 VAL B C 1
ATOM 2549 O O . VAL B 1 90 ? 2.055 16.672 13.758 1 98.94 90 VAL B O 1
ATOM 2552 N N . HIS B 1 91 ? 4.016 16.109 14.727 1 98.75 91 HIS B N 1
ATOM 2553 C CA . HIS B 1 91 ? 3.605 14.773 15.117 1 98.75 91 HIS B CA 1
ATOM 2554 C C . HIS B 1 91 ? 2.826 14.797 16.422 1 98.75 91 HIS B C 1
ATOM 2556 O O . HIS B 1 91 ? 3.414 14.93 17.5 1 98.75 91 HIS B O 1
ATOM 2562 N N . GLY B 1 92 ? 1.528 14.617 16.359 1 98.44 92 GLY B N 1
ATOM 2563 C CA . GLY B 1 92 ? 0.677 14.68 17.531 1 98.44 92 GLY B CA 1
ATOM 2564 C C . GLY B 1 92 ? 0.772 13.445 18.406 1 98.44 92 GLY B C 1
ATOM 2565 O O . GLY B 1 92 ? 1.791 12.75 18.406 1 98.44 92 GLY B O 1
ATOM 2566 N N . GLY B 1 93 ? -0.215 13.281 19.297 1 96.88 93 GLY B N 1
ATOM 2567 C CA . GLY B 1 93 ? -0.233 12.055 20.078 1 96.88 93 GLY B CA 1
ATOM 2568 C C . GLY B 1 93 ? -0.497 12.289 21.547 1 96.88 93 GLY B C 1
ATOM 2569 O O . GLY B 1 93 ? -0.453 11.352 22.344 1 96.88 93 GLY B O 1
ATOM 2570 N N . SER B 1 94 ? -0.682 13.516 21.922 1 97.25 94 SER B N 1
ATOM 2571 C CA . SER B 1 94 ? -1.116 13.875 23.266 1 97.25 94 SER B CA 1
ATOM 2572 C C . SER B 1 94 ? -1.931 15.164 23.25 1 97.25 94 SER B C 1
ATOM 2574 O O . SER B 1 94 ? -1.83 15.961 22.328 1 97.25 94 SER B O 1
ATOM 2576 N N . GLU B 1 95 ? -2.713 15.281 24.297 1 96.19 95 GLU B N 1
ATOM 2577 C CA . GLU B 1 95 ? -3.537 16.484 24.375 1 96.19 95 GLU B CA 1
ATOM 2578 C C . GLU B 1 95 ? -2.68 17.75 24.359 1 96.19 95 GLU B C 1
ATOM 2580 O O . GLU B 1 95 ? -3.004 18.719 23.672 1 96.19 95 GLU B O 1
ATOM 2585 N N . ALA B 1 96 ? -1.615 17.734 25.109 1 97.44 96 ALA B N 1
ATOM 2586 C CA . ALA B 1 96 ? -0.74 18.891 25.234 1 97.44 96 ALA B CA 1
ATOM 2587 C C . ALA B 1 96 ? -0.082 19.234 23.906 1 97.44 96 ALA B C 1
ATOM 2589 O O . ALA B 1 96 ? -0.027 20.406 23.516 1 97.44 96 ALA B O 1
ATOM 2590 N N . VAL B 1 97 ? 0.363 18.281 23.219 1 98.5 97 VAL B N 1
ATOM 2591 C CA . VAL B 1 97 ? 1.055 18.484 21.953 1 98.5 97 VAL B CA 1
ATOM 2592 C C . VAL B 1 97 ? 0.054 18.922 20.891 1 98.5 97 VAL B C 1
ATOM 2594 O O . VAL B 1 97 ? 0.319 19.844 20.109 1 98.5 97 VAL B O 1
ATOM 2597 N N . ASN B 1 98 ? -1.068 18.234 20.875 1 98.75 98 ASN B N 1
ATOM 2598 C CA . ASN B 1 98 ? -2.107 18.609 19.906 1 98.75 98 ASN B CA 1
ATOM 2599 C C . ASN B 1 98 ? -2.545 20.047 20.078 1 98.75 98 ASN B C 1
ATOM 2601 O O . ASN B 1 98 ? -2.656 20.797 19.094 1 98.75 98 ASN B O 1
ATOM 2605 N N . ARG B 1 99 ? -2.742 20.406 21.297 1 98.62 99 ARG B N 1
ATOM 2606 C CA . ARG B 1 99 ? -3.168 21.766 21.578 1 98.62 99 ARG B CA 1
ATOM 2607 C C . ARG B 1 99 ? -2.104 22.781 21.172 1 98.62 99 ARG B C 1
ATOM 2609 O O . ARG B 1 99 ? -2.408 23.781 20.516 1 98.62 99 ARG B O 1
ATOM 2616 N N . ALA B 1 100 ? -0.879 22.516 21.562 1 98.75 100 ALA B N 1
ATOM 2617 C CA . ALA B 1 100 ? 0.223 23.406 21.234 1 98.75 100 ALA B CA 1
ATOM 2618 C C . ALA B 1 100 ? 0.339 23.594 19.719 1 98.75 100 ALA B C 1
ATOM 2620 O O . ALA B 1 100 ? 0.603 24.703 19.234 1 98.75 100 ALA B O 1
ATOM 2621 N N . ALA B 1 101 ? 0.141 22.531 19 1 98.88 101 ALA B N 1
ATOM 2622 C CA . ALA B 1 101 ? 0.244 22.562 17.547 1 98.88 101 ALA B CA 1
ATOM 2623 C C . ALA B 1 101 ? -0.908 23.344 16.922 1 98.88 101 ALA B C 1
ATOM 2625 O O . ALA B 1 101 ? -0.692 24.203 16.062 1 98.88 101 ALA B O 1
ATOM 2626 N N . LEU B 1 102 ? -2.115 23.109 17.391 1 98.81 102 LEU B N 1
ATOM 2627 C CA . LEU B 1 102 ? -3.312 23.641 16.75 1 98.81 102 LEU B CA 1
ATOM 2628 C C . LEU B 1 102 ? -3.521 25.109 17.109 1 98.81 102 LEU B C 1
ATOM 2630 O O . LEU B 1 102 ? -4.207 25.844 16.406 1 98.81 102 LEU B O 1
ATOM 2634 N N . GLU B 1 103 ? -2.877 25.531 18.156 1 98.56 103 GLU B N 1
ATOM 2635 C CA . GLU B 1 103 ? -3.002 26.922 18.578 1 98.56 103 GLU B CA 1
ATOM 2636 C C . GLU B 1 103 ? -1.904 27.781 17.969 1 98.56 103 GLU B C 1
ATOM 2638 O O . GLU B 1 103 ? -1.882 29 18.172 1 98.56 103 GLU B O 1
ATOM 2643 N N . ASN B 1 104 ? -1.012 27.266 17.219 1 98.56 104 ASN B N 1
ATOM 2644 C CA . ASN B 1 104 ? 0.113 27.969 16.609 1 98.56 104 ASN B CA 1
ATOM 2645 C C . ASN B 1 104 ? -0.061 28.125 15.109 1 98.56 104 ASN B C 1
ATOM 2647 O O . ASN B 1 104 ? 0.082 27.156 14.359 1 98.56 104 ASN B O 1
ATOM 2651 N N . PRO B 1 105 ? -0.293 29.328 14.656 1 98.19 105 PRO B N 1
ATOM 2652 C CA . PRO B 1 105 ? -0.583 29.531 13.234 1 98.19 105 PRO B CA 1
ATOM 2653 C C . PRO B 1 105 ? 0.625 29.266 12.336 1 98.19 105 PRO B C 1
ATOM 2655 O O . PRO B 1 105 ? 0.493 29.219 11.117 1 98.19 105 PRO B O 1
ATOM 2658 N N . ARG B 1 106 ? 1.776 29.047 12.93 1 98.06 106 ARG B N 1
ATOM 2659 C CA . ARG B 1 106 ? 2.977 28.75 12.156 1 98.06 106 ARG B CA 1
ATOM 2660 C C . ARG B 1 106 ? 3.023 27.266 11.781 1 98.06 106 ARG B C 1
ATOM 2662 O O . ARG B 1 106 ? 3.838 26.859 10.953 1 98.06 106 ARG B O 1
ATOM 2669 N N . VAL B 1 107 ? 2.199 26.484 12.352 1 98.88 107 VAL B N 1
ATOM 2670 C CA . VAL B 1 107 ? 2.076 25.062 12.023 1 98.88 107 VAL B CA 1
ATOM 2671 C C . VAL B 1 107 ? 1.144 24.891 10.828 1 98.88 107 VAL B C 1
ATOM 2673 O O . VAL B 1 107 ? 0.099 25.547 10.75 1 98.88 107 VAL B O 1
ATOM 2676 N N . ASP B 1 108 ? 1.552 24.016 9.922 1 98.88 108 ASP B N 1
ATOM 2677 C CA . ASP B 1 108 ? 0.712 23.797 8.742 1 98.88 108 ASP B CA 1
ATOM 2678 C C . ASP B 1 108 ? -0.224 22.609 8.953 1 98.88 108 ASP B C 1
ATOM 2680 O O . ASP B 1 108 ? -1.391 22.656 8.555 1 98.88 108 ASP B O 1
ATOM 2684 N N . ILE B 1 109 ? 0.317 21.516 9.516 1 98.94 109 ILE B N 1
ATOM 2685 C CA . ILE B 1 109 ? -0.425 20.266 9.586 1 98.94 109 ILE B CA 1
ATOM 2686 C C . ILE B 1 109 ? -0.177 19.594 10.938 1 98.94 109 ILE B C 1
ATOM 2688 O O . ILE B 1 109 ? 0.956 19.562 11.422 1 98.94 109 ILE B O 1
ATOM 2692 N N . LEU B 1 110 ? -1.188 19.109 11.594 1 98.94 110 LEU B N 1
ATOM 2693 C CA . LEU B 1 110 ? -1.083 18.172 12.703 1 98.94 110 LEU B CA 1
ATOM 2694 C C . LEU B 1 110 ? -1.357 16.75 12.242 1 98.94 110 LEU B C 1
ATOM 2696 O O . LEU B 1 110 ? -2.457 16.438 11.773 1 98.94 110 LEU B O 1
ATOM 2700 N N . ASN B 1 111 ? -0.348 15.867 12.344 1 98.56 111 ASN B N 1
ATOM 2701 C CA . ASN B 1 111 ? -0.495 14.453 12.023 1 98.56 111 ASN B CA 1
ATOM 2702 C C . ASN B 1 111 ? -0.694 13.609 13.281 1 98.56 111 ASN B C 1
ATOM 2704 O O . ASN B 1 111 ? -0.237 13.984 14.359 1 98.56 111 ASN B O 1
ATOM 2708 N N . HIS B 1 112 ? -1.384 12.5 13.195 1 95.81 112 HIS B N 1
ATOM 2709 C CA . HIS B 1 112 ? -1.527 11.484 14.227 1 95.81 112 HIS B CA 1
ATOM 2710 C C . HIS B 1 112 ? -2.01 12.094 15.539 1 95.81 112 HIS B C 1
ATOM 2712 O O . HIS B 1 112 ? -1.396 11.891 16.594 1 95.81 112 HIS B O 1
ATOM 2718 N N . PRO B 1 113 ? -3.133 12.711 15.523 1 96.81 113 PRO B N 1
ATOM 2719 C CA . PRO B 1 113 ? -3.57 13.367 16.75 1 96.81 113 PRO B CA 1
ATOM 2720 C C . PRO B 1 113 ? -4.043 12.375 17.812 1 96.81 113 PRO B C 1
ATOM 2722 O O . PRO B 1 113 ? -4.086 12.703 19 1 96.81 113 PRO B O 1
ATOM 2725 N N . ALA B 1 114 ? -4.395 11.156 17.453 1 96.12 114 ALA B N 1
ATOM 2726 C CA . ALA B 1 114 ? -5.012 10.195 18.375 1 96.12 114 ALA B CA 1
ATOM 2727 C C . ALA B 1 114 ? -4.027 9.758 19.453 1 96.12 114 ALA B C 1
ATOM 2729 O O . ALA B 1 114 ? -2.822 9.672 19.203 1 96.12 114 ALA B O 1
ATOM 2730 N N . PHE B 1 115 ? -4.574 9.539 20.625 1 91.5 115 PHE B N 1
ATOM 2731 C CA . PHE B 1 115 ? -3.809 9.008 21.75 1 91.5 115 PHE B CA 1
ATOM 2732 C C . PHE B 1 115 ? -4.715 8.273 22.719 1 91.5 115 PHE B C 1
ATOM 2734 O O . PHE B 1 115 ? -5.859 8.68 22.953 1 91.5 115 PHE B O 1
ATOM 2741 N N . ASP B 1 116 ? -4.199 7.164 23.172 1 87.25 116 ASP B N 1
ATOM 2742 C CA . ASP B 1 116 ? -4.949 6.352 24.125 1 87.25 116 ASP B CA 1
ATOM 2743 C C . ASP B 1 116 ? -6.328 5.992 23.578 1 87.25 116 ASP B C 1
ATOM 2745 O O . ASP B 1 116 ? -6.445 5.367 22.531 1 87.25 116 ASP B O 1
ATOM 2749 N N . ARG B 1 117 ? -7.43 6.355 24.109 1 86.25 117 ARG B N 1
ATOM 2750 C CA . ARG B 1 117 ? -8.781 6.031 23.672 1 86.25 117 ARG B CA 1
ATOM 2751 C C . ARG B 1 117 ? -9.484 7.262 23.109 1 86.25 117 ARG B C 1
ATOM 2753 O O . ARG B 1 117 ? -10.719 7.309 23.047 1 86.25 117 ARG B O 1
ATOM 2760 N N . SER B 1 118 ? -8.586 8.25 22.734 1 93.38 118 SER B N 1
ATOM 2761 C CA . SER B 1 118 ? -9.109 9.484 22.156 1 93.38 118 SER B CA 1
ATOM 2762 C C . SER B 1 118 ? -8.672 9.648 20.703 1 93.38 118 SER B C 1
ATOM 2764 O O . SER B 1 118 ? -7.543 9.305 20.359 1 93.38 118 SER B O 1
ATOM 2766 N N . SER B 1 119 ? -9.523 10.258 19.922 1 97 119 SER B N 1
ATOM 2767 C CA . SER B 1 119 ? -9.18 10.586 18.547 1 97 119 SER B CA 1
ATOM 2768 C C . SER B 1 119 ? -8.211 11.758 18.469 1 97 119 SER B C 1
ATOM 2770 O O . SER B 1 119 ? -7.621 12.023 17.422 1 97 119 SER B O 1
ATOM 2772 N N . GLY B 1 120 ? -8.109 12.406 19.594 1 97.94 120 GLY B N 1
ATOM 2773 C CA . GLY B 1 120 ? -7.098 13.438 19.703 1 97.94 120 GLY B CA 1
ATOM 2774 C C . GLY B 1 120 ? -7.637 14.836 19.438 1 97.94 120 GLY B C 1
ATOM 2775 O O . GLY B 1 120 ? -6.945 15.828 19.672 1 97.94 120 GLY B O 1
ATOM 2776 N N . LEU B 1 121 ? -8.867 14.953 18.953 1 98.06 121 LEU B N 1
ATOM 2777 C CA . LEU B 1 121 ? -9.523 16.234 18.703 1 98.06 121 LEU B CA 1
ATOM 2778 C C . LEU B 1 121 ? -10.812 16.359 19.5 1 98.06 121 LEU B C 1
ATOM 2780 O O . LEU B 1 121 ? -11.43 15.344 19.844 1 98.06 121 LEU B O 1
ATOM 2784 N N . ASN B 1 122 ? -11.133 17.453 19.922 1 97.69 122 ASN B N 1
ATOM 2785 C CA . ASN B 1 122 ? -12.43 17.859 20.469 1 97.69 122 ASN B CA 1
ATOM 2786 C C . ASN B 1 122 ? -12.883 19.203 19.891 1 97.69 122 ASN B C 1
ATOM 2788 O O . ASN B 1 122 ? -12.234 19.75 19.016 1 97.69 122 ASN B O 1
ATOM 2792 N N . GLN B 1 123 ? -13.992 19.672 20.375 1 98.12 123 GLN B N 1
ATOM 2793 C CA . GLN B 1 123 ? -14.57 20.891 19.812 1 98.12 123 GLN B CA 1
ATOM 2794 C C . GLN B 1 123 ? -13.625 22.078 19.969 1 98.12 123 GLN B C 1
ATOM 2796 O O . GLN B 1 123 ? -13.477 22.891 19.047 1 98.12 123 GLN B O 1
ATOM 2801 N N . VAL B 1 124 ? -12.984 22.188 21.078 1 98.44 124 VAL B N 1
ATOM 2802 C CA . VAL B 1 124 ? -12.086 23.297 21.391 1 98.44 124 VAL B CA 1
ATOM 2803 C C . VAL B 1 124 ? -10.898 23.266 20.422 1 98.44 124 VAL B C 1
ATOM 2805 O O . VAL B 1 124 ? -10.547 24.297 19.844 1 98.44 124 VAL B O 1
ATOM 2808 N N . LEU B 1 125 ? -10.352 22.125 20.25 1 98.62 125 LEU B N 1
ATOM 2809 C CA . LEU B 1 125 ? -9.172 21.969 19.406 1 98.62 125 LEU B CA 1
ATOM 2810 C C . LEU B 1 125 ? -9.539 22.156 17.938 1 98.62 125 LEU B C 1
ATOM 2812 O O . LEU B 1 125 ? -8.758 22.719 17.156 1 98.62 125 LEU B O 1
ATOM 2816 N N . ALA B 1 126 ? -10.672 21.688 17.547 1 98.75 126 ALA B N 1
ATOM 2817 C CA . ALA B 1 126 ? -11.133 21.875 16.172 1 98.75 126 ALA B CA 1
ATOM 2818 C C . ALA B 1 126 ? -11.297 23.359 15.852 1 98.75 126 ALA B C 1
ATOM 2820 O O . ALA B 1 126 ? -10.883 23.812 14.781 1 98.75 126 ALA B O 1
ATOM 2821 N N . LYS B 1 127 ? -11.852 24.078 16.766 1 98.69 127 LYS B N 1
ATOM 2822 C CA . LYS B 1 127 ? -12.016 25.516 16.578 1 98.69 127 LYS B CA 1
ATOM 2823 C C . LYS B 1 127 ? -10.664 26.203 16.469 1 98.69 127 LYS B C 1
ATOM 2825 O O . LYS B 1 127 ? -10.484 27.094 15.641 1 98.69 127 LYS B O 1
ATOM 2830 N N . ALA B 1 128 ? -9.781 25.844 17.328 1 98.75 128 ALA B N 1
ATOM 2831 C CA . ALA B 1 128 ? -8.43 26.406 17.297 1 98.75 128 ALA B CA 1
ATOM 2832 C C . ALA B 1 128 ? -7.762 26.141 15.953 1 98.75 128 ALA B C 1
ATOM 2834 O O . ALA B 1 128 ? -7.109 27.016 15.391 1 98.75 128 ALA B O 1
ATOM 2835 N N . ALA B 1 129 ? -7.883 24.922 15.445 1 98.88 129 ALA B N 1
ATOM 2836 C CA . ALA B 1 129 ? -7.32 24.547 14.148 1 98.88 129 ALA B CA 1
ATOM 2837 C C . ALA B 1 129 ? -7.859 25.453 13.047 1 98.88 129 ALA B C 1
ATOM 2839 O O . ALA B 1 129 ? -7.094 25.984 12.234 1 98.88 129 ALA B O 1
ATOM 2840 N N . ALA B 1 130 ? -9.141 25.625 13.062 1 98.69 130 ALA B N 1
ATOM 2841 C CA . ALA B 1 130 ? -9.797 26.453 12.047 1 98.69 130 ALA B CA 1
ATOM 2842 C C . ALA B 1 130 ? -9.336 27.906 12.133 1 98.69 130 ALA B C 1
ATOM 2844 O O . ALA B 1 130 ? -9.008 28.516 11.117 1 98.69 130 ALA B O 1
ATOM 2845 N N . GLU B 1 131 ? -9.273 28.422 13.312 1 98.56 131 GLU B N 1
ATOM 2846 C CA . GLU B 1 131 ? -8.914 29.828 13.555 1 98.56 131 GLU B CA 1
ATOM 2847 C C . GLU B 1 131 ? -7.469 30.094 13.156 1 98.56 131 GLU B C 1
ATOM 2849 O O . GLU B 1 131 ? -7.156 31.156 12.617 1 98.56 131 GLU B O 1
ATOM 2854 N N . ASN B 1 132 ? -6.617 29.156 13.391 1 98.69 132 ASN B N 1
ATOM 2855 C CA . ASN B 1 132 ? -5.188 29.359 13.172 1 98.69 132 ASN B CA 1
ATOM 2856 C C . ASN B 1 132 ? -4.742 28.812 11.82 1 98.69 132 ASN B C 1
ATOM 2858 O O . ASN B 1 132 ? -3.578 28.938 11.445 1 98.69 132 ASN B O 1
ATOM 2862 N N . GLY B 1 133 ? -5.617 28.141 11.125 1 98.44 133 GLY B N 1
ATOM 2863 C CA . GLY B 1 133 ? -5.316 27.641 9.797 1 98.44 133 GLY B CA 1
ATOM 2864 C C . GLY B 1 133 ? -4.414 26.422 9.797 1 98.44 133 GLY B C 1
ATOM 2865 O O . GLY B 1 133 ? -3.574 26.266 8.914 1 98.44 133 GLY B O 1
ATOM 2866 N N . VAL B 1 134 ? -4.5 25.656 10.812 1 98.88 134 VAL B N 1
ATOM 2867 C CA . VAL B 1 134 ? -3.732 24.422 10.883 1 98.88 134 VAL B CA 1
ATOM 2868 C C . VAL B 1 134 ? -4.582 23.25 10.375 1 98.88 134 VAL B C 1
ATOM 2870 O O . VAL B 1 134 ? -5.691 23.031 10.867 1 98.88 134 VAL B O 1
ATOM 2873 N N . ALA B 1 135 ? -4.121 22.578 9.414 1 98.94 135 ALA B N 1
ATOM 2874 C CA . ALA B 1 135 ? -4.863 21.469 8.836 1 98.94 135 ALA B CA 1
ATOM 2875 C C . ALA B 1 135 ? -4.652 20.188 9.656 1 98.94 135 ALA B C 1
ATOM 2877 O O . ALA B 1 135 ? -3.625 20.031 10.32 1 98.94 135 ALA B O 1
ATOM 2878 N N . ILE B 1 136 ? -5.625 19.297 9.602 1 98.88 136 ILE B N 1
ATOM 2879 C CA . ILE B 1 136 ? -5.492 17.969 10.18 1 98.88 136 ILE B CA 1
ATOM 2880 C C . ILE B 1 136 ? -5.062 16.969 9.102 1 98.88 136 ILE B C 1
ATOM 2882 O O . ILE B 1 136 ? -5.68 16.906 8.031 1 98.88 136 ILE B O 1
ATOM 2886 N N . GLY B 1 137 ? -4.035 16.25 9.383 1 98.69 137 GLY B N 1
ATOM 2887 C CA . GLY B 1 137 ? -3.539 15.266 8.438 1 98.69 137 GLY B CA 1
ATOM 2888 C C . GLY B 1 137 ? -4.336 13.977 8.453 1 98.69 137 GLY B C 1
ATOM 2889 O O . GLY B 1 137 ? -4.609 13.422 9.516 1 98.69 137 GLY B O 1
ATOM 2890 N N . ILE B 1 138 ? -4.727 13.562 7.324 1 98 138 ILE B N 1
ATOM 2891 C CA . ILE B 1 138 ? -5.223 12.211 7.09 1 98 138 ILE B CA 1
ATOM 2892 C C . ILE B 1 138 ? -4.113 11.344 6.496 1 98 138 ILE B C 1
ATOM 2894 O O . ILE B 1 138 ? -3.828 11.43 5.297 1 98 138 ILE B O 1
ATOM 2898 N N . ILE B 1 139 ? -3.531 10.523 7.301 1 97.31 139 ILE B N 1
ATOM 2899 C CA . ILE B 1 139 ? -2.334 9.789 6.895 1 97.31 139 ILE B CA 1
ATOM 2900 C C . ILE B 1 139 ? -2.701 8.352 6.543 1 97.31 139 ILE B C 1
ATOM 2902 O O . ILE B 1 139 ? -3.424 7.688 7.293 1 97.31 139 ILE B O 1
ATOM 2906 N N . LEU B 1 140 ? -2.15 7.836 5.516 1 97.69 140 LEU B N 1
ATOM 2907 C CA . LEU B 1 140 ? -2.59 6.555 4.973 1 97.69 140 LEU B CA 1
ATOM 2908 C C . LEU B 1 140 ? -1.763 5.406 5.543 1 97.69 140 LEU B C 1
ATOM 2910 O O . LEU B 1 140 ? -2.283 4.312 5.77 1 97.69 140 LEU B O 1
ATOM 2914 N N . ARG B 1 141 ? -0.514 5.586 5.777 1 97.56 141 ARG B N 1
ATOM 2915 C CA . ARG B 1 141 ? 0.416 4.496 6.066 1 97.56 141 ARG B CA 1
ATOM 2916 C C . ARG B 1 141 ? -0.066 3.662 7.246 1 97.56 141 ARG B C 1
ATOM 2918 O O . ARG B 1 141 ? -0.088 2.432 7.176 1 97.56 141 ARG B O 1
ATOM 2925 N N . PRO B 1 142 ? -0.544 4.289 8.383 1 96.44 142 PRO B N 1
ATOM 2926 C CA . PRO B 1 142 ? -1.025 3.461 9.492 1 96.44 142 PRO B CA 1
ATOM 2927 C C . PRO B 1 142 ? -2.205 2.576 9.102 1 96.44 142 PRO B C 1
ATOM 2929 O O . PRO B 1 142 ? -2.314 1.44 9.57 1 96.44 142 PRO B O 1
ATOM 2932 N N . LEU B 1 143 ? -3.031 3.053 8.273 1 95.44 143 LEU B N 1
ATOM 2933 C CA . LEU B 1 143 ? -4.176 2.279 7.805 1 95.44 143 LEU B CA 1
ATOM 2934 C C . LEU B 1 143 ? -3.729 1.121 6.922 1 95.44 143 LEU B C 1
ATOM 2936 O O . LEU B 1 143 ? -4.266 0.015 7.02 1 95.44 143 LEU B O 1
ATOM 2940 N N . LEU B 1 144 ? -2.738 1.391 6.129 1 95.88 144 LEU B N 1
ATOM 2941 C CA . LEU B 1 144 ? -2.234 0.397 5.184 1 95.88 144 LEU B CA 1
ATOM 2942 C C . LEU B 1 144 ? -1.523 -0.736 5.918 1 95.88 144 LEU B C 1
ATOM 2944 O O . LEU B 1 144 ? -1.514 -1.875 5.445 1 95.88 144 LEU B O 1
ATOM 2948 N N . HIS B 1 145 ? -0.979 -0.426 7.043 1 95.56 145 HIS B N 1
ATOM 2949 C CA . HIS B 1 145 ? -0.122 -1.391 7.723 1 95.56 145 HIS B CA 1
ATOM 2950 C C . HIS B 1 145 ? -0.833 -2.014 8.922 1 95.56 145 HIS B C 1
ATOM 2952 O O . HIS B 1 145 ? -0.212 -2.717 9.719 1 95.56 145 HIS B O 1
ATOM 2958 N N . SER B 1 146 ? -2.09 -1.706 9.078 1 94.12 146 SER B N 1
ATOM 2959 C CA . SER B 1 146 ? -2.861 -2.281 10.172 1 94.12 146 SER B CA 1
ATOM 2960 C C . SER B 1 146 ? -3.938 -3.23 9.656 1 94.12 146 SER B C 1
ATOM 2962 O O . SER B 1 146 ? -4.27 -3.211 8.469 1 94.12 146 SER B O 1
ATOM 2964 N N . ARG B 1 147 ? -4.398 -4.086 10.547 1 92.12 147 ARG B N 1
ATOM 2965 C CA . ARG B 1 147 ? -5.48 -5.023 10.266 1 92.12 147 ARG B CA 1
ATOM 2966 C C . ARG B 1 147 ? -6.348 -5.246 11.5 1 92.12 147 ARG B C 1
ATOM 2968 O O . ARG B 1 147 ? -5.98 -4.844 12.602 1 92.12 147 ARG B O 1
ATOM 2975 N N . GLY B 1 148 ? -7.547 -5.781 11.242 1 92.38 148 GLY B N 1
ATOM 2976 C CA . GLY B 1 148 ? -8.398 -6.188 12.344 1 92.38 148 GLY B CA 1
ATOM 2977 C C . GLY B 1 148 ? -8.797 -5.031 13.25 1 92.38 148 GLY B C 1
ATOM 2978 O O . GLY B 1 148 ? -9.266 -3.998 12.766 1 92.38 148 GLY B O 1
ATOM 2979 N N . SER B 1 149 ? -8.57 -5.266 14.578 1 93.88 149 SER B N 1
ATOM 2980 C CA . SER B 1 149 ? -9.055 -4.332 15.594 1 93.88 149 SER B CA 1
ATOM 2981 C C . SER B 1 149 ? -8.297 -3.01 15.531 1 93.88 149 SER B C 1
ATOM 2983 O O . SER B 1 149 ? -8.875 -1.948 15.781 1 93.88 149 SER B O 1
ATOM 2985 N N . ARG B 1 150 ? -7.043 -3.098 15.195 1 94.75 150 ARG B N 1
ATOM 2986 C CA . ARG B 1 150 ? -6.25 -1.876 15.125 1 94.75 150 ARG B CA 1
ATOM 2987 C C . ARG B 1 150 ? -6.746 -0.962 14.016 1 94.75 150 ARG B C 1
ATOM 2989 O O . ARG B 1 150 ? -6.898 0.245 14.211 1 94.75 150 ARG B O 1
ATOM 2996 N N . ARG B 1 151 ? -7 -1.469 12.875 1 94.75 151 ARG B N 1
ATOM 2997 C CA . ARG B 1 151 ? -7.508 -0.667 11.766 1 94.75 151 ARG B CA 1
ATOM 2998 C C . ARG B 1 151 ? -8.898 -0.123 12.07 1 94.75 151 ARG B C 1
ATOM 3000 O O . ARG B 1 151 ? -9.211 1.019 11.734 1 94.75 151 ARG B O 1
ATOM 3007 N N . ILE B 1 152 ? -9.695 -0.939 12.703 1 94.5 152 ILE B N 1
ATOM 3008 C CA . ILE B 1 152 ? -11.039 -0.518 13.078 1 94.5 152 ILE B CA 1
ATOM 3009 C C . ILE B 1 152 ? -10.961 0.704 13.992 1 94.5 152 ILE B C 1
ATOM 3011 O O . ILE B 1 152 ? -11.719 1.665 13.812 1 94.5 152 ILE B O 1
ATOM 3015 N N . ARG B 1 153 ? -10.062 0.667 14.906 1 96.25 153 ARG B N 1
ATOM 3016 C CA . ARG B 1 153 ? -9.883 1.788 15.82 1 96.25 153 ARG B CA 1
ATOM 3017 C C . ARG B 1 153 ? -9.422 3.037 15.078 1 96.25 153 ARG B C 1
ATOM 3019 O O . ARG B 1 153 ? -9.914 4.137 15.336 1 96.25 153 ARG B O 1
ATOM 3026 N N . LEU B 1 154 ? -8.469 2.863 14.203 1 96.5 154 LEU B N 1
ATOM 3027 C CA . LEU B 1 154 ? -7.965 3.982 13.414 1 96.5 154 LEU B CA 1
ATOM 3028 C C . LEU B 1 154 ? -9.086 4.621 12.602 1 96.5 154 LEU B C 1
ATOM 3030 O O . LEU B 1 154 ? -9.188 5.848 12.539 1 96.5 154 LEU B O 1
ATOM 3034 N N . LEU B 1 155 ? -9.875 3.816 12.047 1 96.62 155 LEU B N 1
ATOM 3035 C CA . LEU B 1 155 ? -10.984 4.301 11.227 1 96.62 155 LEU B CA 1
ATOM 3036 C C . LEU B 1 155 ? -12.031 5.004 12.086 1 96.62 155 LEU B C 1
ATOM 3038 O O . LEU B 1 155 ? -12.633 5.988 11.656 1 96.62 155 LEU B O 1
ATOM 3042 N N . SER B 1 156 ? -12.266 4.48 13.266 1 97.38 156 SER B N 1
ATOM 3043 C CA . SER B 1 156 ? -13.195 5.117 14.195 1 97.38 156 SER B CA 1
ATOM 3044 C C . SER B 1 156 ? -12.703 6.5 14.609 1 97.38 156 SER B C 1
ATOM 3046 O O . SER B 1 156 ? -13.469 7.465 14.617 1 97.38 156 SER B O 1
ATOM 3048 N N . ASP B 1 157 ? -11.445 6.574 14.953 1 97.56 157 ASP B N 1
ATOM 3049 C CA . ASP B 1 157 ? -10.844 7.859 15.305 1 97.56 157 ASP B CA 1
ATOM 3050 C C . ASP B 1 157 ? -10.961 8.852 14.156 1 97.56 157 ASP B C 1
ATOM 3052 O O . ASP B 1 157 ? -11.281 10.023 14.375 1 97.56 157 ASP B O 1
ATOM 3056 N N . LEU B 1 158 ? -10.68 8.391 12.977 1 97.62 158 LEU B N 1
ATOM 3057 C CA . LEU B 1 158 ? -10.758 9.234 11.789 1 97.62 158 LEU B CA 1
ATOM 3058 C C . LEU B 1 158 ? -12.18 9.75 11.578 1 97.62 158 LEU B C 1
ATOM 3060 O O . LEU B 1 158 ? -12.383 10.922 11.266 1 97.62 158 LEU B O 1
ATOM 3064 N N . LYS B 1 159 ? -13.133 8.891 11.75 1 97.69 159 LYS B N 1
ATOM 3065 C CA . LYS B 1 159 ? -14.531 9.273 11.586 1 97.69 159 LYS B CA 1
ATOM 3066 C C . LYS B 1 159 ? -14.906 10.398 12.547 1 97.69 159 LYS B C 1
ATOM 3068 O O . LYS B 1 159 ? -15.539 11.383 12.148 1 97.69 159 LYS B O 1
ATOM 3073 N N . SER B 1 160 ? -14.516 10.219 13.727 1 98 160 SER B N 1
ATOM 3074 C CA . SER B 1 160 ? -14.773 11.242 14.742 1 98 160 SER B CA 1
ATOM 3075 C C . SER B 1 160 ? -14.133 12.57 14.359 1 98 160 SER B C 1
ATOM 3077 O O . SER B 1 160 ? -14.766 13.625 14.469 1 98 160 SER B O 1
ATOM 3079 N N . ASN B 1 161 ? -12.945 12.547 13.898 1 98.25 161 ASN B N 1
ATOM 3080 C CA . ASN B 1 161 ? -12.227 13.758 13.523 1 98.25 161 ASN B CA 1
ATOM 3081 C C . ASN B 1 161 ? -12.812 14.406 12.273 1 98.25 161 ASN B C 1
ATOM 3083 O O . ASN B 1 161 ? -12.828 15.633 12.148 1 98.25 161 ASN B O 1
ATOM 3087 N N . LEU B 1 162 ? -13.258 13.586 11.359 1 98.38 162 LEU B N 1
ATOM 3088 C CA . LEU B 1 162 ? -13.914 14.109 10.164 1 98.38 162 LEU B CA 1
ATOM 3089 C C . LEU B 1 162 ? -15.18 14.875 10.531 1 98.38 162 LEU B C 1
ATOM 3091 O O . LEU B 1 162 ? -15.461 15.93 9.953 1 98.38 162 LEU B O 1
ATOM 3095 N N . GLU B 1 163 ? -15.93 14.344 11.445 1 98.38 163 GLU B N 1
ATOM 3096 C CA . GLU B 1 163 ? -17.141 15.016 11.891 1 98.38 163 GLU B CA 1
ATOM 3097 C C . GLU B 1 163 ? -16.828 16.391 12.492 1 98.38 163 GLU B C 1
ATOM 3099 O O . GLU B 1 163 ? -17.5 17.375 12.195 1 98.38 163 GLU B O 1
ATOM 3104 N N . LEU B 1 164 ? -15.844 16.438 13.305 1 98.56 164 LEU B N 1
ATOM 3105 C CA . LEU B 1 164 ? -15.422 17.688 13.906 1 98.56 164 LEU B CA 1
ATOM 3106 C C . LEU B 1 164 ? -14.93 18.672 12.844 1 98.56 164 LEU B C 1
ATOM 3108 O O . LEU B 1 164 ? -15.234 19.859 12.898 1 98.56 164 LEU B O 1
ATOM 3112 N N . ALA B 1 165 ? -14.117 18.125 11.891 1 98.56 165 ALA B N 1
ATOM 3113 C CA . ALA B 1 165 ? -13.578 18.969 10.828 1 98.56 165 ALA B CA 1
ATOM 3114 C C . ALA B 1 165 ? -14.695 19.594 10.008 1 98.56 165 ALA B C 1
ATOM 3116 O O . ALA B 1 165 ? -14.625 20.781 9.648 1 98.56 165 ALA B O 1
ATOM 3117 N N . ARG B 1 166 ? -15.695 18.797 9.727 1 98.38 166 ARG B N 1
ATOM 3118 C CA . ARG B 1 166 ? -16.844 19.281 8.977 1 98.38 166 ARG B CA 1
ATOM 3119 C C . ARG B 1 166 ? -17.625 20.328 9.766 1 98.38 166 ARG B C 1
ATOM 3121 O O . ARG B 1 166 ? -17.984 21.375 9.227 1 98.38 166 ARG B O 1
ATOM 3128 N N . LYS B 1 167 ? -17.812 20.047 10.984 1 98.5 167 LYS B N 1
ATOM 3129 C CA . LYS B 1 167 ? -18.625 20.922 11.836 1 98.5 167 LYS B CA 1
ATOM 3130 C C . LYS B 1 167 ? -17.953 22.281 12.008 1 98.5 167 LYS B C 1
ATOM 3132 O O . LYS B 1 167 ? -18.625 23.312 12.047 1 98.5 167 LYS B O 1
ATOM 3137 N N . TYR B 1 168 ? -16.641 22.344 12.094 1 98.44 168 TYR B N 1
ATOM 3138 C CA . TYR B 1 168 ? -15.953 23.578 12.461 1 98.44 168 TYR B CA 1
ATOM 3139 C C . TYR B 1 168 ? -15.125 24.109 11.297 1 98.44 168 TYR B C 1
ATOM 3141 O O . TYR B 1 168 ? -14.312 25.016 11.469 1 98.44 168 TYR B O 1
ATOM 3149 N N . ASP B 1 169 ? -15.203 23.5 10.125 1 98.12 169 ASP B N 1
ATOM 3150 C CA . ASP B 1 169 ? -14.578 23.938 8.883 1 98.12 169 ASP B CA 1
ATOM 3151 C C . ASP B 1 169 ? -13.055 23.875 8.992 1 98.12 169 ASP B C 1
ATOM 3153 O O . ASP B 1 169 ? -12.367 24.859 8.664 1 98.12 169 ASP B O 1
ATOM 3157 N N . VAL B 1 170 ? -12.57 22.828 9.57 1 98.69 170 VAL B N 1
ATOM 3158 C CA . VAL B 1 170 ? -11.133 22.578 9.656 1 98.69 170 VAL B CA 1
ATOM 3159 C C . VAL B 1 170 ? -10.633 21.984 8.344 1 98.69 170 VAL B C 1
ATOM 3161 O O . VAL B 1 170 ? -11.258 21.078 7.789 1 98.69 170 VAL B O 1
ATOM 3164 N N . SER B 1 171 ? -9.539 22.516 7.844 1 98.69 171 SER B N 1
ATOM 3165 C CA . SER B 1 171 ? -8.938 21.969 6.629 1 98.69 171 SER B CA 1
ATOM 3166 C C . SER B 1 171 ? -8.328 20.594 6.883 1 98.69 171 SER B C 1
ATOM 3168 O O . SER B 1 171 ? -7.824 20.328 7.973 1 98.69 171 SER B O 1
ATOM 3170 N N . LEU B 1 172 ? -8.422 19.75 5.852 1 98.81 172 LEU B N 1
ATOM 3171 C CA . LEU B 1 172 ? -7.805 18.422 5.871 1 98.81 172 LEU B CA 1
ATOM 3172 C C . LEU B 1 172 ? -6.684 18.328 4.84 1 98.81 172 LEU B C 1
ATOM 3174 O O . LEU B 1 172 ? -6.766 18.938 3.773 1 98.81 172 LEU B O 1
ATOM 3178 N N . VAL B 1 173 ? -5.684 17.578 5.16 1 98.88 173 VAL B N 1
ATOM 3179 C CA . VAL B 1 173 ? -4.633 17.266 4.199 1 98.88 173 VAL B CA 1
ATOM 3180 C C . VAL B 1 173 ? -4.426 15.758 4.137 1 98.88 173 VAL B C 1
ATOM 3182 O O . VAL B 1 173 ? -4.242 15.102 5.168 1 98.88 173 VAL B O 1
ATOM 3185 N N . LEU B 1 174 ? -4.547 15.188 2.975 1 98.81 174 LEU B N 1
ATOM 3186 C CA . LEU B 1 174 ? -4.332 13.766 2.742 1 98.81 174 LEU B CA 1
ATOM 3187 C C . LEU B 1 174 ? -2.879 13.484 2.373 1 98.81 174 LEU B C 1
ATOM 3189 O O . LEU B 1 174 ? -2.35 14.078 1.427 1 98.81 174 LEU B O 1
ATOM 3193 N N . CYS B 1 175 ? -2.189 12.664 3.156 1 98.56 175 CYS B N 1
ATOM 3194 C CA . CYS B 1 175 ? -0.785 12.344 2.918 1 98.56 175 CYS B CA 1
ATOM 3195 C C . CYS B 1 175 ? -0.538 10.844 3.018 1 98.56 175 CYS B C 1
ATOM 3197 O O . CYS B 1 175 ? -1.267 10.141 3.715 1 98.56 175 CYS B O 1
ATOM 3199 N N . SER B 1 176 ? 0.485 10.414 2.32 1 98.56 176 SER B N 1
ATOM 3200 C CA . SER B 1 176 ? 0.823 8.992 2.373 1 98.56 176 SER B CA 1
ATOM 3201 C C . SER B 1 176 ? 1.55 8.648 3.668 1 98.56 176 SER B C 1
ATOM 3203 O O . SER B 1 176 ? 1.334 7.578 4.238 1 98.56 176 SER B O 1
ATOM 3205 N N . ASP B 1 177 ? 2.328 9.578 4.215 1 98.62 177 ASP B N 1
ATOM 3206 C CA . ASP B 1 177 ? 3.244 9.289 5.316 1 98.62 177 ASP B CA 1
ATOM 3207 C C . ASP B 1 177 ? 4.219 8.172 4.945 1 98.62 177 ASP B C 1
ATOM 3209 O O . ASP B 1 177 ? 4.57 7.344 5.785 1 98.62 177 ASP B O 1
ATOM 3213 N N . ALA B 1 178 ? 4.617 8.133 3.686 1 98.38 178 ALA B N 1
ATOM 3214 C CA . ALA B 1 178 ? 5.43 7.047 3.146 1 98.38 178 ALA B CA 1
ATOM 3215 C C . ALA B 1 178 ? 6.801 7.004 3.811 1 98.38 178 ALA B C 1
ATOM 3217 O O . ALA B 1 178 ? 7.484 8.031 3.904 1 98.38 178 ALA B O 1
ATOM 3218 N N . MET B 1 179 ? 7.215 5.84 4.211 1 97.81 179 MET B N 1
ATOM 3219 C CA . MET B 1 179 ? 8.531 5.617 4.805 1 97.81 179 MET B CA 1
ATOM 3220 C C . MET B 1 179 ? 9.445 4.863 3.844 1 97.81 179 MET B C 1
ATOM 3222 O O . MET B 1 179 ? 10.625 4.668 4.129 1 97.81 179 MET B O 1
ATOM 3226 N N . SER B 1 180 ? 8.891 4.41 2.756 1 96.94 180 SER B N 1
ATOM 3227 C CA . SER B 1 180 ? 9.586 3.781 1.638 1 96.94 180 SER B CA 1
ATOM 3228 C C . SER B 1 180 ? 8.805 3.947 0.339 1 96.94 180 SER B C 1
ATOM 3230 O O . SER B 1 180 ? 7.656 4.387 0.353 1 96.94 180 SER B O 1
ATOM 3232 N N . CYS B 1 181 ? 9.438 3.57 -0.787 1 95.56 181 CYS B N 1
ATOM 3233 C CA . CYS B 1 181 ? 8.758 3.627 -2.074 1 95.56 181 CYS B CA 1
ATOM 3234 C C . CYS B 1 181 ? 7.539 2.713 -2.086 1 95.56 181 CYS B C 1
ATOM 3236 O O . CYS B 1 181 ? 6.566 2.975 -2.795 1 95.56 181 CYS B O 1
ATOM 3238 N N . PHE B 1 182 ? 7.508 1.711 -1.252 1 96.38 182 PHE B N 1
ATOM 3239 C CA . PHE B 1 182 ? 6.422 0.739 -1.223 1 96.38 182 PHE B CA 1
ATOM 3240 C C . PHE B 1 182 ? 5.191 1.32 -0.535 1 96.38 182 PHE B C 1
ATOM 3242 O O . PHE B 1 182 ? 4.086 0.792 -0.676 1 96.38 182 PHE B O 1
ATOM 3249 N N . ASP B 1 183 ? 5.402 2.424 0.148 1 97.69 183 ASP B N 1
ATOM 3250 C CA . ASP B 1 183 ? 4.309 3.053 0.879 1 97.69 183 ASP B CA 1
ATOM 3251 C C . ASP B 1 183 ? 3.602 4.098 0.019 1 97.69 183 ASP B C 1
ATOM 3253 O O . ASP B 1 183 ? 2.492 4.527 0.343 1 97.69 183 ASP B O 1
ATOM 3257 N N . LEU B 1 184 ? 4.266 4.535 -1.048 1 97.88 184 LEU B N 1
ATOM 3258 C CA . LEU B 1 184 ? 3.697 5.582 -1.892 1 97.88 184 LEU B CA 1
ATOM 3259 C C . LEU B 1 184 ? 2.471 5.07 -2.639 1 97.88 184 LEU B C 1
ATOM 3261 O O . LEU B 1 184 ? 2.42 3.902 -3.033 1 97.88 184 LEU B O 1
ATOM 3265 N N . ARG B 1 185 ? 1.495 5.918 -2.734 1 98.06 185 ARG B N 1
ATOM 3266 C CA . ARG B 1 185 ? 0.301 5.699 -3.545 1 98.06 185 ARG B CA 1
ATOM 3267 C C . ARG B 1 185 ? 0.103 6.836 -4.543 1 98.06 185 ARG B C 1
ATOM 3269 O O . ARG B 1 185 ? 0.456 7.984 -4.262 1 98.06 185 ARG B O 1
ATOM 3276 N N . SER B 1 186 ? -0.448 6.512 -5.676 1 98.06 186 SER B N 1
ATOM 3277 C CA . SER B 1 186 ? -0.778 7.559 -6.637 1 98.06 186 SER B CA 1
ATOM 3278 C C . SER B 1 186 ? -1.91 8.445 -6.129 1 98.06 186 SER B C 1
ATOM 3280 O O . SER B 1 186 ? -2.678 8.031 -5.254 1 98.06 186 SER B O 1
ATOM 3282 N N . PRO B 1 187 ? -2.014 9.656 -6.711 1 98.06 187 PRO B N 1
ATOM 3283 C CA . PRO B 1 187 ? -3.131 10.516 -6.328 1 98.06 187 PRO B CA 1
ATOM 3284 C C . PRO B 1 187 ? -4.488 9.836 -6.48 1 98.06 187 PRO B C 1
ATOM 3286 O O . PRO B 1 187 ? -5.34 9.938 -5.594 1 98.06 187 PRO B O 1
ATOM 3289 N N . MET B 1 188 ? -4.645 9.07 -7.508 1 96.5 188 MET B N 1
ATOM 3290 C CA . MET B 1 188 ? -5.926 8.414 -7.75 1 96.5 188 MET B CA 1
ATOM 3291 C C . MET B 1 188 ? -6.215 7.371 -6.676 1 96.5 188 MET B C 1
ATOM 3293 O O . MET B 1 188 ? -7.344 7.25 -6.203 1 96.5 188 MET B O 1
ATOM 3297 N N . GLU B 1 189 ? -5.227 6.672 -6.324 1 97.25 189 GLU B N 1
ATOM 3298 C CA . GLU B 1 189 ? -5.43 5.664 -5.289 1 97.25 189 GLU B CA 1
ATOM 3299 C C . GLU B 1 189 ? -5.656 6.312 -3.926 1 97.25 189 GLU B C 1
ATOM 3301 O O . GLU B 1 189 ? -6.461 5.824 -3.127 1 97.25 189 GLU B O 1
ATOM 3306 N N . MET B 1 190 ? -4.922 7.379 -3.705 1 98.38 190 MET B N 1
ATOM 3307 C CA . MET B 1 190 ? -5.137 8.086 -2.447 1 98.38 190 MET B CA 1
ATOM 3308 C C . MET B 1 190 ? -6.566 8.602 -2.35 1 98.38 190 MET B C 1
ATOM 3310 O O . MET B 1 190 ? -7.191 8.516 -1.291 1 98.38 190 MET B O 1
ATOM 3314 N N . LEU B 1 191 ? -7.055 9.125 -3.424 1 98.06 191 LEU B N 1
ATOM 3315 C CA . LEU B 1 191 ? -8.422 9.633 -3.453 1 98.06 191 LEU B CA 1
ATOM 3316 C C . LEU B 1 191 ? -9.422 8.5 -3.201 1 98.06 191 LEU B C 1
ATOM 3318 O O . LEU B 1 191 ? -10.359 8.664 -2.42 1 98.06 191 LEU B O 1
ATOM 3322 N N . ALA B 1 192 ? -9.172 7.371 -3.824 1 97 192 ALA B N 1
ATOM 3323 C CA . ALA B 1 192 ? -10.055 6.223 -3.648 1 97 192 ALA B CA 1
ATOM 3324 C C . ALA B 1 192 ? -10.047 5.738 -2.201 1 97 192 ALA B C 1
ATOM 3326 O O . ALA B 1 192 ? -11.102 5.469 -1.622 1 97 192 ALA B O 1
ATOM 3327 N N . LEU B 1 193 ? -8.875 5.656 -1.655 1 97.19 193 LEU B N 1
ATOM 3328 C CA . LEU B 1 193 ? -8.75 5.18 -0.283 1 97.19 193 LEU B CA 1
ATOM 3329 C C . LEU B 1 193 ? -9.367 6.172 0.698 1 97.19 193 LEU B C 1
ATOM 3331 O O . LEU B 1 193 ? -9.93 5.773 1.721 1 97.19 193 LEU B O 1
ATOM 3335 N N . ALA B 1 194 ? -9.211 7.449 0.385 1 97.94 194 ALA B N 1
ATOM 3336 C CA . ALA B 1 194 ? -9.836 8.469 1.223 1 97.94 194 ALA B CA 1
ATOM 3337 C C . ALA B 1 194 ? -11.352 8.281 1.282 1 97.94 194 ALA B C 1
ATOM 3339 O O . ALA B 1 194 ? -11.961 8.445 2.34 1 97.94 194 ALA B O 1
ATOM 3340 N N . GLU B 1 195 ? -11.898 7.938 0.209 1 96.25 195 GLU B N 1
ATOM 3341 C CA . GLU B 1 195 ? -13.344 7.711 0.171 1 96.25 195 GLU B CA 1
ATOM 3342 C C . GLU B 1 195 ? -13.727 6.465 0.969 1 96.25 195 GLU B C 1
ATOM 3344 O O . GLU B 1 195 ? -14.75 6.453 1.651 1 96.25 195 GLU B O 1
ATOM 3349 N N . VAL B 1 196 ? -12.891 5.453 0.859 1 93.81 196 VAL B N 1
ATOM 3350 C CA . VAL B 1 196 ? -13.086 4.258 1.672 1 93.81 196 VAL B CA 1
ATOM 3351 C C . VAL B 1 196 ? -13.07 4.633 3.152 1 93.81 196 VAL B C 1
ATOM 3353 O O . VAL B 1 196 ? -13.797 4.043 3.955 1 93.81 196 VAL B O 1
ATOM 3356 N N . CYS B 1 197 ? -12.367 5.684 3.465 1 95.94 197 CYS B N 1
ATOM 3357 C CA . CYS B 1 197 ? -12.188 6.094 4.852 1 95.94 197 CYS B CA 1
ATOM 3358 C C . CYS B 1 197 ? -13.273 7.078 5.273 1 95.94 197 CYS B C 1
ATOM 3360 O O . CYS B 1 197 ? -13.266 7.57 6.402 1 95.94 197 CYS B O 1
ATOM 3362 N N . GLY B 1 198 ? -14.117 7.488 4.395 1 96.44 198 GLY B N 1
ATOM 3363 C CA . GLY B 1 198 ? -15.281 8.258 4.812 1 96.44 198 GLY B CA 1
ATOM 3364 C C . GLY B 1 198 ? -15.242 9.695 4.32 1 96.44 198 GLY B C 1
ATOM 3365 O O . GLY B 1 198 ? -16.141 10.484 4.629 1 96.44 198 GLY B O 1
ATOM 3366 N N . LEU B 1 199 ? -14.25 10.062 3.59 1 98.19 199 LEU B N 1
ATOM 3367 C CA . LEU B 1 199 ? -14.234 11.398 3.016 1 98.19 199 LEU B CA 1
ATOM 3368 C C . LEU B 1 199 ? -15.172 11.484 1.813 1 98.19 199 LEU B C 1
ATOM 3370 O O . LEU B 1 199 ? -15.258 10.547 1.021 1 98.19 199 LEU B O 1
ATOM 3374 N N . GLU B 1 200 ? -15.766 12.625 1.686 1 97.31 200 GLU B N 1
ATOM 3375 C CA . GLU B 1 200 ? -16.484 12.914 0.447 1 97.31 200 GLU B CA 1
ATOM 3376 C C . GLU B 1 200 ? -15.516 13.234 -0.69 1 97.31 200 GLU B C 1
ATOM 3378 O O . GLU B 1 200 ? -14.383 13.641 -0.45 1 97.31 200 GLU B O 1
ATOM 3383 N N . GLU B 1 201 ? -15.984 13.055 -1.852 1 96.88 201 GLU B N 1
ATOM 3384 C CA . GLU B 1 201 ? -15.141 13.234 -3.031 1 96.88 201 GLU B CA 1
ATOM 3385 C C . GLU B 1 201 ? -14.5 14.617 -3.041 1 96.88 201 GLU B C 1
ATOM 3387 O O . GLU B 1 201 ? -13.289 14.734 -3.242 1 96.88 201 GLU B O 1
ATOM 3392 N N . ASP B 1 202 ? -15.297 15.586 -2.826 1 97.38 202 ASP B N 1
ATOM 3393 C CA . ASP B 1 202 ? -14.789 16.953 -2.854 1 97.38 202 ASP B CA 1
ATOM 3394 C C . ASP B 1 202 ? -13.805 17.203 -1.713 1 97.38 202 ASP B C 1
ATOM 3396 O O . ASP B 1 202 ? -12.805 17.906 -1.889 1 97.38 202 ASP B O 1
ATOM 3400 N N . GLU B 1 203 ? -14.086 16.609 -0.533 1 97.69 203 GLU B N 1
ATOM 3401 C CA . GLU B 1 203 ? -13.188 16.719 0.617 1 97.69 203 GLU B CA 1
ATOM 3402 C C . GLU B 1 203 ? -11.82 16.109 0.31 1 97.69 203 GLU B C 1
ATOM 3404 O O . GLU B 1 203 ? -10.789 16.688 0.642 1 97.69 203 GLU B O 1
ATOM 3409 N N . ALA B 1 204 ? -11.906 14.969 -0.307 1 98.31 204 ALA B N 1
ATOM 3410 C CA . ALA B 1 204 ? -10.68 14.258 -0.647 1 98.31 204 ALA B CA 1
ATOM 3411 C C . ALA B 1 204 ? -9.852 15.039 -1.663 1 98.31 204 ALA B C 1
ATOM 3413 O O . ALA B 1 204 ? -8.633 15.172 -1.512 1 98.31 204 ALA B O 1
ATOM 3414 N N . LEU B 1 205 ? -10.492 15.555 -2.627 1 98.31 205 LEU B N 1
ATOM 3415 C CA . LEU B 1 205 ? -9.812 16.344 -3.656 1 98.31 205 LEU B CA 1
ATOM 3416 C C . LEU B 1 205 ? -9.172 17.578 -3.059 1 98.31 205 LEU B C 1
ATOM 3418 O O . LEU B 1 205 ? -8.016 17.891 -3.359 1 98.31 205 LEU B O 1
ATOM 3422 N N . GLU B 1 206 ? -9.906 18.281 -2.26 1 98.44 206 GLU B N 1
ATOM 3423 C CA . GLU B 1 206 ? -9.375 19.469 -1.605 1 98.44 206 GLU B CA 1
ATOM 3424 C C . GLU B 1 206 ? -8.164 19.125 -0.736 1 98.44 206 GLU B C 1
ATOM 3426 O O . GLU B 1 206 ? -7.188 19.875 -0.7 1 98.44 206 GLU B O 1
ATOM 3431 N N . ALA B 1 207 ? -8.211 18 -0.135 1 98.69 207 ALA B N 1
ATOM 3432 C CA . ALA B 1 207 ? -7.203 17.594 0.842 1 98.69 207 ALA B CA 1
ATOM 3433 C C . ALA B 1 207 ? -5.879 17.266 0.159 1 98.69 207 ALA B C 1
ATOM 3435 O O . ALA B 1 207 ? -4.828 17.25 0.803 1 98.69 207 ALA B O 1
ATOM 3436 N N . ILE B 1 208 ? -5.918 16.984 -1.135 1 98.69 208 ILE B N 1
ATOM 3437 C CA . ILE B 1 208 ? -4.699 16.562 -1.81 1 98.69 208 ILE B CA 1
ATOM 3438 C C . ILE B 1 208 ? -4.289 17.594 -2.852 1 98.69 208 ILE B C 1
ATOM 3440 O O . ILE B 1 208 ? -3.246 17.453 -3.496 1 98.69 208 ILE B O 1
ATOM 3444 N N . SER B 1 209 ? -5.066 18.641 -3.016 1 98.56 209 SER B N 1
ATOM 3445 C CA . SER B 1 209 ? -4.781 19.625 -4.059 1 98.56 209 SER B CA 1
ATOM 3446 C C . SER B 1 209 ? -4.883 21.047 -3.518 1 98.56 209 SER B C 1
ATOM 3448 O O . SER B 1 209 ? -3.871 21.656 -3.141 1 98.56 209 SER B O 1
ATOM 3450 N N . THR B 1 210 ? -6.098 21.469 -3.182 1 98.25 210 THR B N 1
ATOM 3451 C CA . THR B 1 210 ? -6.375 22.859 -2.84 1 98.25 210 THR B CA 1
ATOM 3452 C C . THR B 1 210 ? -5.695 23.234 -1.527 1 98.25 210 THR B C 1
ATOM 3454 O O . THR B 1 210 ? -5.062 24.297 -1.435 1 98.25 210 THR B O 1
ATOM 3457 N N . VAL B 1 211 ? -5.836 22.438 -0.521 1 98.75 211 VAL B N 1
ATOM 3458 C CA . VAL B 1 211 ? -5.305 22.766 0.797 1 98.75 211 VAL B CA 1
ATOM 3459 C C . VAL B 1 211 ? -3.777 22.797 0.746 1 98.75 211 VAL B C 1
ATOM 3461 O O . VAL B 1 211 ? -3.152 23.75 1.218 1 98.75 211 VAL B O 1
ATOM 3464 N N . PRO B 1 212 ? -3.172 21.828 0.137 1 98.69 212 PRO B N 1
ATOM 3465 C CA . PRO B 1 212 ? -1.719 21.906 -0.03 1 98.69 212 PRO B CA 1
ATOM 3466 C C . PRO B 1 212 ? -1.285 23.172 -0.769 1 98.69 212 PRO B C 1
ATOM 3468 O O . PRO B 1 212 ? -0.306 23.812 -0.379 1 98.69 212 PRO B O 1
ATOM 3471 N N . GLU B 1 213 ? -1.947 23.562 -1.755 1 97.56 213 GLU B N 1
ATOM 3472 C CA . GLU B 1 213 ? -1.611 24.781 -2.496 1 97.56 213 GLU B CA 1
ATOM 3473 C C . GLU B 1 213 ? -1.705 26.016 -1.604 1 97.56 213 GLU B C 1
ATOM 3475 O O . GLU B 1 213 ? -0.856 26.906 -1.679 1 97.56 213 GLU B O 1
ATOM 3480 N N . LYS B 1 214 ? -2.719 26.047 -0.805 1 97.88 214 LYS B N 1
ATOM 3481 C CA . LYS B 1 214 ? -2.889 27.172 0.117 1 97.88 214 LYS B CA 1
ATOM 3482 C C . LYS B 1 214 ? -1.749 27.234 1.131 1 97.88 214 LYS B C 1
ATOM 3484 O O . LYS B 1 214 ? -1.278 28.312 1.484 1 97.88 214 LYS B O 1
ATOM 3489 N N . ILE B 1 215 ? -1.343 26.062 1.561 1 98.25 215 ILE B N 1
ATOM 3490 C CA . ILE B 1 215 ? -0.24 25.984 2.514 1 98.25 215 ILE B CA 1
ATOM 3491 C C . ILE B 1 215 ? 1.028 26.547 1.877 1 98.25 215 ILE B C 1
ATOM 3493 O O . ILE B 1 215 ? 1.737 27.359 2.494 1 98.25 215 ILE B O 1
ATOM 3497 N N . ILE B 1 216 ? 1.311 26.188 0.667 1 96.69 216 ILE B N 1
ATOM 3498 C CA . ILE B 1 216 ? 2.51 26.641 -0.024 1 96.69 216 ILE B CA 1
ATOM 3499 C C . ILE B 1 216 ? 2.41 28.141 -0.288 1 96.69 216 ILE B C 1
ATOM 3501 O O . ILE B 1 216 ? 3.391 28.875 -0.125 1 96.69 216 ILE B O 1
ATOM 3505 N N . ALA B 1 217 ? 1.259 28.594 -0.69 1 95.5 217 ALA B N 1
ATOM 3506 C CA . ALA B 1 217 ? 1.055 30.016 -0.951 1 95.5 217 ALA B CA 1
ATOM 3507 C C . ALA B 1 217 ? 1.312 30.844 0.303 1 95.5 217 ALA B C 1
ATOM 3509 O O . ALA B 1 217 ? 1.859 31.953 0.224 1 95.5 217 ALA B O 1
ATOM 3510 N N . LYS B 1 218 ? 0.943 30.297 1.379 1 94.5 218 LYS B N 1
ATOM 3511 C CA . LYS B 1 218 ? 1.122 30.969 2.66 1 94.5 218 LYS B CA 1
ATOM 3512 C C . LYS B 1 218 ? 2.598 31.031 3.047 1 94.5 218 LYS B C 1
ATOM 3514 O O . LYS B 1 218 ? 3.059 32.031 3.582 1 94.5 218 LYS B O 1
ATOM 3519 N N . ASN B 1 219 ? 3.346 30.031 2.74 1 93.69 219 ASN B N 1
ATOM 3520 C CA . ASN B 1 219 ? 4.68 29.875 3.314 1 93.69 219 ASN B CA 1
ATOM 3521 C C . ASN B 1 219 ? 5.766 30.344 2.35 1 93.69 219 ASN B C 1
ATOM 3523 O O . ASN B 1 219 ? 6.922 30.5 2.74 1 93.69 219 ASN B O 1
ATOM 3527 N N . ARG B 1 220 ? 5.52 30.406 1.013 1 83.38 220 ARG B N 1
ATOM 3528 C CA . ARG B 1 220 ? 6.473 30.922 0.04 1 83.38 220 ARG B CA 1
ATOM 3529 C C . ARG B 1 220 ? 6.137 32.375 -0.332 1 83.38 220 ARG B C 1
ATOM 3531 O O . ARG B 1 220 ? 5.445 32.625 -1.321 1 83.38 220 ARG B O 1
ATOM 3538 N N . PRO B 1 221 ? 6.082 33.156 0.452 1 58.91 221 PRO B N 1
ATOM 3539 C CA . PRO B 1 221 ? 5.668 34.5 0.016 1 58.91 221 PRO B CA 1
ATOM 3540 C C . PRO B 1 221 ? 6.465 35 -1.186 1 58.91 221 PRO B C 1
ATOM 3542 O O . PRO B 1 221 ? 7.551 34.469 -1.471 1 58.91 221 PRO B O 1
ATOM 3545 N N . GLY B 1 222 ? 6.062 35.844 -2.127 1 50.53 222 GLY B N 1
ATOM 3546 C CA . GLY B 1 222 ? 6.336 36.438 -3.426 1 50.53 222 GLY B CA 1
ATOM 3547 C C . GLY B 1 222 ? 7.812 36.469 -3.768 1 50.53 222 GLY B C 1
ATOM 3548 O O . GLY B 1 222 ? 8.648 36.062 -2.963 1 50.53 222 GLY B O 1
ATOM 3549 N N . PRO B 1 223 ? 8.18 36.906 -4.934 1 43.56 223 PRO B N 1
ATOM 3550 C CA . PRO B 1 223 ? 9.422 37.312 -5.582 1 43.56 223 PRO B CA 1
ATOM 3551 C C . PRO B 1 223 ? 10.273 38.219 -4.691 1 43.56 223 PRO B C 1
ATOM 3553 O O . PRO B 1 223 ? 9.75 39.156 -4.086 1 43.56 223 PRO B O 1
ATOM 3556 N N . GLY B 1 224 ? 11.211 37.812 -3.828 1 43.28 224 GLY B N 1
ATOM 3557 C CA . GLY B 1 224 ? 12.25 38.312 -2.959 1 43.28 224 GLY B CA 1
ATOM 3558 C C . GLY B 1 224 ? 12.57 37.406 -1.792 1 43.28 224 GLY B C 1
ATOM 3559 O O . GLY B 1 224 ? 13.398 37.75 -0.942 1 43.28 224 GLY B O 1
ATOM 3560 N N . TYR B 1 225 ? 11.789 36.5 -1.57 1 42.53 225 TYR B N 1
ATOM 3561 C CA . TYR B 1 225 ? 12.125 35.562 -0.484 1 42.53 225 TYR B CA 1
ATOM 3562 C C . TYR B 1 225 ? 13.242 34.625 -0.895 1 42.53 225 TYR B C 1
ATOM 3564 O O . TYR B 1 225 ? 13.078 33.844 -1.831 1 42.53 225 TYR B O 1
ATOM 3572 N N . ILE B 1 226 ? 14.484 35 -1.043 1 42.22 226 ILE B N 1
ATOM 3573 C CA . ILE B 1 226 ? 15.664 34.156 -1.196 1 42.22 226 ILE B CA 1
ATOM 3574 C C . ILE B 1 226 ? 15.797 33.25 0.011 1 42.22 226 ILE B C 1
ATOM 3576 O O . ILE B 1 226 ? 15.922 33.719 1.147 1 42.22 226 ILE B O 1
ATOM 3580 N N . LYS B 1 227 ? 15.164 32.125 -0.043 1 44.22 227 LYS B N 1
ATOM 3581 C CA . LYS B 1 227 ? 15.492 31.203 1.054 1 44.22 227 LYS B CA 1
ATOM 3582 C C . LYS B 1 227 ? 17 31.109 1.255 1 44.22 227 LYS B C 1
ATOM 3584 O O . LYS B 1 227 ? 17.75 30.922 0.293 1 44.22 227 LYS B O 1
ATOM 3589 N N . LYS B 1 228 ? 17.594 31.562 2.135 1 37.84 228 LYS B N 1
ATOM 3590 C CA . LYS B 1 228 ? 19.031 31.609 2.404 1 37.84 228 LYS B CA 1
ATOM 3591 C C . LYS B 1 228 ? 19.719 30.344 1.916 1 37.84 228 LYS B C 1
ATOM 3593 O O . LYS B 1 228 ? 20.812 30.391 1.359 1 37.84 228 LYS B O 1
ATOM 3598 N N . GLY B 1 229 ? 19.375 29.188 2.188 1 36.19 229 GLY B N 1
ATOM 3599 C CA . GLY B 1 229 ? 20.297 28.062 2.092 1 36.19 229 GLY B CA 1
ATOM 3600 C C . GLY B 1 229 ? 20.422 27.5 0.686 1 36.19 229 GLY B C 1
ATOM 3601 O O . GLY B 1 229 ? 21.094 26.5 0.466 1 36.19 229 GLY B O 1
ATOM 3602 N N . ILE B 1 230 ? 19.516 27.797 -0.207 1 36.53 230 ILE B N 1
ATOM 3603 C CA . ILE B 1 230 ? 19.703 27.156 -1.501 1 36.53 230 ILE B CA 1
ATOM 3604 C C . ILE B 1 230 ? 20.703 27.953 -2.336 1 36.53 230 ILE B C 1
ATOM 3606 O O . ILE B 1 230 ? 20.391 29.062 -2.775 1 36.53 230 ILE B O 1
ATOM 3610 N N . GLU B 1 231 ? 21.969 27.984 -1.926 1 31.86 231 GLU B N 1
ATOM 3611 C CA . GLU B 1 231 ? 22.984 28.453 -2.869 1 31.86 231 GLU B CA 1
ATOM 3612 C C . GLU B 1 231 ? 22.812 27.781 -4.23 1 31.86 231 GLU B C 1
ATOM 3614 O O . GLU B 1 231 ? 22.828 26.547 -4.328 1 31.86 231 GLU B O 1
ATOM 3619 N N . VAL B 1 232 ? 22.141 28.344 -5.109 1 31.97 232 VAL B N 1
ATOM 3620 C CA . VAL B 1 232 ? 22.141 27.984 -6.523 1 31.97 232 VAL B CA 1
ATOM 3621 C C . VAL B 1 232 ? 23.578 27.75 -7 1 31.97 232 VAL B C 1
ATOM 3623 O O . VAL B 1 232 ? 24.391 28.672 -7.027 1 31.97 232 VAL B O 1
ATOM 3626 N N . LEU B 1 233 ? 24.25 26.547 -6.742 1 31.38 233 LEU B N 1
ATOM 3627 C CA . LEU B 1 233 ? 25.484 26.266 -7.461 1 31.38 233 LEU B CA 1
ATOM 3628 C C . LEU B 1 233 ? 25.297 26.422 -8.969 1 31.38 233 LEU B C 1
ATOM 3630 O O . LEU B 1 233 ? 24.422 25.781 -9.555 1 31.38 233 LEU B O 1
ATOM 3634 N N . GLU B 1 234 ? 25.375 27.531 -9.539 1 29.58 234 GLU B N 1
ATOM 3635 C CA . GLU B 1 234 ? 25.625 27.844 -10.945 1 29.58 234 GLU B CA 1
ATOM 3636 C C . GLU B 1 234 ? 26.578 26.828 -11.562 1 29.58 234 GLU B C 1
ATOM 3638 O O . GLU B 1 234 ? 27.562 26.438 -10.938 1 29.58 234 GLU B O 1
ATOM 3643 N N . GLY B 1 235 ? 26.125 25.953 -12.555 1 29.27 235 GLY B N 1
ATOM 3644 C CA . GLY B 1 235 ? 26.953 25.266 -13.539 1 29.27 235 GLY B CA 1
ATOM 3645 C C . GLY B 1 235 ? 28.156 26.078 -13.984 1 29.27 235 GLY B C 1
ATOM 3646 O O . GLY B 1 235 ? 28 27.188 -14.492 1 29.27 235 GLY B O 1
ATOM 3647 N N . GLU B 1 236 ? 29.281 26.109 -13.469 1 26.42 236 GLU B N 1
ATOM 3648 C CA . GLU B 1 236 ? 30.5 26.078 -14.281 1 26.42 236 GLU B CA 1
ATOM 3649 C C . GLU B 1 236 ? 30.359 25.125 -15.453 1 26.42 236 GLU B C 1
ATOM 3651 O O . GLU B 1 236 ? 29.516 24.219 -15.43 1 26.42 236 GLU B O 1
ATOM 3656 N N . ASP B 1 237 ? 31.234 25.156 -16.656 1 25.47 237 ASP B N 1
ATOM 3657 C CA . ASP B 1 237 ? 31.344 24.703 -18.031 1 25.47 237 ASP B CA 1
ATOM 3658 C C . ASP B 1 237 ? 31.203 23.188 -18.125 1 25.47 237 ASP B C 1
ATOM 3660 O O . ASP B 1 237 ? 32.094 22.453 -17.719 1 25.47 237 ASP B O 1
ATOM 3664 N N . LEU B 1 238 ? 30.344 22.469 -17.594 1 19.2 238 LEU B N 1
ATOM 3665 C CA . LEU B 1 238 ? 30.531 21.203 -18.297 1 19.2 238 LEU B CA 1
ATOM 3666 C C . LEU B 1 238 ? 30.297 21.359 -19.797 1 19.2 238 LEU B C 1
ATOM 3668 O O . LEU B 1 238 ? 30.016 20.375 -20.484 1 19.2 238 LEU B O 1
ATOM 3672 N N . PHE B 1 239 ? 30.656 22.641 -20.328 1 18.25 239 PHE B N 1
ATOM 3673 C CA . PHE B 1 239 ? 31.203 22.422 -21.656 1 18.25 239 PHE B CA 1
ATOM 3674 C C . PHE B 1 239 ? 32.594 21.781 -21.578 1 18.25 239 PHE B C 1
ATOM 3676 O O . PHE B 1 239 ? 33.344 22.016 -20.625 1 18.25 239 PHE B O 1
#

InterPro domains:
  IPR002738 RNase P subunit p30 [PF01876] (7-210)
  IPR002738 RNase P subunit p30 [PTHR13031] (46-230)
  IPR016195 Polymerase/histidinol phosphatase-like [SSF89550] (14-216)
  IPR023539 Ribonuclease P, protein component 3, archaeal [MF_00756] (12-221)

Nearest PDB structures (foldseek):
  3wz0-assembly1_F  TM=8.250E-01  e=2.176E-14  Thermococcus kodakarensis KOD1
  1v77-assembly1_A  TM=8.291E-01  e=6.057E-13  Pyrococcus horikoshii
  6k0b-assembly1_C  TM=7.718E-01  e=2.524E-13  Methanocaldococcus jannaschii DSM 2661
  6ahu-assembly1_I  TM=7.726E-01  e=1.163E-08  Homo sapiens
  3f2d-assembly1_A  TM=4.805E-01  e=2.050E-03  Geobacillus kaustophilus

Foldseek 3Di:
DDDFAFEAEAAEAPPQFDHHLVLQQVLQVVLPHQEYEHAGEPVGDDPDDDDHDDDPSYYYFHHYEYDDDDLVVVVVVLVVCLQLGLAYEYEAADLSSLQSQLQALSHAEYEQCDYDQALNDDLVSLLSNLVSNHAYEDECQQCVPDDDPSNVSNLVSVVVVVVSCVVNVGAYAYHQNHRYSVSDHRLVVSLVVVVVSPDDNVNSSCNGGVSSVVSSCVNDDDDPSPSPPPPPPPDDPPD/DDDFAFEAEAAEAPPQFDHHLVLQQVLQVVLPHQEYEHAGEPVGDDPDDDDHDDDPSYDYFHHYEYDDDDLVVVVVVLVVCLQLGLAYEYEAADLSSLQSQLQALSHAEYEQCDYDQALNDDLVSLLSNLVSNHAYEDECQQCVPDDDPSNVSNLVSVVVVVVSCVVNVHAYAYHQNHRYSVSDHRLVVSLVVVVVSPDDNVSSSCNGGVSSVVSSCVNVDDDPSPSPPPPPPPDDPPD

Sequence (478 aa):
MGKPKFYDFCVHAVPDGDSTAQEQVSLGRHFGFSGIALANHSDRLPDRKPILPFIEGFEVFRGIELVEENPSKLHSLIGKFRNSMDVLIVHGGSEAVNRAALENPRVDILNHPAFDRSSGLNQVLAKAAAENGVAIGIILRPLLHSRGSRRIRLLSDLKSNLELARKYDVSLVLCSDAMSCFDLRSPMEMLALAEVCGLEEDEALEAISTVPEKIIAKNRPGPGYIKKGIEVLEGEDLFMGKPKFYDFCVHAVPDGDSTAQEQVSLGRHFGFSGIALANHSDRLPDRKPILPFIEGFEVFRGIELVEENPSKLHSLIGKFRNSMDVLIVHGGSEAVNRAALENPRVDILNHPAFDRSSGLNQVLAKAAAENGVAIGIILRPLLHSRGSRRIRLLSDLKSNLELARKYDVSLVLCSDAMSCFDLRSPMEMLALAEVCGLEEDEALEAISTVPEKIIAKNRPGPGYIKKGIEVLEGEDLF

Organism: Methanosarcina acetivorans (strain ATCC 35395 / DSM 2834 / JCM 12185 / C2A) (NCBI:txid188937)

Secondary structure (DSSP, 8-state):
-PPPP-EEEEE--TTTSSS-HHHHHHHHHHHT-SEEEE--BTTS--SS------BTTBEEEEEEEE--S-HHHHHHHHHHHGGG-SEEEEE--SHHHHHHHHT-TT--EEE---BTTB-S--HHHHHHHHHHTPEEEEESHHHHT--HHHHHHHHHHHHHHHHHHHHHT--EEEE--BSSGGG---HHHHHHHHHHTT--HHHHHHHHTHHHHHHHHHHS-STT---TT----------/-PPPP-EEEEE--TTTSSS-HHHHHHHHHHHT-SEEEE--BTTS--SS------BTTBEEEEEEEE--S-HHHHHHHHHHHGGG-SEEEEE--SHHHHHHHHT-TT--EEE---BTTB-S--HHHHHHHHHHTPEEEEESHHHHT--HHHHHHHHHHHHHHHHHHHHHT--EEEE--BSSGGG---HHHHHHHHHHTT--HHHHHHHHTHHHHHHHHHHS-STT---TT----------

Solvent-accessible surface area (backbone atoms only — not comparable to full-atom values): 25072 Å² total; per-residue (Å²): 131,78,81,84,58,34,44,33,65,31,28,29,23,54,72,53,19,80,25,46,59,67,56,43,51,53,50,42,47,73,48,60,33,36,28,39,15,49,21,29,38,63,88,35,60,57,94,56,85,76,81,71,69,86,44,91,82,37,43,66,40,46,26,32,23,41,70,53,81,47,49,69,60,36,52,52,49,47,66,71,44,48,85,78,28,49,40,40,31,36,48,35,41,37,69,64,31,33,47,52,46,24,67,32,58,80,33,44,31,42,30,58,35,40,36,95,97,40,50,46,68,50,74,69,50,34,43,34,12,34,75,32,59,20,23,43,44,46,62,42,42,68,56,56,73,39,59,70,70,60,30,50,50,53,51,51,30,48,46,55,48,49,52,47,25,65,74,48,62,30,50,46,33,43,23,35,53,16,42,30,66,69,48,57,68,33,61,68,53,48,43,53,51,36,42,75,64,68,42,49,71,68,56,36,50,34,12,25,23,55,46,54,49,51,47,41,56,68,54,57,57,68,100,75,67,71,63,78,80,71,70,77,79,74,82,72,72,86,112,132,78,80,84,59,34,42,34,64,29,28,28,23,54,70,54,18,80,26,46,58,66,56,42,51,52,49,41,46,72,47,60,33,37,27,39,15,49,21,28,39,62,88,35,60,55,94,56,84,74,82,72,70,85,42,91,82,35,44,66,38,46,27,33,23,41,69,54,79,49,48,69,58,38,52,52,50,47,67,71,44,47,85,79,29,51,40,41,32,37,48,35,41,38,69,62,30,32,47,52,45,24,67,31,58,80,32,43,30,41,30,59,36,40,34,94,97,39,49,47,68,51,73,69,49,33,44,34,12,33,76,33,58,19,21,42,44,46,61,40,43,67,56,56,72,40,57,72,70,60,30,52,48,51,50,51,29,48,46,55,47,49,52,45,26,64,74,48,62,30,50,46,33,43,24,35,52,16,41,31,65,70,48,56,66,33,62,68,53,48,44,52,52,36,40,75,64,68,41,50,72,68,57,35,49,35,13,25,21,55,46,53,50,51,48,41,56,67,54,56,57,68,98,77,66,69,63,78,82,68,69,77,79,70,84,70,72,87,111

pLDDT: mean 90.54, std 17.76, range [17.64, 98.94]